Protein AF-A0AAW2YH59-F1 (afdb_monomer)

Organism: NCBI:txid1008807

Sequence (396 aa):
MSEHHEADGFGNLTTWQWVFYPTFTFCIVCFAGLMSGLTLGLLSIDKMSLKILQQAGTDKQKKYANRLVPILNRRHWLLVTLLLWNAAAMESLPLFLDKMVPEYLAIIISITLVLVFGEVLPQAAISRFGLAVGGNLFWFVWILIFISAPISWPLGKLLDLILGDSHGIVYKRQELKELMDFHAEESKEGGSLSADEVMVIKGALQLSEKTVENIMTPIDKVFMVNADDVLEYDIIKKIYDHGHSRIPVYQGTRTNIIGLLITKRLIFHLNYENTNTKVGQGPINEILKVDASVSVWNILNMFQTGKSHMAVINKEADGTHPGGAIGILTLEDVFEELIQEEITDETDLIMDVQKRLKVSGMFRKASFTELQRDRHQGRSNKNPSDHVTLKINDGL

Solvent-accessible surface area (backbone atoms only — not comparable to full-atom values): 22694 Å² total; per-residue (Å²): 133,88,87,78,82,80,75,74,79,81,76,82,63,52,78,66,48,67,52,46,50,58,53,51,48,53,51,36,34,52,48,15,8,49,28,38,7,49,44,49,10,50,69,68,56,50,68,55,62,40,53,47,28,51,74,73,40,55,76,68,47,22,54,22,30,64,63,41,47,74,52,60,73,42,46,53,34,48,50,41,30,34,50,51,55,22,49,53,29,60,64,45,43,37,68,54,34,42,77,77,39,61,62,75,56,13,48,55,51,35,54,53,46,39,48,48,52,15,32,53,51,28,28,64,60,33,39,80,39,13,64,62,54,45,40,70,42,44,70,57,54,51,50,49,42,63,74,40,34,89,60,20,46,63,53,15,53,50,48,41,70,75,72,46,81,85,70,64,86,74,76,49,75,67,55,51,51,52,54,47,56,52,40,45,73,63,44,84,77,79,87,50,57,51,68,68,56,51,40,30,52,52,20,54,69,41,30,70,73,38,34,38,62,78,66,37,49,48,48,90,78,54,76,68,48,53,27,81,42,53,75,40,72,70,53,51,49,52,51,58,76,64,64,57,62,67,34,46,27,18,53,97,48,85,37,41,65,78,22,28,36,44,52,79,63,45,71,80,67,69,50,88,89,59,86,76,49,31,47,62,76,45,82,63,37,85,56,45,77,40,41,27,80,43,32,40,48,58,53,51,55,55,36,70,71,67,80,41,61,46,34,39,26,14,76,44,63,59,92,85,49,91,45,50,42,55,19,35,42,45,55,64,57,54,46,23,51,30,54,70,46,86,80,83,56,97,80,57,79,85,74,77,79,77,84,79,69,96,77,78,99,72,91,78,74,62,72,68,54,53,66,53,51,59,67,61,63,76,74,76,84,78,82,98,80,79,90,76,84,81,80,82,82,84,80,135

Secondary structure (DSSP, 8-state):
---------TT---HHHHHHHHHHHHHHHHHHHHHHHHHHHHHTS-HHHHHHHHHHS-HHHHHHHHHHHHHHTTHHHHHHHHHHHHHHHHHHHHHHHTTTS-HHHHHHHHHHHIIIIIIIHHHHHHHTTHHHHHHHSHHHHHHHHHHHHHHHHHHHHHHHHHH---------HHHHHHHHHHHHHTTTSS-PPPHHHHHHHHHHHHTTT-BGGGTSEEGGG---EETTSB--HHHHHHHHHT--SEEEEESSSTT-EEEEEEHHHHHHH--TT-TT-BGGGS-EEP-EEEETTSBHHHHHHHHHTTS-SEEEEES--STTS-PPEEEEEEHHHHHHHHHTS----TTS-------S--S---SSSHHHHHHHHHHHHTTS---S------------

Radius of gyration: 38.96 Å; Cα contacts (8 Å, |Δi|>4): 467; chains: 1; bounding box: 78×69×138 Å

InterPro domains:
  IPR000644 CBS domain [PS51371] (216-277)
  IPR000644 CBS domain [PS51371] (283-346)
  IPR002550 CNNM, transmembrane domain [PF01595] (25-193)
  IPR002550 CNNM, transmembrane domain [PS51846] (14-193)
  IPR044751 Ion transporter-like, CBS domain [cd04590] (211-336)
  IPR045095 Ancient conserved domain protein family [PTHR12064] (14-370)
  IPR046342 CBS domain superfamily [G3DSA:3.10.580.10] (195-346)
  IPR046342 CBS domain superfamily [SSF54631] (203-340)

Structure (mmCIF, N/CA/C/O backbone):
data_AF-A0AAW2YH59-F1
#
_entry.id   AF-A0AAW2YH59-F1
#
loop_
_atom_site.group_PDB
_atom_site.id
_atom_site.type_symbol
_atom_site.label_atom_id
_atom_site.label_alt_id
_atom_site.label_comp_id
_atom_site.label_asym_id
_atom_site.label_entity_id
_atom_site.label_seq_id
_atom_site.pdbx_PDB_ins_code
_atom_site.Cartn_x
_atom_site.Cartn_y
_atom_site.Cartn_z
_atom_site.occupancy
_atom_site.B_iso_or_equiv
_atom_site.auth_seq_id
_atom_site.auth_comp_id
_atom_site.auth_asym_id
_atom_site.auth_atom_id
_atom_site.pdbx_PDB_model_num
ATOM 1 N N . MET A 1 1 ? 36.773 -11.552 -78.198 1.00 38.22 1 MET A N 1
ATOM 2 C CA . MET A 1 1 ? 36.225 -10.185 -78.275 1.00 38.22 1 MET A CA 1
ATOM 3 C C . MET A 1 1 ? 35.158 -10.094 -77.197 1.00 38.22 1 MET A C 1
ATOM 5 O O . MET A 1 1 ? 34.101 -10.667 -77.403 1.00 38.22 1 MET A O 1
ATOM 9 N N . SER A 1 2 ? 35.499 -9.794 -75.934 1.00 39.75 2 SER A N 1
ATOM 10 C CA . SER A 1 2 ? 35.857 -8.458 -75.390 1.00 39.75 2 SER A CA 1
ATOM 11 C C . SER A 1 2 ? 34.712 -7.482 -75.668 1.00 39.75 2 SER A C 1
ATOM 13 O O . SER A 1 2 ? 34.459 -7.189 -76.828 1.00 39.75 2 SER A O 1
ATOM 15 N N . GLU A 1 3 ? 33.827 -7.204 -74.711 1.00 39.41 3 GLU A N 1
ATOM 16 C CA . GLU A 1 3 ? 33.835 -6.082 -73.740 1.00 39.41 3 GLU A CA 1
ATOM 17 C C . GLU A 1 3 ? 32.326 -5.832 -73.461 1.00 39.41 3 GLU A C 1
ATOM 19 O O . GLU A 1 3 ? 31.529 -6.046 -74.368 1.00 39.41 3 GLU A O 1
ATOM 24 N N . HIS A 1 4 ? 31.757 -5.456 -72.318 1.00 35.53 4 HIS A N 1
ATOM 25 C CA . HIS A 1 4 ? 32.188 -4.935 -71.030 1.00 35.53 4 HIS A CA 1
ATOM 26 C C . HIS A 1 4 ? 31.207 -5.491 -69.978 1.00 35.53 4 HIS A C 1
ATOM 28 O O . HIS A 1 4 ? 30.007 -5.246 -70.075 1.00 35.53 4 HIS A O 1
ATOM 34 N N . HIS A 1 5 ? 31.696 -6.206 -68.964 1.00 38.50 5 HIS A N 1
ATOM 35 C CA . HIS A 1 5 ? 31.020 -6.189 -67.669 1.00 38.50 5 HIS A CA 1
ATOM 36 C C . HIS A 1 5 ? 31.452 -4.880 -67.013 1.00 38.50 5 HIS A C 1
ATOM 38 O O . HIS A 1 5 ? 32.630 -4.724 -66.685 1.00 38.50 5 HIS A O 1
ATOM 44 N N . GLU A 1 6 ? 30.532 -3.921 -66.910 1.00 37.16 6 GLU A N 1
ATOM 45 C CA . GLU A 1 6 ? 30.683 -2.810 -65.977 1.00 37.16 6 GLU A CA 1
ATOM 46 C C . GLU A 1 6 ? 30.974 -3.421 -64.609 1.00 37.16 6 GLU A C 1
ATOM 48 O O . GLU A 1 6 ? 30.190 -4.199 -64.068 1.00 37.16 6 GLU A O 1
ATOM 53 N N . ALA A 1 7 ? 32.177 -3.157 -64.110 1.00 39.91 7 ALA A N 1
ATOM 54 C CA . ALA A 1 7 ? 32.534 -3.464 -62.748 1.00 39.91 7 ALA A CA 1
ATOM 55 C C . ALA A 1 7 ? 31.644 -2.596 -61.858 1.00 39.91 7 ALA A C 1
ATOM 57 O O . ALA A 1 7 ? 31.903 -1.401 -61.699 1.00 39.91 7 ALA A O 1
ATOM 58 N N . ASP A 1 8 ? 30.588 -3.199 -61.313 1.00 44.44 8 ASP A N 1
ATOM 59 C CA . ASP A 1 8 ? 29.854 -2.645 -60.186 1.00 44.44 8 ASP A CA 1
ATOM 60 C C . ASP A 1 8 ? 30.883 -2.200 -59.146 1.00 44.44 8 ASP A C 1
ATOM 62 O O . ASP A 1 8 ? 31.750 -2.975 -58.734 1.00 44.44 8 ASP A O 1
ATOM 66 N N . GLY A 1 9 ? 30.843 -0.912 -58.802 1.00 46.81 9 GLY A N 1
ATOM 67 C CA . GLY A 1 9 ? 31.836 -0.195 -58.005 1.00 46.81 9 GLY A CA 1
ATOM 68 C C . GLY A 1 9 ? 31.903 -0.615 -56.535 1.00 46.81 9 GLY A C 1
ATOM 69 O O . GLY A 1 9 ? 31.948 0.240 -55.655 1.00 46.81 9 GLY A O 1
ATOM 70 N N . PHE A 1 10 ? 31.939 -1.913 -56.249 1.00 47.28 10 PHE A N 1
ATOM 71 C CA . PHE A 1 10 ? 32.301 -2.462 -54.954 1.00 47.28 10 PHE A CA 1
ATOM 72 C C . PHE A 1 10 ? 33.822 -2.384 -54.793 1.00 47.28 10 PHE A C 1
ATOM 74 O O . PHE A 1 10 ? 34.571 -3.167 -55.372 1.00 47.28 10 PHE A O 1
ATOM 81 N N . GLY A 1 11 ? 34.286 -1.411 -54.003 1.00 54.22 11 GLY A N 1
ATOM 82 C CA . GLY A 1 11 ? 35.684 -1.339 -53.561 1.00 54.22 11 GLY A CA 1
ATOM 83 C C . GLY A 1 11 ? 36.451 -0.058 -53.899 1.00 54.22 11 GLY A C 1
ATOM 84 O O . GLY A 1 11 ? 37.556 0.107 -53.392 1.00 54.22 11 GLY A O 1
ATOM 85 N N . ASN A 1 12 ? 35.880 0.897 -54.644 1.00 60.06 12 ASN A N 1
ATOM 86 C CA . ASN A 1 12 ? 36.505 2.214 -54.872 1.00 60.06 12 ASN A CA 1
ATOM 87 C C . ASN A 1 12 ? 36.232 3.205 -53.723 1.00 60.06 12 ASN A C 1
ATOM 89 O O . ASN A 1 12 ? 35.960 4.385 -53.940 1.00 60.06 12 ASN A O 1
ATOM 93 N N . LEU A 1 13 ? 36.287 2.727 -52.479 1.00 71.94 13 LEU A N 1
ATOM 94 C CA . LEU A 1 13 ? 36.262 3.600 -51.311 1.00 71.94 13 LEU A CA 1
ATOM 95 C C . LEU A 1 13 ? 37.661 4.191 -51.117 1.00 71.94 13 LEU A C 1
ATOM 97 O O . LEU A 1 13 ? 38.661 3.476 -51.052 1.00 71.94 13 LEU A O 1
ATOM 101 N N . THR A 1 14 ? 37.734 5.511 -50.995 1.00 78.88 14 THR A N 1
ATOM 102 C CA . THR A 1 14 ? 38.965 6.203 -50.592 1.00 78.88 14 THR A CA 1
ATOM 103 C C . THR A 1 14 ? 39.397 5.758 -49.188 1.00 78.88 14 THR A C 1
ATOM 105 O O . THR A 1 14 ? 38.572 5.343 -48.372 1.00 78.88 14 THR A O 1
ATOM 108 N N . THR A 1 15 ? 40.684 5.885 -48.851 1.00 79.06 15 THR A N 1
ATOM 109 C CA . THR A 1 15 ? 41.218 5.509 -47.524 1.00 79.06 15 THR A CA 1
ATOM 110 C C . THR A 1 15 ? 40.447 6.162 -46.369 1.00 79.06 15 THR A C 1
ATOM 112 O O . THR A 1 15 ? 40.242 5.545 -45.327 1.00 79.06 15 THR A O 1
ATOM 115 N N . TRP A 1 16 ? 39.952 7.388 -46.567 1.00 82.75 16 TRP A N 1
ATOM 116 C CA . TRP A 1 16 ? 39.117 8.098 -45.594 1.00 82.75 16 TRP A CA 1
ATOM 117 C C . TRP A 1 16 ? 37.735 7.469 -45.410 1.00 82.75 16 TRP A C 1
ATOM 119 O O . TRP A 1 16 ? 37.248 7.374 -44.285 1.00 82.75 16 TRP A O 1
ATOM 129 N N . GLN A 1 17 ? 37.112 7.003 -46.491 1.00 84.69 17 GLN A N 1
ATOM 130 C CA . GLN A 1 17 ? 35.806 6.347 -46.440 1.00 84.69 17 GLN A CA 1
ATOM 131 C C . GLN A 1 17 ? 35.875 5.003 -45.710 1.00 84.69 17 GLN A C 1
ATOM 133 O O . GLN A 1 17 ? 34.991 4.701 -44.910 1.00 84.69 17 GLN A O 1
ATOM 138 N N . TRP A 1 18 ? 36.962 4.249 -45.895 1.00 81.75 18 TRP A N 1
ATOM 139 C CA . TRP A 1 18 ? 37.209 3.003 -45.163 1.00 81.75 18 TRP A CA 1
ATOM 140 C C . TRP A 1 18 ? 37.309 3.181 -43.645 1.00 81.75 18 TRP A C 1
ATOM 142 O O . TRP A 1 18 ? 37.016 2.244 -42.911 1.00 81.75 18 TRP A O 1
ATOM 152 N N . VAL A 1 19 ? 37.682 4.368 -43.161 1.00 85.94 19 VAL A N 1
ATOM 153 C CA . VAL A 1 19 ? 37.677 4.688 -41.723 1.00 85.94 19 VAL A CA 1
ATOM 154 C C . VAL A 1 19 ? 36.325 5.257 -41.295 1.00 85.94 19 VAL A C 1
ATOM 156 O O . VAL A 1 19 ? 35.796 4.897 -40.241 1.00 85.94 19 VAL A O 1
ATOM 159 N N . PHE A 1 20 ? 35.743 6.132 -42.115 1.00 90.25 20 PHE A N 1
ATOM 160 C CA . PHE A 1 20 ? 34.509 6.842 -41.799 1.00 90.25 20 PHE A CA 1
ATOM 161 C C . PHE A 1 20 ? 33.303 5.907 -41.652 1.00 90.25 20 PHE A C 1
ATOM 163 O O . PHE A 1 20 ? 32.641 5.943 -40.617 1.00 90.25 20 PHE A O 1
ATOM 170 N N . TYR A 1 21 ? 33.030 5.052 -42.642 1.00 88.38 21 TYR A N 1
ATOM 171 C CA . TYR A 1 21 ? 31.838 4.196 -42.647 1.00 88.38 21 TYR A CA 1
ATOM 172 C C . TYR A 1 21 ? 31.759 3.225 -41.455 1.00 88.38 21 TYR A C 1
ATOM 174 O O . TYR A 1 21 ? 30.718 3.211 -40.791 1.00 88.38 21 TYR A O 1
ATOM 182 N N . PRO A 1 22 ? 32.815 2.466 -41.095 1.00 87.56 22 PRO A N 1
ATOM 183 C CA . PRO A 1 22 ? 32.749 1.590 -39.928 1.00 87.56 22 PRO A CA 1
ATOM 184 C C . PRO A 1 22 ? 32.700 2.366 -38.608 1.00 87.56 22 PRO A C 1
ATOM 186 O O . PRO A 1 22 ? 31.977 1.960 -37.700 1.00 87.56 22 PRO A O 1
ATOM 189 N N . THR A 1 23 ? 33.388 3.510 -38.501 1.00 89.94 23 THR A N 1
ATOM 190 C CA . THR A 1 23 ? 33.294 4.366 -37.304 1.00 89.94 23 THR A CA 1
ATOM 191 C C . THR A 1 23 ? 31.870 4.892 -37.123 1.00 89.94 23 THR A C 1
ATOM 193 O O . THR A 1 23 ? 31.316 4.839 -36.028 1.00 89.94 23 THR A O 1
ATOM 196 N N . PHE A 1 24 ? 31.242 5.356 -38.204 1.00 91.50 24 PHE A N 1
ATOM 197 C CA . PHE A 1 24 ? 29.871 5.852 -38.179 1.00 91.50 24 PHE A CA 1
ATOM 198 C C . PHE A 1 24 ? 28.863 4.736 -37.872 1.00 91.50 24 PHE A C 1
ATOM 200 O O . PHE A 1 24 ? 27.987 4.916 -37.032 1.00 91.50 24 PHE A O 1
ATOM 207 N N . THR A 1 25 ? 29.046 3.558 -38.473 1.00 90.44 25 THR A N 1
ATOM 208 C CA . THR A 1 25 ? 28.271 2.337 -38.190 1.00 90.44 25 THR A CA 1
ATOM 209 C C . THR A 1 25 ? 28.345 1.979 -36.704 1.00 90.44 25 THR A C 1
ATOM 211 O O . THR A 1 25 ? 27.317 1.768 -36.064 1.00 90.44 25 THR A O 1
ATOM 214 N N . PHE A 1 26 ? 29.542 1.990 -36.113 1.00 91.50 26 PHE A N 1
ATOM 215 C CA . PHE A 1 26 ? 29.727 1.742 -34.682 1.00 91.50 26 PHE A CA 1
ATOM 216 C C . PHE A 1 26 ? 29.014 2.787 -33.808 1.00 91.50 26 PHE A C 1
ATOM 218 O O . PHE A 1 26 ? 28.356 2.432 -32.826 1.00 91.50 26 PHE A O 1
ATOM 225 N N . CYS A 1 27 ? 29.086 4.068 -34.181 1.00 93.62 27 CYS A N 1
ATOM 226 C CA . CYS A 1 27 ? 28.360 5.139 -33.497 1.00 93.62 27 CYS A CA 1
ATOM 227 C C . CYS A 1 27 ? 26.837 4.957 -33.582 1.00 93.62 27 CYS A C 1
ATOM 229 O O . CYS A 1 27 ? 26.158 5.145 -32.572 1.00 93.62 27 CYS A O 1
ATOM 231 N N . ILE A 1 28 ? 26.304 4.557 -34.744 1.00 93.25 28 ILE A N 1
ATOM 232 C CA . ILE A 1 28 ? 24.874 4.262 -34.920 1.00 93.25 28 ILE A CA 1
ATOM 233 C C . ILE A 1 28 ? 24.452 3.117 -34.001 1.00 93.25 28 ILE A C 1
ATOM 235 O O . ILE A 1 28 ? 23.448 3.249 -33.308 1.00 93.25 28 ILE A O 1
ATOM 239 N N . VAL A 1 29 ? 25.217 2.021 -33.950 1.00 93.62 29 VAL A N 1
ATOM 240 C CA . VAL A 1 29 ? 24.901 0.872 -33.083 1.00 93.62 29 VAL A CA 1
ATOM 241 C C . VAL A 1 29 ? 24.891 1.286 -31.611 1.00 93.62 29 VAL A C 1
ATOM 243 O O . VAL A 1 29 ? 23.942 0.976 -30.894 1.00 93.62 29 VAL A O 1
ATOM 246 N N . CYS A 1 30 ? 25.898 2.044 -31.164 1.00 93.81 30 CYS A N 1
ATOM 247 C CA . CYS A 1 30 ? 25.943 2.565 -29.797 1.00 93.81 30 CYS A CA 1
ATOM 248 C C . CYS A 1 30 ? 24.751 3.484 -29.488 1.00 93.81 30 CYS A C 1
ATOM 250 O O . CYS A 1 30 ? 24.173 3.411 -28.402 1.00 93.81 30 CYS A O 1
ATOM 252 N N . PHE A 1 31 ? 24.375 4.349 -30.433 1.00 94.81 31 PHE A N 1
ATOM 253 C CA . PHE A 1 31 ? 23.240 5.254 -30.279 1.00 94.81 31 PHE A CA 1
ATOM 254 C C . PHE A 1 31 ? 21.906 4.495 -30.246 1.00 94.81 31 PHE A C 1
ATOM 256 O O . PHE A 1 31 ? 21.100 4.753 -29.354 1.00 94.81 31 PHE A O 1
ATOM 263 N N . ALA A 1 32 ? 21.698 3.524 -31.141 1.00 94.38 32 ALA A N 1
ATOM 264 C CA . ALA A 1 32 ? 20.533 2.636 -31.137 1.00 94.38 32 ALA A CA 1
ATOM 265 C C . ALA A 1 32 ? 20.420 1.902 -29.795 1.00 94.38 32 ALA A C 1
ATOM 267 O O . ALA A 1 32 ? 19.383 1.961 -29.137 1.00 94.38 32 ALA A O 1
ATOM 268 N N . GLY A 1 33 ? 21.532 1.335 -29.316 1.00 94.56 33 GLY A N 1
ATOM 269 C CA . GLY A 1 33 ? 21.589 0.679 -28.016 1.00 94.56 33 GLY A CA 1
ATOM 270 C C . GLY A 1 33 ? 21.213 1.598 -26.861 1.00 94.56 33 GLY A C 1
ATOM 271 O O . GLY A 1 33 ? 20.416 1.230 -25.996 1.00 94.56 33 GLY A O 1
ATOM 272 N N . LEU A 1 34 ? 21.720 2.830 -26.868 1.00 94.81 34 LEU A N 1
ATOM 273 C CA . LEU A 1 34 ? 21.357 3.822 -25.865 1.00 94.81 34 LEU A CA 1
ATOM 274 C C . LEU A 1 34 ? 19.865 4.176 -25.918 1.00 94.81 34 LEU A C 1
ATOM 276 O O . LEU A 1 34 ? 19.232 4.254 -24.866 1.00 94.81 34 LEU A O 1
ATOM 280 N N . MET A 1 35 ? 19.295 4.375 -27.111 1.00 94.75 35 MET A N 1
ATOM 281 C CA . MET A 1 35 ? 17.870 4.688 -27.285 1.00 94.75 35 MET A CA 1
ATOM 282 C C . MET A 1 35 ? 16.987 3.541 -26.806 1.00 94.75 35 MET A C 1
ATOM 284 O O . MET A 1 35 ? 16.057 3.751 -26.025 1.00 94.75 35 MET A O 1
ATOM 288 N N . SER A 1 36 ? 17.312 2.323 -27.222 1.00 94.31 36 SER A N 1
ATOM 289 C CA . SER A 1 36 ? 16.592 1.112 -26.852 1.00 94.31 36 SER A CA 1
ATOM 290 C C . SER A 1 36 ? 16.647 0.860 -25.339 1.00 94.31 36 SER A C 1
ATOM 292 O O . SER A 1 36 ? 15.618 0.675 -24.683 1.00 94.31 36 SER A O 1
ATOM 294 N N . GLY A 1 37 ? 17.834 0.980 -24.738 1.00 94.19 37 GLY A N 1
ATOM 295 C CA . GLY A 1 37 ? 18.009 0.841 -23.295 1.00 94.19 37 GLY A CA 1
ATOM 296 C C . GLY A 1 37 ? 17.337 1.947 -22.481 1.00 94.19 37 GLY A C 1
ATOM 297 O O . GLY A 1 37 ? 16.717 1.651 -21.462 1.00 94.19 37 GLY A O 1
ATOM 298 N N . LEU A 1 38 ? 17.389 3.210 -22.925 1.00 94.50 38 LEU A N 1
ATOM 299 C CA . LEU A 1 38 ? 16.647 4.309 -22.293 1.00 94.50 38 LEU A CA 1
ATOM 300 C C . LEU A 1 38 ? 15.135 4.112 -22.401 1.00 94.50 38 LEU A C 1
ATOM 302 O O . LEU A 1 38 ? 14.427 4.447 -21.455 1.00 94.50 38 LEU A O 1
ATOM 306 N N . THR A 1 39 ? 14.645 3.553 -23.512 1.00 93.69 39 THR A N 1
ATOM 307 C CA . THR A 1 39 ? 13.220 3.255 -23.707 1.00 93.69 39 THR A CA 1
ATOM 308 C C . THR A 1 39 ? 12.742 2.307 -22.618 1.00 93.69 39 THR A C 1
ATOM 310 O O . THR A 1 39 ? 11.866 2.668 -21.833 1.00 93.69 39 THR A O 1
ATOM 313 N N . LEU A 1 40 ? 13.371 1.137 -22.487 1.00 93.00 40 LEU A N 1
ATOM 314 C CA . LEU A 1 40 ? 12.982 0.171 -21.461 1.00 93.00 40 LEU A CA 1
ATOM 315 C C . LEU A 1 40 ? 13.304 0.674 -20.043 1.00 93.00 40 LEU A C 1
ATOM 317 O O . LEU A 1 40 ? 12.497 0.521 -19.130 1.00 93.00 40 LEU A O 1
ATOM 321 N N . GLY A 1 41 ? 14.457 1.313 -19.844 1.00 92.12 41 GLY A N 1
ATOM 322 C CA . GLY A 1 41 ? 14.915 1.778 -18.535 1.00 92.12 41 GLY A CA 1
ATOM 323 C C . GLY A 1 41 ? 14.094 2.927 -17.952 1.00 92.12 41 GLY A C 1
ATOM 324 O O . GLY A 1 41 ? 13.844 2.934 -16.754 1.00 92.12 41 GLY A O 1
ATOM 325 N N . LEU A 1 42 ? 13.645 3.889 -18.763 1.00 92.44 42 LEU A N 1
ATOM 326 C CA . LEU A 1 42 ? 12.798 4.989 -18.289 1.00 92.44 42 LEU A CA 1
ATOM 327 C C . LEU A 1 42 ? 11.331 4.575 -18.191 1.00 92.44 42 LEU A C 1
ATOM 329 O O . LEU A 1 42 ? 10.654 4.942 -17.232 1.00 92.44 42 LEU A O 1
ATOM 333 N N . LEU A 1 43 ? 10.830 3.812 -19.165 1.00 89.56 43 LEU A N 1
ATOM 334 C CA . LEU A 1 43 ? 9.424 3.412 -19.187 1.00 89.56 43 LEU A CA 1
ATOM 335 C C . LEU A 1 43 ? 9.119 2.271 -18.207 1.00 89.56 43 LEU A C 1
ATOM 337 O O . LEU A 1 43 ? 7.974 2.134 -17.796 1.00 89.56 43 LEU A O 1
ATOM 341 N N . SER A 1 44 ? 10.095 1.491 -17.750 1.00 89.25 44 SER A N 1
ATOM 342 C CA . SER A 1 44 ? 9.862 0.520 -16.666 1.00 89.25 44 SER A CA 1
ATOM 343 C C . SER A 1 44 ? 9.673 1.171 -15.289 1.00 89.25 44 SER A C 1
ATOM 345 O O . SER A 1 44 ? 9.131 0.539 -14.387 1.00 89.25 44 SER A O 1
ATOM 347 N N . ILE A 1 45 ? 10.071 2.437 -15.110 1.00 88.62 45 ILE A N 1
ATOM 348 C CA . ILE A 1 45 ? 9.946 3.131 -13.822 1.00 88.62 45 ILE A CA 1
ATOM 349 C C . ILE A 1 45 ? 8.485 3.499 -13.576 1.00 88.62 45 ILE A C 1
ATOM 351 O O . ILE A 1 45 ? 7.917 4.312 -14.307 1.00 88.62 45 ILE A O 1
ATOM 355 N N . ASP A 1 46 ? 7.884 2.960 -12.520 1.00 84.38 46 ASP A N 1
ATOM 356 C CA . ASP A 1 46 ? 6.526 3.324 -12.123 1.00 84.38 46 ASP A CA 1
ATOM 357 C C . ASP A 1 46 ? 6.440 4.750 -11.529 1.00 84.38 46 ASP A C 1
ATOM 359 O O . ASP A 1 46 ? 7.350 5.227 -10.843 1.00 84.38 46 ASP A O 1
ATOM 363 N N . LYS A 1 47 ? 5.320 5.444 -11.785 1.00 82.88 47 LYS A N 1
ATOM 364 C CA . LYS A 1 47 ? 5.083 6.818 -11.306 1.00 82.88 47 LYS A CA 1
ATOM 365 C C . LYS A 1 47 ? 5.013 6.883 -9.777 1.00 82.88 47 LYS A C 1
ATOM 367 O O . LYS A 1 47 ? 5.486 7.867 -9.206 1.00 82.88 47 LYS A O 1
ATOM 372 N N . MET A 1 48 ? 4.424 5.885 -9.114 1.00 80.00 48 MET A N 1
ATOM 373 C CA . MET A 1 48 ? 4.336 5.848 -7.651 1.00 80.00 48 MET A CA 1
ATOM 374 C C . MET A 1 48 ? 5.694 5.530 -7.044 1.00 80.00 48 MET A C 1
ATOM 376 O O . MET A 1 48 ? 6.133 6.270 -6.167 1.00 80.00 48 MET A O 1
ATOM 380 N N . SER A 1 49 ? 6.413 4.538 -7.574 1.00 83.62 49 SER A N 1
ATOM 381 C CA . SER A 1 49 ? 7.790 4.245 -7.147 1.00 83.62 49 SER A CA 1
ATOM 382 C C . SER A 1 49 ? 8.701 5.468 -7.275 1.00 83.62 49 SER A C 1
ATOM 384 O O . SER A 1 49 ? 9.465 5.780 -6.363 1.00 83.62 49 SER A O 1
ATOM 386 N N . LEU A 1 50 ? 8.572 6.236 -8.362 1.00 87.06 50 LEU A N 1
ATOM 387 C CA . LEU A 1 50 ? 9.315 7.482 -8.542 1.00 87.06 50 LEU A CA 1
ATOM 388 C C . LEU A 1 50 ? 8.956 8.542 -7.489 1.00 87.06 50 LEU A C 1
ATOM 390 O O . LEU A 1 50 ? 9.856 9.183 -6.950 1.00 87.06 50 LEU A O 1
ATOM 394 N N . LYS A 1 51 ? 7.667 8.712 -7.162 1.00 86.75 51 LYS A N 1
ATOM 395 C CA . LYS A 1 51 ? 7.211 9.632 -6.102 1.00 86.75 51 LYS A CA 1
ATOM 396 C C . LYS A 1 51 ? 7.696 9.207 -4.716 1.00 86.75 51 LYS A C 1
ATOM 398 O O . LYS A 1 51 ? 8.132 10.060 -3.945 1.00 86.75 51 LYS A O 1
ATOM 403 N N . ILE A 1 52 ? 7.674 7.909 -4.416 1.00 85.62 52 ILE A N 1
ATOM 404 C CA . ILE A 1 52 ? 8.229 7.354 -3.175 1.00 85.62 52 ILE A CA 1
ATOM 405 C C . ILE A 1 52 ? 9.718 7.703 -3.091 1.00 85.62 52 ILE A C 1
ATOM 407 O O . ILE A 1 52 ? 10.168 8.240 -2.082 1.00 85.62 52 ILE A O 1
ATOM 411 N N . LEU A 1 53 ? 10.475 7.518 -4.177 1.00 87.44 53 LEU A N 1
ATOM 412 C CA . LEU A 1 53 ? 11.897 7.870 -4.232 1.00 87.44 53 LEU A CA 1
ATOM 413 C C . LEU A 1 53 ? 12.168 9.376 -4.065 1.00 87.44 53 LEU A C 1
ATOM 415 O O . LEU A 1 53 ? 13.210 9.736 -3.519 1.00 87.44 53 LEU A O 1
ATOM 419 N N . GLN A 1 54 ? 11.254 10.266 -4.474 1.00 88.81 54 GLN A N 1
ATOM 420 C CA . GLN A 1 54 ? 11.382 11.710 -4.209 1.00 88.81 54 GLN A CA 1
ATOM 421 C C . GLN A 1 54 ? 11.286 12.049 -2.715 1.00 88.81 54 GLN A C 1
ATOM 423 O O . GLN A 1 54 ? 11.914 13.009 -2.268 1.00 88.81 54 GLN A O 1
ATOM 428 N N . GLN A 1 55 ? 10.513 11.281 -1.944 1.00 88.06 55 GLN A N 1
ATOM 429 C CA . GLN A 1 55 ? 10.266 11.552 -0.525 1.00 88.06 55 GLN A CA 1
ATOM 430 C C . GLN A 1 55 ? 11.213 10.759 0.385 1.00 88.06 55 GLN A C 1
ATOM 432 O O . GLN A 1 55 ? 11.877 11.336 1.249 1.00 88.06 55 GLN A O 1
ATOM 437 N N . ALA A 1 56 ? 11.336 9.457 0.140 1.00 86.12 56 ALA A N 1
ATOM 438 C CA . ALA A 1 56 ? 12.026 8.497 0.998 1.00 86.12 56 ALA A CA 1
ATOM 439 C C . ALA A 1 56 ? 13.371 7.994 0.437 1.00 86.12 56 ALA A C 1
ATOM 441 O O . ALA A 1 56 ? 14.080 7.266 1.122 1.00 86.12 56 ALA A O 1
ATOM 442 N N . GLY A 1 57 ? 13.756 8.374 -0.788 1.00 86.06 57 GLY A N 1
ATOM 443 C CA . GLY A 1 57 ? 15.027 7.945 -1.383 1.00 86.06 57 GLY A CA 1
ATOM 444 C C . GLY A 1 57 ? 16.268 8.620 -0.779 1.00 86.06 57 GLY A C 1
ATOM 445 O O . GLY A 1 57 ? 16.186 9.632 -0.079 1.00 86.06 57 GLY A O 1
ATOM 446 N N . THR A 1 58 ? 17.447 8.096 -1.121 1.00 90.12 58 THR A N 1
ATOM 447 C CA . THR A 1 58 ? 18.744 8.751 -0.846 1.00 90.12 58 THR A CA 1
ATOM 448 C C . THR A 1 58 ? 18.862 10.094 -1.578 1.00 90.12 58 THR A C 1
ATOM 450 O O . THR A 1 58 ? 18.203 10.307 -2.596 1.00 90.12 58 THR A O 1
ATOM 453 N N . ASP A 1 59 ? 19.750 10.996 -1.143 1.00 90.19 59 ASP A N 1
ATOM 454 C CA . ASP A 1 59 ? 19.911 12.326 -1.767 1.00 90.19 59 ASP A CA 1
ATOM 455 C C . ASP A 1 59 ? 20.162 12.268 -3.285 1.00 90.19 59 ASP A C 1
ATOM 457 O O . ASP A 1 59 ? 19.623 13.066 -4.060 1.00 90.19 59 ASP A O 1
ATOM 461 N N . LYS A 1 60 ? 20.944 11.277 -3.741 1.00 89.06 60 LYS A N 1
ATOM 462 C CA . LYS A 1 60 ? 21.180 11.033 -5.173 1.00 89.06 60 LYS A CA 1
ATOM 463 C C . LYS A 1 60 ? 19.907 10.574 -5.887 1.00 89.06 60 LYS A C 1
ATOM 465 O O . LYS A 1 60 ? 19.579 11.115 -6.943 1.00 89.06 60 LYS A O 1
ATOM 470 N N . GLN A 1 61 ? 19.177 9.615 -5.314 1.00 90.19 61 GLN A N 1
ATOM 471 C CA . GLN A 1 61 ? 17.919 9.117 -5.881 1.00 90.19 61 GLN A CA 1
ATOM 472 C C . GLN A 1 61 ? 16.856 10.215 -5.937 1.00 90.19 61 GLN A C 1
ATOM 474 O O . GLN A 1 61 ? 16.221 10.372 -6.975 1.00 90.19 61 GLN A O 1
ATOM 479 N N . LYS A 1 62 ? 16.733 11.039 -4.890 1.00 91.31 62 LYS A N 1
ATOM 480 C CA . LYS A 1 62 ? 15.842 12.207 -4.854 1.00 91.31 62 LYS A CA 1
ATOM 481 C C . LYS A 1 62 ? 16.142 13.176 -5.992 1.00 91.31 62 LYS A C 1
ATOM 483 O O . LYS A 1 62 ? 15.235 13.598 -6.708 1.00 91.31 62 LYS A O 1
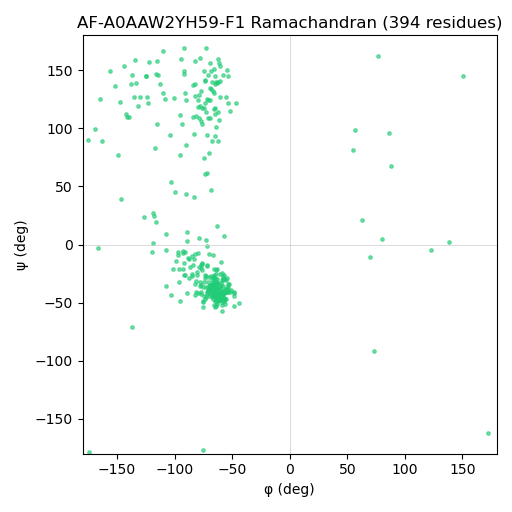ATOM 488 N N . LYS A 1 63 ? 17.423 13.489 -6.219 1.00 91.69 63 LYS A N 1
ATOM 489 C CA . LYS A 1 63 ? 17.856 14.358 -7.324 1.00 91.69 63 LYS A CA 1
ATOM 490 C C . LYS A 1 63 ? 17.497 13.777 -8.695 1.00 91.69 63 LYS A C 1
ATOM 492 O O . LYS A 1 63 ? 17.012 14.519 -9.550 1.00 91.69 63 LYS A O 1
ATOM 497 N N . TYR A 1 64 ? 17.724 12.482 -8.916 1.00 92.31 64 TYR A N 1
ATOM 498 C CA . TYR A 1 64 ? 17.355 11.821 -10.173 1.00 92.31 64 TYR A CA 1
ATOM 499 C C . TYR A 1 64 ? 15.842 11.751 -10.368 1.00 92.31 64 TYR A C 1
ATOM 501 O O . TYR A 1 64 ? 15.357 12.092 -11.445 1.00 92.31 64 TYR A O 1
ATOM 509 N N . ALA A 1 65 ? 15.096 11.408 -9.321 1.00 91.81 65 ALA A N 1
ATOM 510 C CA . ALA A 1 65 ? 13.646 11.341 -9.362 1.00 91.81 65 ALA A CA 1
ATOM 511 C C . ALA A 1 65 ? 13.032 12.708 -9.699 1.00 91.81 65 ALA A C 1
ATOM 513 O O . ALA A 1 65 ? 12.258 12.814 -10.647 1.00 91.81 65 ALA A O 1
ATOM 514 N N . ASN A 1 66 ? 13.475 13.779 -9.029 1.00 91.50 66 ASN A N 1
ATOM 515 C CA . ASN A 1 66 ? 13.028 15.149 -9.306 1.00 91.50 66 ASN A CA 1
ATOM 516 C C . ASN A 1 66 ? 13.292 15.589 -10.752 1.00 91.50 66 ASN A C 1
ATOM 518 O O . ASN A 1 66 ? 12.482 16.307 -11.333 1.00 91.50 66 ASN A O 1
ATOM 522 N N . ARG A 1 67 ? 14.408 15.152 -11.347 1.00 90.50 67 ARG A N 1
ATOM 523 C CA . ARG A 1 67 ? 14.711 15.430 -12.757 1.00 90.50 67 ARG A CA 1
ATOM 524 C C . ARG A 1 67 ? 13.816 14.636 -13.702 1.00 90.50 67 ARG A C 1
ATOM 526 O O . ARG A 1 67 ? 13.362 15.181 -14.697 1.00 90.50 67 ARG A O 1
ATOM 533 N N . LEU A 1 68 ? 13.545 13.367 -13.414 1.00 92.12 68 LEU A N 1
ATOM 534 C CA . LEU A 1 68 ? 12.819 12.486 -14.332 1.00 92.12 68 LEU A CA 1
ATOM 535 C C . LEU A 1 68 ? 11.297 12.664 -14.310 1.00 92.12 68 LEU A C 1
ATOM 537 O O . LEU A 1 68 ? 10.658 12.427 -15.334 1.00 92.12 68 LEU A O 1
ATOM 541 N N . VAL A 1 69 ? 10.713 13.124 -13.199 1.00 91.06 69 VAL A N 1
ATOM 542 C CA . VAL A 1 69 ? 9.263 13.372 -13.074 1.00 91.06 69 VAL A CA 1
ATOM 543 C C . VAL A 1 69 ? 8.654 14.179 -14.230 1.00 91.06 69 VAL A C 1
ATOM 545 O O . VAL A 1 69 ? 7.682 13.695 -14.810 1.00 91.06 69 VAL A O 1
ATOM 548 N N . PRO A 1 70 ? 9.167 15.365 -14.624 1.00 89.56 70 PRO A N 1
ATOM 549 C CA . PRO A 1 70 ? 8.556 16.139 -15.708 1.00 89.56 70 PRO A CA 1
ATOM 550 C C . PRO A 1 70 ? 8.522 15.382 -17.041 1.00 89.56 70 PRO A C 1
ATOM 552 O O . PRO A 1 70 ? 7.568 15.540 -17.800 1.00 89.56 70 PRO A O 1
ATOM 555 N N . ILE A 1 71 ? 9.521 14.534 -17.303 1.00 89.12 71 ILE A N 1
ATOM 556 C CA . ILE A 1 71 ? 9.584 13.723 -18.522 1.00 89.12 71 ILE A CA 1
ATOM 557 C C . ILE A 1 71 ? 8.595 12.553 -18.432 1.00 89.12 71 ILE A C 1
ATOM 559 O O . ILE A 1 71 ? 7.786 12.347 -19.333 1.00 89.12 71 ILE A O 1
ATOM 563 N N . LEU A 1 72 ? 8.614 11.808 -17.324 1.00 88.25 72 LEU A N 1
ATOM 564 C CA . LEU A 1 72 ? 7.786 10.611 -17.135 1.00 88.25 72 LEU A CA 1
ATOM 565 C C . LEU A 1 72 ? 6.296 10.923 -16.926 1.00 88.25 72 LEU A C 1
ATOM 567 O O . LEU A 1 72 ? 5.448 10.057 -17.154 1.00 88.25 72 LEU A O 1
ATOM 571 N N . ASN A 1 73 ? 5.956 12.161 -16.560 1.00 86.19 73 ASN A N 1
ATOM 572 C CA . ASN A 1 73 ? 4.577 12.648 -16.574 1.00 86.19 73 ASN A CA 1
ATOM 573 C C . ASN A 1 73 ? 3.996 12.690 -17.996 1.00 86.19 73 ASN A C 1
ATOM 575 O O . ASN A 1 73 ? 2.799 12.479 -18.162 1.00 86.19 73 ASN A O 1
ATOM 579 N N . ARG A 1 74 ? 4.833 12.897 -19.022 1.00 87.25 74 ARG A N 1
ATOM 580 C CA . ARG A 1 74 ? 4.469 12.870 -20.448 1.00 87.25 74 ARG A CA 1
ATOM 581 C C . ARG A 1 74 ? 4.927 11.555 -21.092 1.00 87.25 74 ARG A C 1
ATOM 583 O O . ARG A 1 74 ? 5.647 11.548 -22.088 1.00 87.25 74 ARG A O 1
ATOM 590 N N . ARG A 1 75 ? 4.529 10.427 -20.495 1.00 88.50 75 ARG A N 1
ATOM 591 C CA . ARG A 1 75 ? 5.031 9.084 -20.835 1.00 88.50 75 ARG A CA 1
ATOM 592 C C . ARG A 1 75 ? 4.877 8.720 -22.311 1.00 88.50 75 ARG A C 1
ATOM 594 O O . ARG A 1 75 ? 5.839 8.242 -22.900 1.00 88.50 75 ARG A O 1
ATOM 601 N N . HIS A 1 76 ? 3.709 8.954 -22.906 1.00 91.00 76 HIS A N 1
ATOM 602 C CA . HIS A 1 76 ? 3.482 8.651 -24.320 1.00 91.00 76 HIS A CA 1
ATOM 603 C C . HIS A 1 76 ? 4.359 9.508 -25.239 1.00 91.00 76 HIS A C 1
ATOM 605 O O . HIS A 1 76 ? 4.939 8.993 -26.189 1.00 91.00 76 HIS A O 1
ATOM 611 N N . TRP A 1 77 ? 4.555 10.788 -24.913 1.00 92.38 77 TRP A N 1
ATOM 612 C CA . TRP A 1 77 ? 5.458 11.658 -25.670 1.00 92.38 77 TRP A CA 1
ATOM 613 C C . TRP A 1 77 ? 6.926 11.206 -25.575 1.00 92.38 77 TRP A C 1
ATOM 615 O O . TRP A 1 77 ? 7.632 11.170 -26.587 1.00 92.38 77 TRP A O 1
ATOM 625 N N . LEU A 1 78 ? 7.378 10.798 -24.382 1.00 92.81 78 LEU A N 1
ATOM 626 C CA . LEU A 1 78 ? 8.704 10.205 -24.194 1.00 92.81 78 LEU A CA 1
ATOM 627 C C . LEU A 1 78 ? 8.854 8.901 -24.991 1.00 92.81 78 LEU A C 1
ATOM 629 O O . LEU A 1 78 ? 9.856 8.730 -25.682 1.00 92.81 78 LEU A O 1
ATOM 633 N N . LEU A 1 79 ? 7.863 8.007 -24.909 1.00 92.81 79 LEU A N 1
ATOM 634 C CA . LEU A 1 79 ? 7.844 6.732 -25.628 1.00 92.81 79 LEU A CA 1
ATOM 635 C C . LEU A 1 79 ? 7.997 6.961 -27.132 1.00 92.81 79 LEU A C 1
ATOM 637 O O . LEU A 1 79 ? 8.900 6.396 -27.741 1.00 92.81 79 LEU A O 1
ATOM 641 N N . VAL A 1 80 ? 7.190 7.850 -27.716 1.00 94.31 80 VAL A N 1
ATOM 642 C CA . VAL A 1 80 ? 7.275 8.160 -29.149 1.00 94.31 80 VAL A CA 1
ATOM 643 C C . VAL A 1 80 ? 8.637 8.754 -29.505 1.00 94.31 80 VAL A C 1
ATOM 645 O O . VAL A 1 80 ? 9.220 8.376 -30.516 1.00 94.31 80 VAL A O 1
ATOM 648 N N . THR A 1 81 ? 9.164 9.661 -28.680 1.00 95.25 81 THR A N 1
ATOM 649 C CA . THR A 1 81 ? 10.473 10.283 -28.917 1.00 95.25 81 THR A CA 1
ATOM 650 C C . THR A 1 81 ? 11.586 9.241 -28.994 1.00 95.25 81 THR A C 1
ATOM 652 O O . THR A 1 81 ? 12.354 9.232 -29.955 1.00 95.25 81 THR A O 1
ATOM 655 N N . LEU A 1 82 ? 11.688 8.367 -27.989 1.00 94.88 82 LEU A N 1
ATOM 656 C CA . LEU A 1 82 ? 12.767 7.383 -27.927 1.00 94.88 82 LEU A CA 1
ATOM 657 C C . LEU A 1 82 ? 12.617 6.311 -29.011 1.00 94.88 82 LEU A C 1
ATOM 659 O O . LEU A 1 82 ? 13.617 5.936 -29.619 1.00 94.88 82 LEU A O 1
ATOM 663 N N . LEU A 1 83 ? 11.386 5.885 -29.318 1.00 94.38 83 LEU A N 1
ATOM 664 C CA . LEU A 1 83 ? 11.124 4.951 -30.415 1.00 94.38 83 LEU A CA 1
ATOM 665 C C . LEU A 1 83 ? 11.473 5.547 -31.781 1.00 94.38 83 LEU A C 1
ATOM 667 O O . LEU A 1 83 ? 12.051 4.847 -32.605 1.00 94.38 83 LEU A O 1
ATOM 671 N N . LEU A 1 84 ? 11.181 6.830 -32.015 1.00 95.62 84 LEU A N 1
ATOM 672 C CA . LEU A 1 84 ? 11.521 7.509 -33.267 1.00 95.62 84 LEU A CA 1
ATOM 673 C C . LEU A 1 84 ? 13.037 7.542 -33.484 1.00 95.62 84 LEU A C 1
ATOM 675 O O . LEU A 1 84 ? 13.510 7.191 -34.562 1.00 95.62 84 LEU A O 1
ATOM 679 N N . TRP A 1 85 ? 13.806 7.922 -32.461 1.00 95.69 85 TRP A N 1
ATOM 680 C CA . TRP A 1 85 ? 15.268 7.939 -32.547 1.00 95.69 85 TRP A CA 1
ATOM 681 C C . TRP A 1 85 ? 15.873 6.539 -32.641 1.00 95.69 85 TRP A C 1
ATOM 683 O O . TRP A 1 85 ? 16.857 6.353 -33.357 1.00 95.69 85 TRP A O 1
ATOM 693 N N . ASN A 1 86 ? 15.277 5.555 -31.965 1.00 94.69 86 ASN A N 1
ATOM 694 C CA . ASN A 1 86 ? 15.683 4.161 -32.089 1.00 94.69 86 ASN A CA 1
ATOM 695 C C . ASN A 1 86 ? 15.472 3.649 -33.523 1.00 94.69 86 ASN A C 1
ATOM 697 O O . ASN A 1 86 ? 16.412 3.161 -34.143 1.00 94.69 86 ASN A O 1
ATOM 701 N N . ALA A 1 87 ? 14.274 3.846 -34.082 1.00 94.00 87 ALA A N 1
ATOM 702 C CA . ALA A 1 87 ? 13.944 3.451 -35.449 1.00 94.00 87 ALA A CA 1
ATOM 703 C C . ALA A 1 87 ? 14.844 4.153 -36.476 1.00 94.00 87 ALA A C 1
ATOM 705 O O . ALA A 1 87 ? 15.396 3.501 -37.355 1.00 94.00 87 ALA A O 1
ATOM 706 N N . ALA A 1 88 ? 15.075 5.462 -36.324 1.00 94.50 88 ALA A N 1
ATOM 707 C CA . ALA A 1 88 ? 15.973 6.208 -37.204 1.00 94.50 88 ALA A CA 1
ATOM 708 C C . ALA A 1 88 ? 17.399 5.631 -37.208 1.00 94.50 88 ALA A C 1
ATOM 710 O O . ALA A 1 88 ? 18.025 5.539 -38.263 1.00 94.50 88 ALA A O 1
ATOM 711 N N . ALA A 1 89 ? 17.912 5.217 -36.047 1.00 94.06 89 ALA A N 1
ATOM 712 C CA . ALA A 1 89 ? 19.232 4.606 -35.937 1.00 94.06 89 ALA A CA 1
ATOM 713 C C . ALA A 1 89 ? 19.272 3.202 -36.561 1.00 94.06 89 ALA A C 1
ATOM 715 O O . ALA A 1 89 ? 20.191 2.892 -37.319 1.00 94.06 89 ALA A O 1
ATOM 716 N N . MET A 1 90 ? 18.258 2.378 -36.289 1.00 91.44 90 MET A N 1
ATOM 717 C CA . MET A 1 90 ? 18.155 1.014 -36.815 1.00 91.44 90 MET A CA 1
ATOM 718 C C . MET A 1 90 ? 18.024 0.989 -38.343 1.00 91.44 90 MET A C 1
ATOM 720 O O . MET A 1 90 ? 18.725 0.214 -38.984 1.00 91.44 90 MET A O 1
ATOM 724 N N . GLU A 1 91 ? 17.216 1.877 -38.927 1.00 92.75 91 GLU A N 1
ATOM 725 C CA . GLU A 1 91 ? 17.042 1.992 -40.385 1.00 92.75 91 GLU A CA 1
ATOM 726 C C . GLU A 1 91 ? 18.250 2.636 -41.081 1.00 92.75 91 GLU A C 1
ATOM 728 O O . GLU A 1 91 ? 18.533 2.360 -42.246 1.00 92.75 91 GLU A O 1
ATOM 733 N N . SER A 1 92 ? 19.013 3.475 -40.373 1.00 92.44 92 SER A N 1
ATOM 734 C CA . SER A 1 92 ? 20.240 4.054 -40.930 1.00 92.44 92 SER A CA 1
ATOM 735 C C . SER A 1 92 ? 21.335 2.999 -41.108 1.00 92.44 92 SER A C 1
ATOM 737 O O . SER A 1 92 ? 22.096 3.066 -42.069 1.00 92.44 92 SER A O 1
ATOM 739 N N . LEU A 1 93 ? 21.438 2.014 -40.210 1.00 90.75 93 LEU A N 1
ATOM 740 C CA . LEU A 1 93 ? 22.575 1.090 -40.180 1.00 90.75 93 LEU A CA 1
ATOM 741 C C . LEU A 1 93 ? 22.778 0.279 -41.483 1.00 90.75 93 LEU A C 1
ATOM 743 O O . LEU A 1 93 ? 23.903 0.287 -41.992 1.00 90.75 93 LEU A O 1
ATOM 747 N N . PRO A 1 94 ? 21.753 -0.383 -42.065 1.00 90.88 94 PRO A N 1
ATOM 748 C CA . PRO A 1 94 ? 21.909 -1.117 -43.322 1.00 90.88 94 PRO A CA 1
ATOM 749 C C . PRO A 1 94 ? 22.342 -0.211 -44.481 1.00 90.88 94 PRO A C 1
ATOM 751 O O . PRO A 1 94 ? 23.176 -0.618 -45.284 1.00 90.88 94 PRO A O 1
ATOM 754 N N . LEU A 1 95 ? 21.848 1.035 -44.533 1.00 90.12 95 LEU A N 1
ATOM 755 C CA . LEU A 1 95 ? 22.163 1.997 -45.600 1.00 90.12 95 LEU A CA 1
ATOM 756 C C . LEU A 1 95 ? 23.649 2.384 -45.633 1.00 90.12 95 LEU A C 1
ATOM 758 O O . LEU A 1 95 ? 24.200 2.640 -46.703 1.00 90.12 95 LEU A O 1
ATOM 762 N N . PHE A 1 96 ? 24.306 2.436 -44.470 1.00 88.81 96 PHE A N 1
ATOM 763 C CA . PHE A 1 96 ? 25.747 2.692 -44.388 1.00 88.81 96 PHE A CA 1
ATOM 764 C C . PHE A 1 96 ? 26.577 1.426 -44.632 1.00 88.81 96 PHE A C 1
ATOM 766 O O . PHE A 1 96 ? 27.645 1.517 -45.239 1.00 88.81 96 PHE A O 1
ATOM 773 N N . LEU A 1 97 ? 26.088 0.255 -44.210 1.00 87.88 97 LEU A N 1
ATOM 774 C CA . LEU A 1 97 ? 26.760 -1.026 -44.445 1.00 87.88 97 LEU A CA 1
AT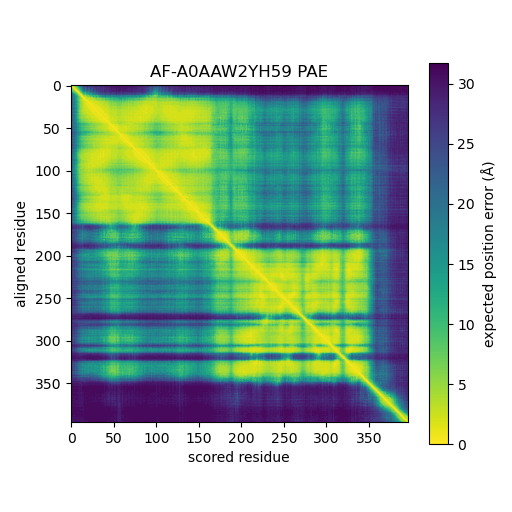OM 775 C C . LEU A 1 97 ? 26.746 -1.440 -45.920 1.00 87.88 97 LEU A C 1
ATOM 777 O O . LEU A 1 97 ? 27.747 -1.964 -46.399 1.00 87.88 97 LEU A O 1
ATOM 781 N N . ASP A 1 98 ? 25.676 -1.131 -46.652 1.00 88.38 98 ASP A N 1
ATOM 782 C CA . ASP A 1 98 ? 25.564 -1.356 -48.100 1.00 88.38 98 ASP A CA 1
ATOM 783 C C . ASP A 1 98 ? 26.684 -0.662 -48.905 1.00 88.38 98 ASP A C 1
ATOM 785 O O . ASP A 1 98 ? 27.116 -1.124 -49.956 1.00 88.38 98 ASP A O 1
ATOM 789 N N . LYS A 1 99 ? 27.257 0.429 -48.376 1.00 87.25 99 LYS A N 1
ATOM 790 C CA . LYS A 1 99 ? 28.415 1.096 -49.000 1.00 87.25 99 LYS A CA 1
ATOM 791 C C . LYS A 1 99 ? 29.737 0.361 -48.798 1.00 87.25 99 LYS A C 1
ATOM 793 O O . LYS A 1 99 ? 30.703 0.679 -49.486 1.00 87.25 99 LYS A O 1
ATOM 798 N N . MET A 1 100 ? 29.801 -0.575 -47.853 1.00 85.56 100 MET A N 1
ATOM 799 C CA . MET A 1 100 ? 31.020 -1.295 -47.478 1.00 85.56 100 MET A CA 1
ATOM 800 C C . MET A 1 100 ? 31.032 -2.747 -47.950 1.00 85.56 100 MET A C 1
ATOM 802 O O . MET A 1 100 ? 32.097 -3.279 -48.264 1.00 85.56 100 MET A O 1
ATOM 806 N N . VAL A 1 101 ? 29.874 -3.403 -47.942 1.00 87.69 101 VAL A N 1
ATOM 807 C CA . VAL A 1 101 ? 29.719 -4.830 -48.234 1.00 87.69 101 VAL A CA 1
ATOM 808 C C . VAL A 1 101 ? 28.543 -5.048 -49.187 1.00 87.69 101 VAL A C 1
ATOM 810 O O . VAL A 1 101 ? 27.662 -4.195 -49.242 1.00 87.69 101 VAL A O 1
ATOM 813 N N . PRO A 1 102 ? 28.488 -6.181 -49.911 1.00 89.38 102 PRO A N 1
ATOM 814 C CA . PRO A 1 102 ? 27.350 -6.499 -50.772 1.00 89.38 102 PRO A CA 1
ATOM 815 C C . PRO A 1 102 ? 26.012 -6.436 -50.024 1.00 89.38 102 PRO A C 1
ATOM 817 O O . PRO A 1 102 ? 25.947 -6.857 -48.868 1.00 89.38 102 PRO A O 1
ATOM 820 N N . GLU A 1 103 ? 24.948 -5.998 -50.703 1.00 88.44 103 GLU A N 1
ATOM 821 C CA . GLU A 1 103 ? 23.602 -5.768 -50.144 1.00 88.44 103 GLU A CA 1
ATOM 822 C C . GLU A 1 103 ? 23.118 -6.899 -49.218 1.00 88.44 103 GLU A C 1
ATOM 824 O O . GLU A 1 103 ? 22.719 -6.670 -48.074 1.00 88.44 103 GLU A O 1
ATOM 829 N N . TYR A 1 104 ? 23.211 -8.152 -49.675 1.00 90.38 104 TYR A N 1
ATOM 830 C CA . TYR A 1 104 ? 22.774 -9.314 -48.893 1.00 90.38 104 TYR A CA 1
ATOM 831 C C . TYR A 1 104 ? 23.574 -9.478 -47.592 1.00 90.38 104 TYR A C 1
ATOM 833 O O . TYR A 1 104 ? 23.025 -9.869 -46.561 1.00 90.38 104 TYR A O 1
ATOM 841 N N . LEU A 1 105 ? 24.873 -9.169 -47.621 1.00 90.19 105 LEU A N 1
ATOM 842 C CA . LEU A 1 105 ? 25.752 -9.263 -46.463 1.00 90.19 105 LEU A CA 1
ATOM 843 C C . LEU A 1 105 ? 25.542 -8.071 -45.522 1.00 90.19 105 LEU A C 1
ATOM 845 O O . LEU A 1 105 ? 25.566 -8.262 -44.307 1.00 90.19 105 LEU A O 1
ATOM 849 N N . ALA A 1 106 ? 25.273 -6.877 -46.062 1.00 90.38 106 ALA A N 1
ATOM 850 C CA . ALA A 1 106 ? 24.926 -5.688 -45.285 1.00 90.38 106 ALA A CA 1
ATOM 851 C C . ALA A 1 106 ? 23.698 -5.948 -44.410 1.00 90.38 106 ALA A C 1
ATOM 853 O O . ALA A 1 106 ? 23.748 -5.683 -43.212 1.00 90.38 106 ALA A O 1
ATOM 854 N N . ILE A 1 107 ? 22.649 -6.545 -44.985 1.00 91.06 107 ILE A N 1
ATOM 855 C CA . ILE A 1 107 ? 21.409 -6.890 -44.277 1.00 91.06 107 ILE A CA 1
ATOM 856 C C . ILE A 1 107 ? 21.668 -7.920 -43.165 1.00 91.06 107 ILE A C 1
ATOM 858 O O . ILE A 1 107 ? 21.212 -7.754 -42.034 1.00 91.06 107 ILE A O 1
ATOM 862 N N . ILE A 1 108 ? 22.424 -8.987 -43.445 1.00 93.50 108 ILE A N 1
ATOM 863 C CA . ILE A 1 108 ? 22.710 -10.031 -42.442 1.00 93.50 108 ILE A CA 1
ATOM 864 C C . ILE A 1 108 ? 23.535 -9.460 -41.278 1.00 93.50 108 ILE A C 1
ATOM 866 O O . ILE A 1 108 ? 23.232 -9.713 -40.105 1.00 93.50 108 ILE A O 1
ATOM 870 N N . ILE A 1 109 ? 24.566 -8.667 -41.589 1.00 92.38 109 ILE A N 1
ATOM 871 C CA . ILE A 1 109 ? 25.416 -8.023 -40.583 1.00 92.38 109 ILE A CA 1
ATOM 872 C C . ILE A 1 109 ? 24.609 -6.996 -39.783 1.00 92.38 109 ILE A C 1
ATOM 874 O O . ILE A 1 109 ? 24.713 -6.975 -38.556 1.00 92.38 109 ILE A O 1
ATOM 878 N N . SER A 1 110 ? 23.780 -6.178 -40.441 1.00 93.12 110 SER A N 1
ATOM 879 C CA . SER A 1 110 ? 22.990 -5.141 -39.777 1.00 93.12 110 SER A CA 1
ATOM 880 C C . SER A 1 110 ? 21.991 -5.740 -38.796 1.00 93.12 110 SER A C 1
ATOM 882 O O . SER A 1 110 ? 21.953 -5.305 -37.649 1.00 93.12 110 SER A O 1
ATOM 884 N N . ILE A 1 111 ? 21.238 -6.772 -39.195 1.00 93.12 111 ILE A N 1
ATOM 885 C CA . ILE A 1 111 ? 20.268 -7.445 -38.317 1.00 93.12 111 ILE A CA 1
ATOM 886 C C . ILE A 1 111 ? 20.978 -8.007 -37.083 1.00 93.12 111 ILE A C 1
ATOM 888 O O . ILE A 1 111 ? 20.528 -7.797 -35.957 1.00 93.12 111 ILE A O 1
ATOM 892 N N . THR A 1 112 ? 22.119 -8.672 -37.280 1.00 93.19 112 THR A N 1
ATOM 893 C CA . THR A 1 112 ? 22.889 -9.266 -36.178 1.00 93.19 112 THR A CA 1
ATOM 894 C C . THR A 1 112 ? 23.406 -8.195 -35.212 1.00 93.19 112 THR A C 1
ATOM 896 O O . THR A 1 112 ? 23.261 -8.334 -33.996 1.00 93.19 112 THR A O 1
ATOM 899 N N . LEU A 1 113 ? 23.982 -7.106 -35.734 1.00 90.88 113 LEU A N 1
ATOM 900 C CA . LEU A 1 113 ? 24.517 -6.016 -34.917 1.00 90.88 113 LEU A CA 1
ATOM 901 C C . LEU A 1 113 ? 23.420 -5.255 -34.170 1.00 90.88 113 LEU A C 1
ATOM 903 O O . LEU A 1 113 ? 23.579 -4.988 -32.980 1.00 90.88 113 LEU A O 1
ATOM 907 N N . VAL A 1 114 ? 22.309 -4.930 -34.836 1.00 91.56 114 VAL A N 1
ATOM 908 C CA . VAL A 1 114 ? 21.177 -4.231 -34.214 1.00 91.56 114 VAL A CA 1
ATOM 909 C C . VAL A 1 114 ? 20.566 -5.083 -33.113 1.00 91.56 114 VAL A C 1
ATOM 911 O O . VAL A 1 114 ? 20.398 -4.591 -32.003 1.00 91.56 114 VAL A O 1
ATOM 914 N N . LEU A 1 115 ? 20.295 -6.362 -33.372 1.00 93.12 115 LEU A N 1
ATOM 915 C CA . LEU A 1 115 ? 19.638 -7.215 -32.387 1.00 93.12 115 LEU A CA 1
ATOM 916 C C . LEU A 1 115 ? 20.513 -7.396 -31.144 1.00 93.12 115 LEU A C 1
ATOM 918 O O . LEU A 1 115 ? 20.047 -7.210 -30.022 1.00 93.12 115 LEU A O 1
ATOM 922 N N . VAL A 1 116 ? 21.796 -7.717 -31.322 1.00 93.12 116 VAL A N 1
ATOM 923 C CA . VAL A 1 116 ? 22.690 -7.998 -30.192 1.00 93.12 116 VAL A CA 1
ATOM 924 C C . VAL A 1 116 ? 23.106 -6.712 -29.478 1.00 93.12 116 VAL A C 1
ATOM 926 O O . VAL A 1 116 ? 22.926 -6.596 -28.266 1.00 93.12 116 VAL A O 1
ATOM 929 N N . PHE A 1 117 ? 23.648 -5.739 -30.214 1.00 91.75 117 PHE A N 1
ATOM 930 C CA . PHE A 1 117 ? 24.290 -4.550 -29.644 1.00 91.75 117 PHE A CA 1
ATOM 931 C C . PHE A 1 117 ? 23.423 -3.291 -29.676 1.00 91.75 117 PHE A C 1
ATOM 933 O O . PHE A 1 117 ? 23.687 -2.374 -28.905 1.00 91.75 117 PHE A O 1
ATOM 940 N N . GLY A 1 118 ? 22.415 -3.227 -30.545 1.00 89.12 118 GLY A N 1
ATOM 941 C CA . GLY A 1 118 ? 21.465 -2.114 -30.627 1.00 89.12 118 GLY A CA 1
ATOM 942 C C . GLY A 1 118 ? 20.204 -2.308 -29.779 1.00 89.12 118 GLY A C 1
ATOM 943 O O . GLY A 1 118 ? 19.504 -1.337 -29.509 1.00 89.12 118 GLY A O 1
ATOM 944 N N . GLU A 1 119 ? 19.913 -3.532 -29.328 1.00 91.44 119 GLU A N 1
ATOM 945 C CA . GLU A 1 119 ? 18.652 -3.826 -28.645 1.00 91.44 119 GLU A CA 1
ATOM 946 C C . GLU A 1 119 ? 18.811 -4.716 -27.411 1.00 91.44 119 GLU A C 1
ATOM 948 O O . GLU A 1 119 ? 18.700 -4.212 -26.293 1.00 91.44 119 GLU A O 1
ATOM 953 N N . VAL A 1 120 ? 19.125 -6.004 -27.573 1.00 92.56 120 VAL A N 1
ATOM 954 C CA . VAL A 1 120 ? 19.049 -6.991 -26.481 1.00 92.56 120 VAL A CA 1
ATOM 955 C C . VAL A 1 120 ? 20.040 -6.695 -25.354 1.00 92.56 120 VAL A C 1
ATOM 957 O O . VAL A 1 120 ? 19.636 -6.592 -24.192 1.00 92.56 120 VAL A O 1
ATOM 960 N N . LEU A 1 121 ? 21.335 -6.537 -25.662 1.00 92.06 121 LEU A N 1
ATOM 961 C CA . LEU A 1 121 ? 22.341 -6.266 -24.626 1.00 92.06 121 LEU A CA 1
ATOM 962 C C . LEU A 1 121 ? 22.108 -4.911 -23.933 1.00 92.06 121 LEU A C 1
ATOM 964 O O . LEU A 1 121 ? 22.098 -4.879 -22.697 1.00 92.06 121 LEU A O 1
ATOM 968 N N . PRO A 1 122 ? 21.879 -3.798 -24.660 1.00 91.56 122 PRO A N 1
ATOM 969 C CA . PRO A 1 122 ? 21.623 -2.508 -24.027 1.00 91.56 122 PRO A CA 1
ATOM 970 C C . PRO A 1 122 ? 20.350 -2.477 -23.184 1.00 91.56 122 PRO A C 1
ATOM 972 O O . PRO A 1 122 ? 20.376 -1.922 -22.084 1.00 91.56 122 PRO A O 1
ATOM 975 N N . GLN A 1 123 ? 19.251 -3.086 -23.646 1.00 93.88 123 GLN A N 1
ATOM 976 C CA . GLN A 1 123 ? 18.012 -3.172 -22.869 1.00 93.88 123 GLN A CA 1
ATOM 977 C C . GLN A 1 123 ? 18.225 -3.944 -21.569 1.00 93.88 123 GLN A C 1
ATOM 979 O O . GLN A 1 123 ? 17.817 -3.474 -20.505 1.00 93.88 123 GLN A O 1
ATOM 984 N N . ALA A 1 124 ? 18.917 -5.084 -21.615 1.00 91.06 124 ALA A N 1
ATOM 985 C CA . ALA A 1 124 ? 19.206 -5.877 -20.423 1.00 91.06 124 ALA A CA 1
ATOM 986 C C . ALA A 1 124 ? 20.113 -5.134 -19.423 1.00 91.06 124 ALA A C 1
ATOM 988 O O . ALA A 1 124 ? 19.899 -5.214 -18.212 1.00 91.06 124 ALA A O 1
ATOM 989 N N . ALA A 1 125 ? 21.104 -4.387 -19.916 1.00 91.38 125 ALA A N 1
ATOM 990 C CA . ALA A 1 125 ? 22.039 -3.648 -19.072 1.00 91.38 125 ALA A CA 1
ATOM 991 C C . ALA A 1 125 ? 21.420 -2.376 -18.468 1.00 91.38 125 ALA A C 1
ATOM 993 O O . ALA A 1 125 ? 21.533 -2.143 -17.264 1.00 91.38 125 ALA A O 1
ATOM 994 N N . ILE A 1 126 ? 20.755 -1.549 -19.284 1.00 90.94 126 ILE A N 1
ATOM 995 C CA . ILE A 1 126 ? 20.238 -0.239 -18.862 1.00 90.94 126 ILE A CA 1
ATOM 996 C C . ILE A 1 126 ? 18.945 -0.375 -18.052 1.00 90.94 126 ILE A C 1
ATOM 998 O O . ILE A 1 126 ? 18.744 0.412 -17.127 1.00 90.94 126 ILE A O 1
ATOM 1002 N N . SER A 1 127 ? 18.099 -1.378 -18.322 1.00 87.31 127 SER A N 1
ATOM 1003 C CA . SER A 1 127 ? 16.839 -1.571 -17.580 1.00 87.31 127 SER A CA 1
ATOM 1004 C C . SER A 1 127 ? 17.048 -1.708 -16.070 1.00 87.31 127 SER A C 1
ATOM 1006 O O . SER A 1 127 ? 16.310 -1.104 -15.297 1.00 87.31 127 SER A O 1
ATOM 1008 N N . ARG A 1 128 ? 18.113 -2.397 -15.636 1.00 86.38 128 ARG A N 1
ATOM 1009 C CA . ARG A 1 128 ? 18.468 -2.550 -14.212 1.00 86.38 128 ARG A CA 1
ATOM 1010 C C . ARG A 1 128 ? 18.874 -1.240 -13.534 1.00 86.38 128 ARG A C 1
ATOM 1012 O O . ARG A 1 128 ? 18.718 -1.098 -12.326 1.00 86.38 128 ARG A O 1
ATOM 1019 N N . PHE A 1 129 ? 19.388 -0.279 -14.299 1.00 89.00 129 PHE A N 1
ATOM 1020 C CA . PHE A 1 129 ? 19.899 0.999 -13.796 1.00 89.00 129 PHE A CA 1
ATOM 1021 C C . PHE A 1 129 ? 19.125 2.202 -14.350 1.00 89.00 129 PHE A C 1
ATOM 1023 O O . PHE A 1 129 ? 19.659 3.314 -14.386 1.00 89.00 129 PHE A O 1
ATOM 1030 N N . GLY A 1 130 ? 17.864 2.004 -14.752 1.00 88.50 130 GLY A N 1
ATOM 1031 C CA . GLY A 1 130 ? 17.054 3.006 -15.452 1.00 88.50 130 GLY A CA 1
ATOM 1032 C C . GLY A 1 130 ? 16.995 4.362 -14.743 1.00 88.50 130 GLY A C 1
ATOM 1033 O O . GLY A 1 130 ? 17.166 5.401 -15.380 1.00 88.50 130 GLY A O 1
ATOM 1034 N N . LEU A 1 131 ? 16.868 4.366 -13.409 1.00 91.25 131 LEU A N 1
ATOM 1035 C CA . LEU A 1 131 ? 16.854 5.595 -12.606 1.00 91.25 131 LEU A CA 1
ATOM 1036 C C . LEU A 1 131 ? 18.182 6.368 -12.684 1.00 91.25 131 LEU A C 1
ATOM 1038 O O . LEU A 1 131 ? 18.180 7.590 -12.835 1.00 91.25 131 LEU A O 1
ATOM 1042 N N . ALA A 1 132 ? 19.316 5.671 -12.581 1.00 91.06 132 ALA A N 1
ATOM 1043 C CA . ALA A 1 132 ? 20.639 6.290 -12.588 1.00 91.06 132 ALA A CA 1
ATOM 1044 C C . ALA A 1 132 ? 21.031 6.761 -13.996 1.00 91.06 132 ALA A C 1
ATOM 1046 O O . ALA A 1 132 ? 21.469 7.900 -14.171 1.00 91.06 132 ALA A O 1
ATOM 1047 N N . VAL A 1 133 ? 20.833 5.907 -15.005 1.00 92.00 133 VAL A N 1
ATOM 1048 C CA . VAL A 1 133 ? 21.136 6.216 -16.409 1.00 92.00 133 VAL A CA 1
ATOM 1049 C C . VAL A 1 133 ? 20.233 7.342 -16.904 1.00 92.00 133 VAL A C 1
ATOM 1051 O O . VAL A 1 133 ? 20.727 8.345 -17.416 1.00 92.00 133 VAL A O 1
ATOM 1054 N N . GLY A 1 134 ? 18.927 7.240 -16.657 1.00 90.44 134 GLY A N 1
ATOM 1055 C CA . GLY A 1 134 ? 17.959 8.280 -16.980 1.00 90.44 134 GLY A CA 1
ATOM 1056 C C . GLY A 1 134 ? 18.247 9.602 -16.273 1.00 90.44 134 GLY A C 1
ATOM 1057 O O . GLY A 1 134 ? 18.233 10.661 -16.896 1.00 90.44 134 GLY A O 1
ATOM 1058 N N . GLY A 1 135 ? 18.552 9.559 -14.974 1.00 91.06 135 GLY A N 1
ATOM 1059 C CA . GLY A 1 135 ? 18.824 10.756 -14.180 1.00 91.06 135 GLY A CA 1
ATOM 1060 C C . GLY A 1 135 ? 20.110 11.488 -14.582 1.00 91.06 135 GLY A C 1
ATOM 1061 O O . GLY A 1 135 ? 20.164 12.722 -14.512 1.00 91.06 135 GLY A O 1
ATOM 1062 N N . ASN A 1 136 ? 21.129 10.747 -15.030 1.00 93.50 136 ASN A N 1
ATOM 1063 C CA . ASN A 1 136 ? 22.375 11.306 -15.561 1.00 93.50 136 ASN A CA 1
ATOM 1064 C C . ASN A 1 136 ? 22.209 11.829 -16.994 1.00 93.50 136 ASN A C 1
ATOM 1066 O O . ASN A 1 136 ? 22.702 12.910 -17.309 1.00 93.50 136 ASN A O 1
ATOM 1070 N N . LEU A 1 137 ? 21.477 11.106 -17.844 1.00 93.31 137 LEU A N 1
ATOM 1071 C CA . LEU A 1 137 ? 21.239 11.467 -19.245 1.00 93.31 137 LEU A CA 1
ATOM 1072 C C . LEU A 1 137 ? 19.998 12.343 -19.453 1.00 93.31 137 LEU A C 1
ATOM 1074 O O . LEU A 1 137 ? 19.612 12.602 -20.589 1.00 93.31 137 LEU A O 1
ATOM 1078 N N . PHE A 1 138 ? 19.405 12.862 -18.378 1.00 91.50 138 PHE A N 1
ATOM 1079 C CA . PHE A 1 138 ? 18.211 13.707 -18.421 1.00 91.50 138 PHE A CA 1
ATOM 1080 C C . PHE A 1 138 ? 18.315 14.847 -19.448 1.00 91.50 138 PHE A C 1
ATOM 1082 O O . PHE A 1 138 ? 17.383 15.081 -20.214 1.00 91.50 138 PHE A O 1
ATOM 1089 N N . TRP A 1 139 ? 19.461 15.537 -19.496 1.00 93.38 139 TRP A N 1
ATOM 1090 C CA . TRP A 1 139 ? 19.675 16.655 -20.421 1.00 93.38 139 TRP A CA 1
ATOM 1091 C C . TRP A 1 139 ? 19.625 16.225 -21.896 1.00 93.38 139 TRP A C 1
ATOM 1093 O O . TRP A 1 139 ? 19.135 16.955 -22.749 1.00 93.38 139 TRP A O 1
ATOM 1103 N N . PHE A 1 140 ? 20.079 15.006 -22.181 1.00 94.38 140 PHE A N 1
ATOM 1104 C CA . PHE A 1 140 ? 20.211 14.446 -23.514 1.00 94.38 140 PHE A CA 1
ATOM 1105 C C . PHE A 1 140 ? 18.849 13.969 -24.000 1.00 94.38 140 PHE A C 1
ATOM 1107 O O . PHE A 1 140 ? 18.451 14.288 -25.114 1.00 94.38 140 PHE A O 1
ATOM 1114 N N . VAL A 1 141 ? 18.076 13.326 -23.120 1.00 93.62 141 VAL A N 1
ATOM 1115 C CA . VAL A 1 141 ? 16.672 12.994 -23.387 1.00 93.62 141 VAL A CA 1
ATOM 1116 C C . VAL A 1 141 ? 15.868 14.256 -23.716 1.00 93.62 141 VAL A C 1
ATOM 1118 O O . VAL A 1 141 ? 15.101 14.254 -24.672 1.00 93.62 141 VAL A O 1
ATOM 1121 N N . TRP A 1 142 ? 16.085 15.363 -22.999 1.00 93.44 142 TRP A N 1
ATOM 1122 C CA . TRP A 1 142 ? 15.433 16.640 -23.316 1.00 93.44 142 TRP A CA 1
ATOM 1123 C C . TRP A 1 142 ? 15.797 17.195 -24.691 1.00 93.44 142 TRP A C 1
ATOM 1125 O O . TRP A 1 142 ? 14.916 17.693 -25.390 1.00 93.44 142 TRP A O 1
ATOM 1135 N N . ILE A 1 143 ? 17.063 17.089 -25.097 1.00 95.50 143 ILE A N 1
ATOM 1136 C CA . ILE A 1 143 ? 17.498 17.485 -26.442 1.00 95.50 143 ILE A CA 1
ATOM 1137 C C . ILE A 1 143 ? 16.765 16.649 -27.501 1.00 95.50 143 ILE A C 1
ATOM 1139 O O . ILE A 1 143 ? 16.229 17.207 -28.457 1.00 95.50 143 ILE A O 1
ATOM 1143 N N . LEU A 1 144 ? 16.666 15.331 -27.309 1.00 94.88 144 LEU A N 1
ATOM 1144 C CA . LEU A 1 144 ? 15.954 14.437 -28.231 1.00 94.88 144 LEU A CA 1
ATOM 1145 C C . LEU A 1 144 ? 14.459 14.756 -28.319 1.00 94.88 144 LEU A C 1
ATOM 1147 O O . LEU A 1 144 ? 13.892 14.745 -29.416 1.00 94.88 144 LEU A O 1
ATOM 1151 N N . ILE A 1 145 ? 13.830 15.064 -27.181 1.00 94.12 145 ILE A N 1
ATOM 1152 C CA . ILE A 1 145 ? 12.431 15.505 -27.114 1.00 94.12 145 ILE A CA 1
ATOM 1153 C C . ILE A 1 145 ? 12.262 16.810 -27.882 1.00 94.12 145 ILE A C 1
ATOM 1155 O O . ILE A 1 145 ? 11.358 16.910 -28.701 1.00 94.12 145 ILE A O 1
ATOM 1159 N N . PHE A 1 146 ? 13.140 17.790 -27.664 1.00 95.12 146 PHE A N 1
ATOM 1160 C CA . PHE A 1 146 ? 13.062 19.086 -28.331 1.00 95.12 146 PHE A CA 1
ATOM 1161 C C . PHE A 1 146 ? 13.198 18.963 -29.855 1.00 95.12 146 PHE A C 1
ATOM 1163 O O . PHE A 1 146 ? 12.380 19.515 -30.584 1.00 95.12 146 PHE A O 1
ATOM 1170 N N . ILE A 1 147 ? 14.182 18.196 -30.337 1.00 96.00 147 ILE A N 1
ATOM 1171 C CA . ILE A 1 147 ? 14.417 18.007 -31.778 1.00 96.00 147 ILE A CA 1
ATOM 1172 C C . ILE A 1 147 ? 13.262 17.238 -32.432 1.00 96.00 147 ILE A C 1
ATOM 1174 O O . ILE A 1 147 ? 12.814 17.596 -33.518 1.00 96.00 147 ILE A O 1
ATOM 1178 N N . SER A 1 148 ? 12.761 16.188 -31.776 1.00 94.00 148 SER A N 1
ATOM 1179 C CA . SER A 1 148 ? 11.677 15.362 -32.323 1.00 94.00 148 SER A CA 1
ATOM 1180 C C . SER A 1 148 ? 10.280 15.941 -32.092 1.00 94.00 148 SER A C 1
ATOM 1182 O O . SER A 1 148 ? 9.326 15.420 -32.667 1.00 94.00 148 SER A O 1
ATOM 1184 N N . ALA A 1 149 ? 10.140 17.014 -31.302 1.00 94.00 149 ALA A N 1
ATOM 1185 C CA . ALA A 1 149 ? 8.858 17.580 -30.878 1.00 94.00 149 ALA A CA 1
ATOM 1186 C C . ALA A 1 149 ? 7.836 17.797 -32.011 1.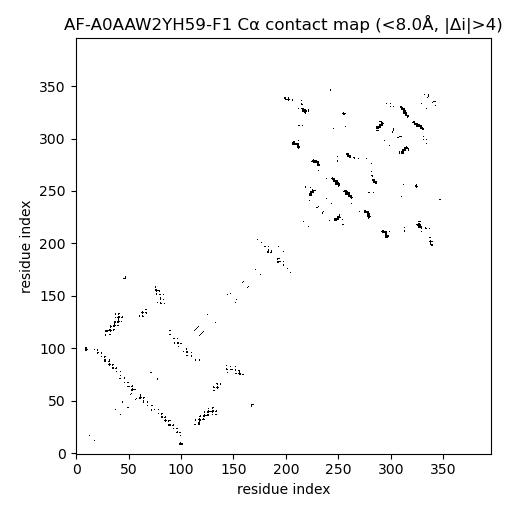00 94.00 149 ALA A C 1
ATOM 1188 O O . ALA A 1 149 ? 6.670 17.468 -31.782 1.00 94.00 149 ALA A O 1
ATOM 1189 N N . PRO A 1 150 ? 8.209 18.273 -33.222 1.00 95.31 150 PRO A N 1
ATOM 1190 C CA . PRO A 1 150 ? 7.248 18.463 -34.312 1.00 95.31 150 PRO A CA 1
ATOM 1191 C C . PRO A 1 150 ? 6.497 17.184 -34.704 1.00 95.31 150 PRO A C 1
ATOM 1193 O O . PRO A 1 150 ? 5.345 17.256 -35.124 1.00 95.31 150 PRO A O 1
ATOM 1196 N N . ILE A 1 151 ? 7.135 16.020 -34.544 1.00 94.00 151 ILE A N 1
ATOM 1197 C CA . ILE A 1 151 ? 6.581 14.705 -34.894 1.00 94.00 151 ILE A CA 1
ATOM 1198 C C . ILE A 1 151 ? 6.119 13.962 -33.635 1.00 94.00 151 ILE A C 1
ATOM 1200 O O . ILE A 1 151 ? 5.033 13.385 -33.612 1.00 94.00 151 ILE A O 1
ATOM 1204 N N . SER A 1 152 ? 6.915 13.986 -32.563 1.00 93.06 152 SER A N 1
ATOM 1205 C CA . SER A 1 152 ? 6.664 13.186 -31.364 1.00 93.06 152 SER A CA 1
ATOM 1206 C C . SER A 1 152 ? 5.517 13.722 -30.507 1.00 93.06 152 SER A C 1
ATOM 1208 O O . SER A 1 152 ? 4.790 12.931 -29.905 1.00 93.06 152 SER A O 1
ATOM 1210 N N . TRP A 1 153 ? 5.300 15.042 -30.478 1.00 93.81 153 TRP A N 1
ATOM 1211 C CA . TRP A 1 153 ? 4.201 15.656 -29.728 1.00 93.81 153 TRP A CA 1
ATOM 1212 C C . TRP A 1 153 ? 2.804 15.296 -30.267 1.00 93.81 153 TRP A C 1
ATOM 1214 O O . TRP A 1 153 ? 1.981 14.837 -29.469 1.00 93.81 153 TRP A O 1
ATOM 1224 N N . PRO A 1 154 ? 2.493 15.449 -31.576 1.00 93.81 154 PRO A N 1
ATOM 1225 C CA . PRO A 1 154 ? 1.164 15.103 -32.084 1.00 93.81 154 PRO A CA 1
ATOM 1226 C C . PRO A 1 154 ? 0.870 13.604 -31.961 1.00 93.81 154 PRO A C 1
ATOM 1228 O O . PRO A 1 154 ? -0.245 13.237 -31.594 1.00 93.81 154 PRO A O 1
ATOM 1231 N N . LEU A 1 155 ? 1.866 12.742 -32.194 1.00 91.12 155 LEU A N 1
ATOM 1232 C CA . LEU A 1 155 ? 1.704 11.295 -32.047 1.00 91.12 155 LEU A CA 1
ATOM 1233 C C . LEU A 1 155 ? 1.502 10.890 -30.578 1.00 91.12 155 LEU A C 1
ATOM 1235 O O . LEU A 1 155 ? 0.649 10.058 -30.284 1.00 91.12 155 LEU A O 1
ATOM 1239 N N . GLY A 1 156 ? 2.237 11.513 -29.649 1.00 89.06 156 GLY A N 1
ATOM 1240 C CA . GLY A 1 156 ? 2.052 11.301 -28.213 1.00 89.06 156 GLY A CA 1
ATOM 1241 C C . GLY A 1 156 ? 0.647 11.698 -27.754 1.00 89.06 156 GLY A C 1
ATOM 1242 O O . GLY A 1 156 ? -0.009 10.930 -27.060 1.00 89.06 156 GLY A O 1
ATOM 1243 N N . LYS A 1 157 ? 0.143 12.845 -28.225 1.00 89.12 157 LYS A N 1
ATOM 1244 C CA . LYS A 1 157 ? -1.216 13.316 -27.921 1.00 89.12 157 LYS A CA 1
ATOM 1245 C C . LYS A 1 157 ? -2.304 12.422 -28.526 1.00 89.12 157 LYS A C 1
ATOM 1247 O O . LYS A 1 157 ? -3.356 12.243 -27.918 1.00 89.12 157 LYS A O 1
ATOM 1252 N N . LEU A 1 158 ? -2.068 11.865 -29.713 1.00 90.38 158 LEU A N 1
ATOM 1253 C CA . LEU A 1 158 ? -2.959 10.870 -30.312 1.00 90.38 158 LEU A CA 1
ATOM 1254 C C . LEU A 1 158 ? -3.019 9.602 -29.451 1.00 90.38 158 LEU A C 1
ATOM 1256 O O . LEU A 1 158 ? -4.101 9.064 -29.229 1.00 90.38 158 LEU A O 1
ATOM 1260 N N . LEU A 1 159 ? -1.874 9.158 -28.928 1.00 87.06 159 LEU A N 1
ATOM 1261 C CA . LEU A 1 159 ? -1.797 8.001 -28.042 1.00 87.06 159 LEU A CA 1
ATOM 1262 C C . LEU A 1 159 ? -2.518 8.259 -26.708 1.00 87.06 159 LEU A C 1
ATOM 1264 O O . LEU A 1 159 ? -3.274 7.402 -26.257 1.00 87.06 159 LEU A O 1
ATOM 1268 N N . ASP A 1 160 ? -2.366 9.462 -26.138 1.00 87.44 160 ASP A N 1
ATOM 1269 C CA . ASP A 1 160 ? -3.122 9.909 -24.957 1.00 87.44 160 ASP A CA 1
ATOM 1270 C C . ASP A 1 160 ? -4.644 9.876 -25.208 1.00 87.44 160 ASP A C 1
ATOM 1272 O O . ASP A 1 160 ? -5.405 9.462 -24.337 1.00 87.44 160 ASP A O 1
ATOM 1276 N N . LEU A 1 161 ? -5.101 10.266 -26.406 1.00 86.88 161 LEU A N 1
ATOM 1277 C CA . LEU A 1 161 ? -6.523 10.263 -26.770 1.00 86.88 161 LEU A CA 1
ATOM 1278 C C . LEU A 1 161 ? -7.097 8.844 -26.922 1.00 86.88 161 LEU A C 1
ATOM 1280 O O . LEU A 1 161 ? -8.253 8.617 -26.576 1.00 86.88 161 LEU A O 1
ATOM 1284 N N . ILE A 1 162 ? -6.310 7.909 -27.462 1.00 87.62 162 ILE A N 1
ATOM 1285 C CA . ILE A 1 162 ? -6.756 6.537 -27.751 1.00 87.62 162 ILE A CA 1
ATOM 1286 C C . ILE A 1 162 ? -6.700 5.651 -26.500 1.00 87.62 162 ILE A C 1
ATOM 1288 O O . ILE A 1 162 ? -7.621 4.869 -26.274 1.00 87.62 162 ILE A O 1
ATOM 1292 N N . LEU A 1 163 ? -5.628 5.744 -25.703 1.00 79.94 163 LEU A N 1
ATOM 1293 C CA . LEU A 1 163 ? -5.410 4.867 -24.545 1.00 79.94 163 LEU A CA 1
ATOM 1294 C C . LEU A 1 163 ? -5.805 5.498 -23.202 1.00 79.94 163 LEU A C 1
ATOM 1296 O O . LEU A 1 163 ? -5.936 4.777 -22.214 1.00 79.94 163 LEU A O 1
ATOM 1300 N N . GLY A 1 164 ? -6.021 6.815 -23.157 1.00 69.31 164 GLY A N 1
ATOM 1301 C CA . GLY A 1 164 ? -6.303 7.550 -21.927 1.00 69.31 164 GLY A CA 1
ATOM 1302 C C . GLY A 1 164 ? -5.058 7.792 -21.064 1.00 69.31 164 GLY A C 1
ATOM 1303 O O . GLY A 1 164 ? -4.015 7.149 -21.207 1.00 69.31 164 GLY A O 1
ATOM 1304 N N . ASP A 1 165 ? -5.163 8.746 -20.137 1.00 59.88 165 ASP A N 1
ATOM 1305 C CA . ASP A 1 165 ? -4.088 9.057 -19.195 1.00 59.88 165 ASP A CA 1
ATOM 1306 C C . ASP A 1 165 ? -3.857 7.878 -18.243 1.00 59.88 165 ASP A C 1
ATOM 1308 O O . ASP A 1 165 ? -4.719 7.560 -17.420 1.00 59.88 165 ASP A O 1
ATOM 1312 N N . SER A 1 166 ? -2.668 7.264 -18.277 1.00 55.22 166 SER A N 1
ATOM 1313 C CA . SER A 1 166 ? -2.284 6.240 -17.297 1.0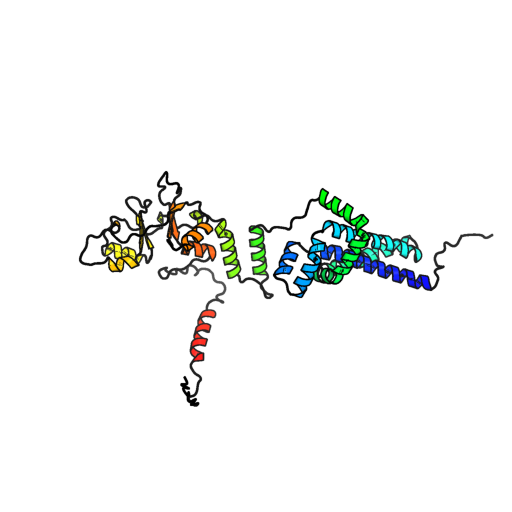0 55.22 166 SER A CA 1
ATOM 1314 C C . SER A 1 166 ? -2.185 6.873 -15.904 1.00 55.22 166 SER A C 1
ATOM 1316 O O . SER A 1 166 ? -1.154 7.454 -15.525 1.00 55.22 166 SER A O 1
ATOM 1318 N N . HIS A 1 167 ? -3.282 6.810 -15.154 1.00 49.88 167 HIS A N 1
ATOM 1319 C CA . HIS A 1 167 ? -3.323 7.132 -13.736 1.00 49.88 167 HIS A CA 1
ATOM 1320 C C . HIS A 1 167 ? -2.465 6.082 -13.021 1.00 49.88 167 HIS A C 1
ATOM 1322 O O . HIS A 1 167 ? -2.550 4.897 -13.332 1.00 49.88 167 HIS A O 1
ATOM 1328 N N . GLY A 1 168 ? -1.550 6.529 -12.154 1.00 53.09 168 GLY A N 1
ATOM 1329 C CA . GLY A 1 168 ? -0.646 5.626 -11.435 1.00 53.09 168 GLY A CA 1
ATOM 1330 C C . GLY A 1 168 ? -1.427 4.554 -10.677 1.00 53.09 168 GLY A C 1
ATOM 1331 O O . GLY A 1 168 ? -2.561 4.798 -10.266 1.00 53.09 168 GLY A O 1
ATOM 1332 N N . ILE A 1 169 ? -0.824 3.378 -10.508 1.00 55.22 169 ILE A N 1
ATOM 1333 C CA . ILE A 1 169 ? -1.440 2.259 -9.792 1.00 55.22 169 ILE A CA 1
ATOM 1334 C C . ILE A 1 169 ? -1.679 2.714 -8.348 1.00 55.22 169 ILE A C 1
ATOM 1336 O O . ILE A 1 169 ? -0.740 2.916 -7.579 1.00 55.22 169 ILE A O 1
ATOM 1340 N N . VAL A 1 170 ? -2.939 2.957 -7.992 1.00 56.19 170 VAL A N 1
ATOM 1341 C CA . VAL A 1 170 ? -3.330 3.166 -6.598 1.00 56.19 170 VAL A CA 1
ATOM 1342 C C . VAL A 1 170 ? -3.464 1.781 -5.995 1.00 56.19 170 VAL A C 1
ATOM 1344 O O . VAL A 1 170 ? -4.378 1.046 -6.369 1.00 56.19 170 VAL A O 1
ATOM 1347 N N . TYR A 1 171 ? -2.550 1.432 -5.091 1.00 61.69 171 TYR A N 1
ATOM 1348 C CA . TYR A 1 171 ? -2.584 0.131 -4.441 1.00 61.69 171 TYR A CA 1
ATOM 1349 C C . TYR A 1 171 ? -3.884 -0.042 -3.661 1.00 61.69 171 TYR A C 1
ATOM 1351 O O . TYR A 1 171 ? -4.252 0.794 -2.826 1.00 61.69 171 TYR A O 1
ATOM 1359 N N . LYS A 1 172 ? -4.585 -1.142 -3.921 1.00 73.56 172 LYS A N 1
ATOM 1360 C CA . LYS A 1 172 ? -5.719 -1.553 -3.090 1.00 73.56 172 LYS A CA 1
ATOM 1361 C C . LYS A 1 172 ? -5.204 -2.003 -1.723 1.00 73.56 172 LYS A C 1
ATOM 1363 O O . LYS A 1 172 ? -4.075 -2.459 -1.587 1.00 73.56 172 LYS A O 1
ATOM 1368 N N . ARG A 1 173 ? -6.057 -1.947 -0.696 1.00 71.25 173 ARG A N 1
ATOM 1369 C CA . ARG A 1 173 ? -5.711 -2.409 0.665 1.00 71.25 173 ARG A CA 1
ATOM 1370 C C . ARG A 1 173 ? -5.187 -3.849 0.690 1.00 71.25 173 ARG A C 1
ATOM 1372 O O . ARG A 1 173 ? -4.283 -4.142 1.460 1.00 71.25 173 ARG A O 1
ATOM 1379 N N . GLN A 1 174 ? -5.728 -4.717 -0.163 1.00 74.50 174 GLN A N 1
ATOM 1380 C CA . GLN A 1 174 ? -5.261 -6.096 -0.314 1.00 74.50 174 GLN A CA 1
ATOM 1381 C C . GLN A 1 174 ? -3.836 -6.167 -0.885 1.00 74.50 174 GLN A C 1
ATOM 1383 O O . GLN A 1 174 ? -3.001 -6.872 -0.337 1.00 74.50 174 GLN A O 1
ATOM 1388 N N . GLU A 1 175 ? -3.534 -5.370 -1.911 1.00 76.50 175 GLU A N 1
ATOM 1389 C CA . GLU A 1 175 ? -2.191 -5.285 -2.503 1.00 76.50 175 GLU A CA 1
ATOM 1390 C C . GLU A 1 175 ? -1.179 -4.699 -1.505 1.00 76.50 175 GLU A C 1
ATOM 1392 O O . GLU A 1 175 ? -0.033 -5.128 -1.471 1.00 76.50 175 GLU A O 1
ATOM 1397 N N . LEU A 1 176 ? -1.602 -3.759 -0.646 1.00 79.88 176 LEU A N 1
ATOM 1398 C CA . LEU A 1 176 ? -0.768 -3.253 0.451 1.00 79.88 176 LEU A CA 1
ATOM 1399 C C . LEU A 1 176 ? -0.464 -4.341 1.489 1.00 79.88 176 LEU A C 1
ATOM 1401 O O . LEU A 1 176 ? 0.680 -4.443 1.920 1.00 79.88 176 LEU A O 1
ATOM 1405 N N . LYS A 1 177 ? -1.457 -5.162 1.867 1.00 78.50 177 LYS A N 1
ATOM 1406 C CA . LYS A 1 177 ? -1.252 -6.309 2.772 1.00 78.50 177 LYS A CA 1
ATOM 1407 C C . LYS A 1 177 ? -0.250 -7.305 2.169 1.00 78.50 177 LYS A C 1
ATOM 1409 O O . LYS A 1 177 ? 0.694 -7.692 2.843 1.00 78.50 177 LYS A O 1
ATOM 1414 N N . GLU A 1 178 ? -0.407 -7.650 0.892 1.00 81.19 178 GLU A N 1
ATOM 1415 C CA . GLU A 1 178 ? 0.486 -8.585 0.190 1.00 81.19 178 GLU A CA 1
ATOM 1416 C C . GLU A 1 178 ? 1.908 -8.031 0.012 1.00 81.19 178 GLU A C 1
ATOM 1418 O O . GLU A 1 178 ? 2.884 -8.745 0.231 1.00 81.19 178 GLU A O 1
ATOM 1423 N N . LEU A 1 179 ? 2.047 -6.742 -0.319 1.00 79.94 179 LEU A N 1
ATOM 1424 C CA . LEU A 1 179 ? 3.349 -6.075 -0.406 1.00 79.94 179 LEU A CA 1
ATOM 1425 C C . LEU A 1 179 ? 4.087 -6.096 0.940 1.00 79.94 179 LEU A C 1
ATOM 1427 O O . LEU A 1 179 ? 5.307 -6.244 0.986 1.00 79.94 179 LEU A O 1
ATOM 1431 N N . MET A 1 180 ? 3.350 -5.940 2.038 1.00 78.94 180 MET A N 1
ATOM 1432 C CA . MET A 1 180 ? 3.908 -6.019 3.382 1.00 78.94 180 MET A CA 1
ATOM 1433 C C . MET A 1 180 ? 4.349 -7.430 3.757 1.00 78.94 180 MET A C 1
ATOM 1435 O O . MET A 1 180 ? 5.441 -7.577 4.302 1.00 78.94 180 MET A O 1
ATOM 1439 N N . ASP A 1 181 ? 3.547 -8.446 3.431 1.00 76.62 181 ASP A N 1
ATOM 1440 C CA . ASP A 1 181 ? 3.909 -9.850 3.648 1.00 76.62 181 ASP A CA 1
ATOM 1441 C C . ASP A 1 181 ? 5.200 -10.192 2.865 1.00 76.62 181 ASP A C 1
ATOM 1443 O O . ASP A 1 181 ? 6.125 -10.785 3.420 1.00 76.62 181 ASP A O 1
ATOM 1447 N N . PHE A 1 182 ? 5.343 -9.702 1.626 1.00 75.19 182 PHE A N 1
ATOM 1448 C CA . PHE A 1 182 ? 6.565 -9.880 0.827 1.00 75.19 182 PHE A CA 1
ATOM 1449 C C . PHE A 1 182 ? 7.802 -9.222 1.467 1.00 75.19 182 PHE A C 1
ATOM 1451 O O . PHE A 1 182 ? 8.866 -9.837 1.568 1.00 75.19 182 PHE A O 1
ATOM 1458 N N . HIS A 1 183 ? 7.674 -7.985 1.957 1.00 73.00 183 HIS A N 1
ATOM 1459 C CA . HIS A 1 183 ? 8.775 -7.306 2.649 1.00 73.00 183 HIS A CA 1
ATOM 1460 C C . HIS A 1 183 ? 9.143 -7.956 3.990 1.00 73.00 183 HIS A C 1
ATOM 1462 O O . HIS A 1 183 ? 10.302 -7.868 4.395 1.00 73.00 183 HIS A O 1
ATOM 1468 N N . ALA A 1 184 ? 8.194 -8.608 4.670 1.00 72.31 184 ALA A N 1
ATOM 1469 C CA . ALA A 1 184 ? 8.467 -9.385 5.877 1.00 72.31 184 ALA A CA 1
ATOM 1470 C C . ALA A 1 184 ? 9.363 -10.598 5.569 1.00 72.31 184 ALA A C 1
ATOM 1472 O O . ALA A 1 184 ? 10.270 -10.916 6.341 1.00 72.31 184 ALA A O 1
ATOM 1473 N N . GLU A 1 185 ? 9.154 -11.250 4.422 1.00 68.62 185 GLU A N 1
ATOM 1474 C CA . GLU A 1 185 ? 9.918 -12.427 3.992 1.00 68.62 185 GLU A CA 1
ATOM 1475 C C . GLU A 1 185 ? 11.333 -12.082 3.487 1.00 68.62 185 GLU A C 1
ATOM 1477 O O . GLU A 1 185 ? 12.288 -12.808 3.783 1.00 68.62 185 GLU A O 1
ATOM 1482 N N . GLU A 1 186 ? 11.508 -10.949 2.793 1.00 64.81 186 GLU A N 1
ATOM 1483 C CA . GLU A 1 186 ? 12.806 -10.499 2.250 1.00 64.81 186 GLU A CA 1
ATOM 1484 C C . GLU A 1 186 ? 13.749 -9.849 3.287 1.00 64.81 186 GLU A C 1
ATOM 1486 O O . GLU A 1 186 ? 14.850 -9.403 2.960 1.00 64.81 186 GLU A O 1
ATOM 1491 N N . SER A 1 187 ? 13.369 -9.857 4.567 1.00 55.31 187 SER A N 1
ATOM 1492 C CA . SER A 1 187 ? 13.990 -9.155 5.704 1.00 55.31 187 SER A CA 1
ATOM 1493 C C . SER A 1 187 ? 15.466 -9.414 6.036 1.00 55.31 187 SER A C 1
ATOM 1495 O O . SER A 1 187 ? 15.968 -8.958 7.065 1.00 55.31 187 SER A O 1
ATOM 1497 N N . LYS A 1 188 ? 16.206 -10.153 5.214 1.00 52.28 188 LYS A N 1
ATOM 1498 C CA . LYS A 1 188 ? 17.588 -10.543 5.523 1.00 52.28 188 LYS A CA 1
ATOM 1499 C C . LYS A 1 188 ? 18.638 -9.482 5.181 1.00 52.28 188 LYS A C 1
ATOM 1501 O O . LYS A 1 188 ? 19.761 -9.615 5.657 1.00 52.28 188 LYS A O 1
ATOM 1506 N N . GLU A 1 189 ? 18.305 -8.434 4.422 1.00 48.66 189 GLU A N 1
ATOM 1507 C CA . GLU A 1 189 ? 19.308 -7.489 3.884 1.00 48.66 189 GLU A CA 1
ATOM 1508 C C . GLU A 1 189 ? 19.220 -6.034 4.387 1.00 48.66 189 GLU A C 1
ATOM 1510 O O . GLU A 1 189 ? 19.856 -5.142 3.832 1.00 48.66 189 GLU A O 1
ATOM 1515 N N . GLY A 1 190 ? 18.551 -5.796 5.520 1.00 46.59 190 GLY A N 1
ATOM 1516 C CA . GLY A 1 190 ? 18.689 -4.544 6.273 1.00 46.59 190 GLY A CA 1
ATOM 1517 C C . GLY A 1 190 ? 17.765 -3.427 5.787 1.00 46.59 190 GLY A C 1
ATOM 1518 O O . GLY A 1 190 ? 18.087 -2.666 4.879 1.00 46.59 190 GLY A O 1
ATOM 1519 N N . GLY A 1 191 ? 16.621 -3.302 6.459 1.00 56.22 191 GLY A N 1
ATOM 1520 C CA . GLY A 1 191 ? 15.646 -2.231 6.232 1.00 56.22 191 GLY A CA 1
ATOM 1521 C C . GLY A 1 191 ? 14.187 -2.683 6.242 1.00 56.22 191 GLY A C 1
ATOM 1522 O O . GLY A 1 191 ? 13.307 -1.862 5.998 1.00 56.22 191 GLY A O 1
ATOM 1523 N N . SER A 1 192 ? 13.919 -3.963 6.492 1.00 67.00 192 SER A N 1
ATOM 1524 C CA . SER A 1 192 ? 12.565 -4.501 6.535 1.00 67.00 192 SER A CA 1
ATOM 1525 C C . SER A 1 192 ? 11.881 -4.274 7.883 1.00 67.00 192 SER A C 1
ATOM 1527 O O . SER A 1 192 ? 12.528 -4.073 8.912 1.00 67.00 192 SER A O 1
ATOM 1529 N N . LEU A 1 193 ? 10.552 -4.316 7.843 1.00 69.88 193 LEU A N 1
ATOM 1530 C CA . LEU A 1 193 ? 9.699 -4.334 9.024 1.00 69.88 193 LEU A CA 1
ATOM 1531 C C . LEU A 1 193 ? 9.891 -5.659 9.779 1.00 69.88 193 LEU A C 1
ATOM 1533 O O . LEU A 1 193 ? 9.979 -6.721 9.157 1.00 69.88 193 LEU A O 1
ATOM 1537 N N . SER A 1 194 ? 9.922 -5.608 11.110 1.00 80.56 194 SER A N 1
ATOM 1538 C CA . SER A 1 194 ? 9.835 -6.805 11.955 1.00 80.56 194 SER A CA 1
ATOM 1539 C C . SER A 1 194 ? 8.506 -7.531 11.715 1.00 80.56 194 SER A C 1
ATOM 1541 O O . SER A 1 194 ? 7.504 -6.902 11.371 1.00 80.56 194 SER A O 1
ATOM 1543 N N . ALA A 1 195 ? 8.465 -8.844 11.956 1.00 79.12 195 ALA A N 1
ATOM 1544 C CA . ALA A 1 195 ? 7.228 -9.625 11.873 1.00 79.12 195 ALA A CA 1
ATOM 1545 C C . ALA A 1 195 ? 6.107 -9.014 12.739 1.00 79.12 195 ALA A C 1
ATOM 1547 O O . ALA A 1 195 ? 4.975 -8.884 12.276 1.00 79.12 195 ALA A O 1
ATOM 1548 N N . ASP A 1 196 ? 6.453 -8.546 13.940 1.00 81.94 196 ASP A N 1
ATOM 1549 C CA . ASP A 1 196 ? 5.517 -7.898 14.866 1.00 81.94 196 ASP A CA 1
ATOM 1550 C C . ASP A 1 196 ? 4.996 -6.560 14.304 1.00 81.94 196 ASP A C 1
ATOM 1552 O O . ASP A 1 196 ? 3.813 -6.241 14.408 1.00 81.94 196 ASP A O 1
ATOM 1556 N N . GLU A 1 197 ? 5.855 -5.777 13.640 1.00 84.00 197 GLU A N 1
ATOM 1557 C CA . GLU A 1 197 ? 5.456 -4.507 13.015 1.00 84.00 197 GLU A CA 1
ATOM 1558 C C . GLU A 1 197 ? 4.496 -4.746 11.844 1.00 84.00 197 GLU A C 1
ATOM 1560 O O . GLU A 1 197 ? 3.497 -4.039 11.697 1.00 84.00 197 GLU A O 1
ATOM 1565 N N . VAL A 1 198 ? 4.765 -5.771 11.030 1.00 85.94 198 VAL A N 1
ATOM 1566 C CA . VAL A 1 198 ? 3.887 -6.171 9.922 1.00 85.94 198 VAL A CA 1
ATOM 1567 C C . VAL A 1 198 ? 2.523 -6.612 10.446 1.00 85.94 198 VAL A C 1
ATOM 1569 O O . VAL A 1 198 ? 1.496 -6.209 9.896 1.00 85.94 198 VAL A O 1
ATOM 1572 N N . MET A 1 199 ? 2.502 -7.378 11.537 1.00 85.06 199 MET A N 1
ATOM 1573 C CA . MET A 1 199 ? 1.285 -7.859 12.188 1.00 85.06 199 MET A CA 1
ATOM 1574 C C . MET A 1 199 ? 0.414 -6.708 12.710 1.00 85.06 199 MET A C 1
ATOM 1576 O O . MET A 1 199 ? -0.771 -6.647 12.377 1.00 85.06 199 MET A O 1
ATOM 1580 N N . VAL A 1 200 ? 1.009 -5.734 13.408 1.00 89.69 200 VAL A N 1
ATOM 1581 C CA . VAL A 1 200 ? 0.293 -4.544 13.905 1.00 89.69 200 VAL A CA 1
ATOM 1582 C C . VAL A 1 200 ? -0.267 -3.700 12.758 1.00 89.69 200 VAL A C 1
ATOM 1584 O O . VAL A 1 200 ? -1.417 -3.260 12.797 1.00 89.69 200 VAL A O 1
ATOM 1587 N N . ILE A 1 201 ? 0.515 -3.469 11.698 1.00 88.81 201 ILE A N 1
ATOM 1588 C CA . ILE A 1 201 ? 0.041 -2.682 10.551 1.00 88.81 201 ILE A CA 1
ATOM 1589 C C . ILE A 1 201 ? -1.095 -3.421 9.824 1.00 88.81 201 ILE A C 1
ATOM 1591 O O . ILE A 1 201 ? -2.067 -2.795 9.391 1.00 88.81 201 ILE A O 1
ATOM 1595 N N . LYS A 1 202 ? -1.024 -4.752 9.723 1.00 86.94 202 LYS A N 1
ATOM 1596 C CA . LYS A 1 202 ? -2.095 -5.579 9.155 1.00 86.94 202 LYS A CA 1
ATOM 1597 C C . LYS A 1 202 ? -3.377 -5.487 9.979 1.00 86.94 202 LYS A C 1
ATOM 1599 O O . LYS A 1 202 ? -4.437 -5.275 9.383 1.00 86.94 202 LYS A O 1
ATOM 1604 N N . GLY A 1 203 ? -3.273 -5.568 11.307 1.00 89.88 203 GLY A N 1
ATOM 1605 C CA . GLY A 1 203 ? -4.391 -5.335 12.223 1.00 89.88 203 GLY A CA 1
ATOM 1606 C C . GLY A 1 203 ? -4.997 -3.947 12.012 1.00 89.88 203 GLY A C 1
ATOM 1607 O O . GLY A 1 203 ? -6.192 -3.819 11.744 1.00 89.88 203 GLY A O 1
ATOM 1608 N N . ALA A 1 204 ? -4.166 -2.902 11.959 1.00 90.12 204 ALA A N 1
ATOM 1609 C CA . ALA A 1 204 ? -4.614 -1.529 11.713 1.00 90.12 204 ALA A CA 1
ATOM 1610 C C . ALA A 1 204 ? -5.385 -1.370 10.388 1.00 90.12 204 ALA A C 1
ATOM 1612 O O . ALA A 1 204 ? -6.418 -0.697 10.341 1.00 90.12 204 ALA A O 1
ATOM 1613 N N . LEU A 1 205 ? -4.926 -2.015 9.308 1.00 88.81 205 LEU A N 1
ATOM 1614 C CA . LEU A 1 205 ? -5.617 -2.008 8.013 1.00 88.81 205 LEU A CA 1
ATOM 1615 C C . LEU A 1 205 ? -6.981 -2.723 8.061 1.00 88.81 205 LEU A C 1
ATOM 1617 O O . LEU A 1 205 ? -7.862 -2.380 7.267 1.00 88.81 205 LEU A O 1
ATOM 1621 N N . GLN A 1 206 ? -7.155 -3.700 8.958 1.00 88.31 206 GLN A N 1
ATOM 1622 C CA . GLN A 1 206 ? -8.386 -4.479 9.137 1.00 88.31 206 GLN A CA 1
ATOM 1623 C C . GLN A 1 206 ? -9.414 -3.803 10.058 1.00 88.31 206 GLN A C 1
ATOM 1625 O O . GLN A 1 206 ? -10.613 -4.003 9.856 1.00 88.31 206 GLN A O 1
ATOM 1630 N N . LEU A 1 207 ? -8.993 -2.953 11.003 1.00 90.12 207 LEU A N 1
ATOM 1631 C CA . LEU A 1 207 ? -9.898 -2.282 11.956 1.00 90.12 207 LEU A CA 1
ATOM 1632 C C . LEU A 1 207 ? -11.016 -1.465 11.292 1.00 90.12 207 LEU A C 1
ATOM 1634 O O . LEU A 1 207 ? -12.095 -1.302 11.859 1.00 90.12 207 LEU A O 1
ATOM 1638 N N . SER A 1 208 ? -10.774 -0.925 10.096 1.00 85.06 208 SER A N 1
ATOM 1639 C CA . SER A 1 208 ? -11.800 -0.181 9.356 1.00 85.06 208 SER A CA 1
ATOM 1640 C C . SER A 1 208 ? -12.819 -1.073 8.638 1.00 85.06 208 SER A C 1
ATOM 1642 O O . SER A 1 208 ? -13.873 -0.582 8.253 1.00 85.06 208 SER A O 1
ATOM 1644 N N . GLU A 1 209 ? -12.488 -2.346 8.399 1.00 87.31 209 GLU A N 1
ATOM 1645 C CA . GLU A 1 209 ? -13.348 -3.317 7.700 1.00 87.31 209 GLU A CA 1
ATOM 1646 C C . GLU A 1 209 ? -14.147 -4.175 8.689 1.00 87.31 209 GLU A C 1
ATOM 1648 O O . GLU A 1 209 ? -15.276 -4.564 8.395 1.00 87.31 209 GLU A O 1
ATOM 1653 N N . LYS A 1 210 ? -13.577 -4.463 9.866 1.00 92.19 210 LYS A N 1
ATOM 1654 C CA . LYS A 1 210 ? -14.262 -5.208 10.924 1.00 92.19 210 LYS A CA 1
ATOM 1655 C C . LYS A 1 210 ? -15.319 -4.345 11.610 1.00 92.19 210 LYS A C 1
ATOM 1657 O O . LYS A 1 210 ? -15.114 -3.158 11.876 1.00 92.19 210 LYS A O 1
ATOM 1662 N N . THR A 1 211 ? -16.442 -4.973 11.927 1.00 94.56 211 THR A N 1
ATOM 1663 C CA . THR A 1 211 ? -17.503 -4.414 12.765 1.00 94.56 211 THR A CA 1
ATOM 1664 C C . THR A 1 211 ? -17.316 -4.846 14.212 1.00 94.56 211 THR A C 1
ATOM 1666 O O . THR A 1 211 ? -16.649 -5.841 14.499 1.00 94.56 211 THR A O 1
ATOM 1669 N N . VAL A 1 212 ? -17.924 -4.103 15.129 1.00 93.81 212 VAL A N 1
ATOM 1670 C CA . VAL A 1 212 ? -17.902 -4.415 16.558 1.00 93.81 212 VAL A CA 1
ATOM 1671 C C . VAL A 1 212 ? -18.579 -5.756 16.857 1.00 93.81 212 VAL A C 1
ATOM 1673 O O . VAL A 1 212 ? -18.109 -6.489 17.721 1.00 93.81 212 VAL A O 1
ATOM 1676 N N . GLU A 1 213 ? -19.614 -6.133 16.100 1.00 93.56 213 GL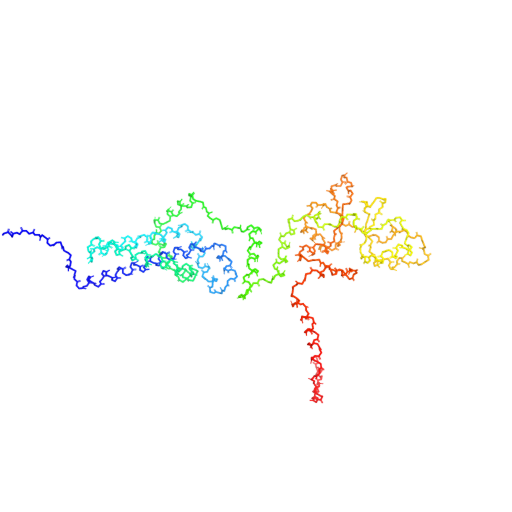U A N 1
ATOM 1677 C CA . GLU A 1 213 ? -20.247 -7.457 16.200 1.00 93.56 213 GLU A CA 1
ATOM 1678 C C . GLU A 1 213 ? -19.252 -8.621 16.060 1.00 93.56 213 GLU A C 1
ATOM 1680 O O . GLU A 1 213 ? -19.405 -9.646 16.719 1.00 93.56 213 GLU A O 1
ATOM 1685 N N . ASN A 1 214 ? -18.211 -8.460 15.236 1.00 92.31 214 ASN A N 1
ATOM 1686 C CA . ASN A 1 214 ? -17.259 -9.532 14.951 1.00 92.31 214 ASN A CA 1
ATOM 1687 C C . ASN A 1 214 ? -16.264 -9.783 16.091 1.00 92.31 214 ASN A C 1
ATOM 1689 O O . ASN A 1 214 ? -15.666 -10.856 16.126 1.00 92.31 214 ASN A O 1
ATOM 1693 N N . ILE A 1 215 ? -16.055 -8.798 16.969 1.00 93.75 215 ILE A N 1
ATOM 1694 C CA . ILE A 1 215 ? -15.035 -8.844 18.028 1.00 93.75 215 ILE A CA 1
ATOM 1695 C C . ILE A 1 215 ? -15.619 -8.733 19.443 1.00 93.75 215 ILE A C 1
ATOM 1697 O O . ILE A 1 215 ? -14.892 -8.862 20.418 1.00 93.75 215 ILE A O 1
ATOM 1701 N N . MET A 1 216 ? -16.925 -8.484 19.580 1.00 94.50 216 MET A N 1
ATOM 1702 C CA . MET A 1 216 ? -17.568 -8.371 20.889 1.00 94.50 216 MET A CA 1
ATOM 1703 C C . MET A 1 216 ? -17.563 -9.699 21.652 1.00 94.50 216 MET A C 1
ATOM 1705 O O . MET A 1 216 ? -17.698 -10.780 21.073 1.00 94.50 216 MET A O 1
ATOM 1709 N N . THR A 1 217 ? -17.557 -9.610 22.979 1.00 94.56 217 THR A N 1
ATOM 1710 C CA . THR A 1 217 ? -17.864 -10.751 23.842 1.00 94.56 217 THR A CA 1
ATOM 1711 C C . THR A 1 217 ? -19.385 -10.960 23.883 1.00 94.56 217 THR A C 1
ATOM 1713 O O . THR A 1 217 ? -20.108 -10.066 24.342 1.00 94.56 217 THR A O 1
ATOM 1716 N N . PRO A 1 218 ? -19.911 -12.123 23.442 1.00 94.56 218 PRO A N 1
ATOM 1717 C CA . PRO A 1 218 ? -21.348 -12.398 23.450 1.00 94.56 218 PRO A CA 1
ATOM 1718 C C . PRO A 1 218 ? -21.935 -12.348 24.861 1.00 94.56 218 PRO A C 1
ATOM 1720 O O . PRO A 1 218 ? -21.333 -12.882 25.793 1.00 94.56 218 PRO A O 1
ATOM 1723 N N . ILE A 1 219 ? -23.140 -11.790 25.012 1.00 93.69 219 ILE A N 1
ATOM 1724 C CA . ILE A 1 219 ? -23.779 -11.520 26.316 1.00 93.69 219 ILE A CA 1
ATOM 1725 C C . ILE A 1 219 ? -23.896 -12.752 27.236 1.00 93.69 219 ILE A C 1
ATOM 1727 O O . ILE A 1 219 ? -23.848 -12.636 28.465 1.00 93.69 219 ILE A O 1
ATOM 1731 N N . ASP A 1 220 ? -24.002 -13.945 26.649 1.00 92.19 220 ASP A N 1
ATOM 1732 C CA . ASP A 1 220 ? -24.098 -15.220 27.367 1.00 92.19 220 ASP A CA 1
ATOM 1733 C C . ASP A 1 220 ? -22.804 -15.591 28.103 1.00 92.19 220 ASP A C 1
ATOM 1735 O O . ASP A 1 220 ? -22.848 -16.284 29.118 1.00 92.19 220 ASP A O 1
ATOM 1739 N N . LYS A 1 221 ? -21.654 -15.106 27.619 1.00 92.06 221 LYS A N 1
ATOM 1740 C CA . LYS A 1 221 ? -20.333 -15.341 28.217 1.00 92.06 221 LYS A CA 1
ATOM 1741 C C . LYS A 1 221 ? -19.919 -14.253 29.209 1.00 92.06 221 LYS A C 1
ATOM 1743 O O . LYS A 1 221 ? -18.906 -14.401 29.883 1.00 92.06 221 LYS A O 1
ATOM 1748 N N . VAL A 1 222 ? -20.685 -13.168 29.312 1.00 93.50 222 VAL A N 1
ATOM 1749 C CA . VAL A 1 222 ? -20.327 -12.011 30.138 1.00 93.50 222 VAL A CA 1
ATOM 1750 C C . VAL A 1 222 ? -20.705 -12.250 31.596 1.00 93.50 222 VAL A C 1
ATOM 1752 O O . VAL A 1 222 ? -21.863 -12.530 31.920 1.00 93.50 222 VAL A O 1
ATOM 1755 N N . PHE A 1 223 ? -19.758 -12.071 32.513 1.00 93.56 223 PHE A N 1
ATOM 1756 C CA . PHE A 1 223 ? -20.078 -11.995 33.934 1.00 93.56 223 PHE A CA 1
ATOM 1757 C C . PHE A 1 223 ? -20.790 -10.671 34.252 1.00 93.56 223 PHE A C 1
ATOM 1759 O O . PHE A 1 223 ? -20.295 -9.592 33.936 1.00 93.56 223 PHE A O 1
ATOM 1766 N N . MET A 1 224 ? -21.970 -10.749 34.871 1.00 93.69 224 MET A N 1
ATOM 1767 C CA . MET A 1 224 ? -22.815 -9.591 35.180 1.00 93.69 224 MET A CA 1
ATOM 1768 C C . MET A 1 224 ? -23.519 -9.780 36.521 1.00 93.69 224 MET A C 1
ATOM 1770 O O . MET A 1 224 ? -23.813 -10.914 36.909 1.00 93.69 224 MET A O 1
ATOM 1774 N N . VAL A 1 225 ? -23.861 -8.674 37.181 1.00 92.88 225 VAL A N 1
ATOM 1775 C CA . VAL A 1 225 ? -24.579 -8.662 38.469 1.00 92.88 225 VAL A CA 1
ATOM 1776 C C . VAL A 1 225 ? -25.970 -8.047 38.322 1.00 92.88 225 VAL A C 1
ATOM 1778 O O . VAL A 1 225 ? -26.171 -7.146 37.504 1.00 92.88 225 VAL A O 1
ATOM 1781 N N . ASN A 1 226 ? -26.946 -8.543 39.087 1.00 93.38 226 ASN A N 1
ATOM 1782 C CA . ASN A 1 226 ? -28.301 -8.002 39.050 1.00 93.38 226 ASN A CA 1
ATOM 1783 C C . ASN A 1 226 ? -28.381 -6.750 39.935 1.00 93.38 226 ASN A C 1
ATOM 1785 O O . ASN A 1 226 ? -27.849 -6.722 41.042 1.00 93.38 226 ASN A O 1
ATOM 1789 N N . ALA A 1 227 ? -29.068 -5.713 39.464 1.00 91.69 227 ALA A N 1
ATOM 1790 C CA . ALA A 1 227 ? -29.312 -4.486 40.216 1.00 91.69 227 ALA A CA 1
ATOM 1791 C C . ALA A 1 227 ? -30.043 -4.726 41.551 1.00 91.69 227 ALA A C 1
ATOM 1793 O O . ALA A 1 227 ? -29.869 -3.951 42.492 1.00 91.69 227 ALA A O 1
ATOM 1794 N N . ASP A 1 228 ? -30.859 -5.778 41.631 1.00 90.62 228 ASP A N 1
ATOM 1795 C CA . ASP A 1 228 ? -31.618 -6.139 42.827 1.00 90.62 228 ASP A CA 1
ATOM 1796 C C . ASP A 1 228 ? -30.836 -6.995 43.831 1.00 90.62 228 ASP A C 1
ATOM 1798 O O . ASP A 1 228 ? -31.308 -7.155 44.960 1.00 90.62 228 ASP A O 1
ATOM 1802 N N . ASP A 1 229 ? -29.652 -7.494 43.456 1.00 89.12 229 ASP A N 1
ATOM 1803 C CA . ASP A 1 229 ? -28.785 -8.236 44.368 1.00 89.12 229 ASP A CA 1
ATOM 1804 C C . ASP A 1 229 ? -28.320 -7.315 45.505 1.00 89.12 229 ASP A C 1
ATOM 1806 O O . ASP A 1 229 ? -27.998 -6.138 45.301 1.00 89.12 229 ASP A O 1
ATOM 1810 N N . VAL A 1 230 ? -28.277 -7.850 46.724 1.00 86.75 230 VAL A N 1
ATOM 1811 C CA . VAL A 1 230 ? -27.742 -7.140 47.890 1.00 86.75 230 VAL A CA 1
ATOM 1812 C C . VAL A 1 230 ? -26.226 -7.322 47.911 1.00 86.75 230 VAL A C 1
ATOM 1814 O O . VAL A 1 230 ? -25.722 -8.415 47.648 1.00 86.75 230 VAL A O 1
ATOM 1817 N N . LEU A 1 231 ? -25.490 -6.249 48.210 1.00 83.31 231 LEU A N 1
ATOM 1818 C CA . LEU A 1 231 ? -24.028 -6.250 48.336 1.00 83.31 231 LEU A CA 1
ATOM 1819 C C . LEU A 1 231 ? -23.572 -6.969 49.621 1.00 83.31 231 LEU A C 1
ATOM 1821 O O . LEU A 1 231 ? -22.947 -6.381 50.500 1.00 83.31 231 LEU A O 1
ATOM 1825 N N . GLU A 1 232 ? -23.900 -8.253 49.728 1.00 83.62 232 GLU A N 1
ATOM 1826 C CA . GLU A 1 232 ? -23.475 -9.151 50.798 1.00 83.62 232 GLU A CA 1
ATOM 1827 C C . GLU A 1 232 ? -22.177 -9.883 50.438 1.00 83.62 232 GLU A C 1
ATOM 1829 O O . GLU A 1 232 ? -21.719 -9.873 49.288 1.00 83.62 232 GLU A O 1
ATOM 1834 N N . TYR A 1 233 ? -21.594 -10.555 51.436 1.00 83.44 233 TYR A N 1
ATOM 1835 C CA . TYR A 1 233 ? -20.340 -11.297 51.307 1.00 83.44 233 TYR A CA 1
ATOM 1836 C C . TYR A 1 233 ? -20.319 -12.222 50.083 1.00 83.44 233 TYR A C 1
ATOM 1838 O O . TYR A 1 233 ? -19.326 -12.236 49.364 1.00 83.44 233 TYR A O 1
ATOM 1846 N N . ASP A 1 234 ? -21.412 -12.929 49.790 1.00 86.50 234 ASP A N 1
ATOM 1847 C CA . ASP A 1 234 ? -21.469 -13.882 48.677 1.00 86.50 234 ASP A CA 1
ATOM 1848 C C . ASP A 1 234 ? -21.354 -13.214 47.299 1.00 86.50 234 ASP A C 1
ATOM 1850 O O . ASP A 1 234 ? -20.656 -13.723 46.420 1.00 86.50 234 ASP A O 1
ATOM 1854 N N . ILE A 1 235 ? -22.006 -12.064 47.093 1.00 86.56 235 ILE A N 1
ATOM 1855 C CA . ILE A 1 235 ? -21.920 -11.312 45.831 1.00 86.56 235 ILE A CA 1
ATOM 1856 C C . ILE A 1 235 ? -20.544 -10.663 45.700 1.00 86.56 235 ILE A C 1
ATOM 1858 O O . ILE A 1 235 ? -19.928 -10.740 44.640 1.00 86.56 235 ILE A O 1
ATOM 1862 N N . ILE A 1 236 ? -20.023 -10.084 46.783 1.00 86.00 236 ILE A N 1
ATOM 1863 C CA . ILE A 1 236 ? -18.682 -9.486 46.801 1.00 86.00 236 ILE A CA 1
ATOM 1864 C C . ILE A 1 236 ? -17.622 -10.550 46.524 1.00 86.00 236 ILE A C 1
ATOM 1866 O O . ILE A 1 236 ? -16.711 -10.320 45.732 1.00 86.00 236 ILE A O 1
ATOM 1870 N N . LYS A 1 237 ? -17.761 -11.732 47.129 1.00 87.44 237 LYS A N 1
ATOM 1871 C CA . LYS A 1 237 ? -16.879 -12.870 46.892 1.00 87.44 237 LYS A CA 1
ATOM 1872 C C . LYS A 1 237 ? -16.960 -13.330 45.439 1.00 87.44 237 LYS A C 1
ATOM 1874 O O . LYS A 1 237 ? -15.919 -13.536 44.833 1.00 87.44 237 LYS A O 1
ATOM 1879 N N . LYS A 1 238 ? -18.156 -13.410 44.840 1.00 89.06 238 LYS A N 1
ATOM 1880 C CA . LYS A 1 238 ? -18.295 -13.701 43.400 1.00 89.06 238 LYS A CA 1
ATOM 1881 C C . LYS A 1 238 ? -17.588 -12.661 42.533 1.00 89.06 238 LYS A C 1
ATOM 1883 O O . LYS A 1 238 ? -16.903 -13.045 41.594 1.00 89.06 238 LYS A O 1
ATOM 1888 N N . ILE A 1 239 ? -17.747 -11.373 42.839 1.00 88.69 239 ILE A N 1
ATOM 1889 C CA . ILE A 1 239 ? -17.081 -10.274 42.124 1.00 88.69 239 ILE A CA 1
ATOM 1890 C C . ILE A 1 239 ? -15.556 -10.400 42.241 1.00 88.69 239 ILE A C 1
ATOM 1892 O O . ILE A 1 239 ? -14.854 -10.259 41.245 1.00 88.69 239 ILE A O 1
ATOM 1896 N N . TYR A 1 240 ? -15.056 -10.698 43.440 1.00 87.25 240 TYR A N 1
ATOM 1897 C CA . TYR A 1 240 ? -13.634 -10.901 43.702 1.00 87.25 240 TYR A CA 1
ATOM 1898 C C . TYR A 1 240 ? -13.073 -12.110 42.942 1.00 87.25 240 TYR A C 1
ATOM 1900 O O . TYR A 1 240 ? -12.054 -11.982 42.272 1.00 87.25 240 TYR A O 1
ATOM 1908 N N . ASP A 1 241 ? -13.767 -13.250 42.995 1.00 87.88 241 ASP A N 1
ATOM 1909 C CA . ASP A 1 241 ? -13.343 -14.502 42.360 1.00 87.88 241 ASP A CA 1
ATOM 1910 C C . ASP A 1 241 ? -13.275 -14.388 40.819 1.00 87.88 241 ASP A C 1
ATOM 1912 O O . ASP A 1 241 ? -12.512 -15.120 40.197 1.00 87.88 241 ASP A O 1
ATOM 1916 N N . HIS A 1 242 ? -14.040 -13.474 40.201 1.00 87.56 242 HIS A N 1
ATOM 1917 C CA . HIS A 1 242 ? -13.996 -13.221 38.750 1.00 87.56 242 HIS A CA 1
ATOM 1918 C C . HIS A 1 242 ? -12.949 -12.177 38.327 1.00 87.56 242 HIS A C 1
ATOM 1920 O O . HIS A 1 242 ? -12.720 -12.017 37.136 1.00 87.56 242 HIS A O 1
ATOM 1926 N N . GLY A 1 243 ? -12.352 -11.420 39.252 1.00 86.00 243 GLY A N 1
ATOM 1927 C CA . GLY A 1 243 ? -11.232 -10.512 38.953 1.00 86.00 243 GLY A CA 1
ATOM 1928 C C . GLY A 1 243 ? -11.544 -9.258 38.116 1.00 86.00 243 GLY A C 1
ATOM 1929 O O . GLY A 1 243 ? -10.723 -8.347 38.063 1.00 86.00 243 GLY A O 1
ATOM 1930 N N . HIS A 1 244 ? -12.728 -9.137 37.509 1.00 88.56 244 HIS A N 1
ATOM 1931 C CA . HIS A 1 244 ? -13.019 -8.031 36.595 1.00 88.56 244 HIS A CA 1
ATOM 1932 C C . HIS A 1 244 ? -13.101 -6.654 37.280 1.00 88.56 244 HIS A C 1
ATOM 1934 O O . HIS A 1 244 ? -13.814 -6.432 38.266 1.00 88.56 244 HIS A O 1
ATOM 1940 N N . SER A 1 245 ? -12.440 -5.666 36.672 1.00 88.50 245 SER A N 1
ATOM 1941 C CA . SER A 1 245 ? -12.465 -4.266 37.127 1.00 88.50 245 SER A CA 1
ATOM 1942 C C . SER A 1 245 ? -13.784 -3.538 36.831 1.00 88.50 245 SER A C 1
ATOM 1944 O O . SER A 1 245 ? -14.150 -2.593 37.541 1.00 88.50 245 SER A O 1
ATOM 1946 N N . ARG A 1 246 ? -14.477 -3.942 35.759 1.00 90.62 246 ARG A N 1
ATOM 1947 C CA . ARG A 1 246 ? -15.707 -3.330 35.240 1.00 90.62 246 ARG A CA 1
ATOM 1948 C C . ARG A 1 246 ? -16.728 -4.429 34.995 1.00 90.62 246 ARG A C 1
ATOM 1950 O O . ARG A 1 246 ? -16.475 -5.318 34.193 1.00 90.62 246 ARG A O 1
ATOM 1957 N N . ILE A 1 247 ? -17.865 -4.362 35.679 1.00 92.62 247 ILE A N 1
ATOM 1958 C CA . ILE A 1 247 ? -18.895 -5.402 35.623 1.00 92.62 247 ILE A CA 1
ATOM 1959 C C . ILE A 1 247 ? -20.222 -4.773 35.185 1.00 92.62 247 ILE A C 1
ATOM 1961 O O . ILE A 1 247 ? -20.704 -3.859 35.860 1.00 92.62 247 ILE A O 1
ATOM 1965 N N . PRO A 1 248 ? -20.836 -5.223 34.079 1.00 94.06 248 PRO A N 1
ATOM 1966 C CA . PRO A 1 248 ? -22.154 -4.742 33.685 1.00 94.06 248 PRO A CA 1
ATOM 1967 C C . PRO A 1 248 ? -23.223 -5.090 34.730 1.00 94.06 248 PRO A C 1
ATOM 1969 O O . PRO A 1 248 ? -23.254 -6.198 35.276 1.00 94.06 248 PRO A O 1
ATOM 1972 N N . VAL A 1 249 ? -24.119 -4.137 34.985 1.00 93.12 249 VAL A N 1
ATOM 1973 C CA . VAL A 1 249 ? -25.270 -4.299 35.881 1.00 93.12 249 VAL A CA 1
ATOM 1974 C C . VAL A 1 249 ? -26.538 -4.356 35.044 1.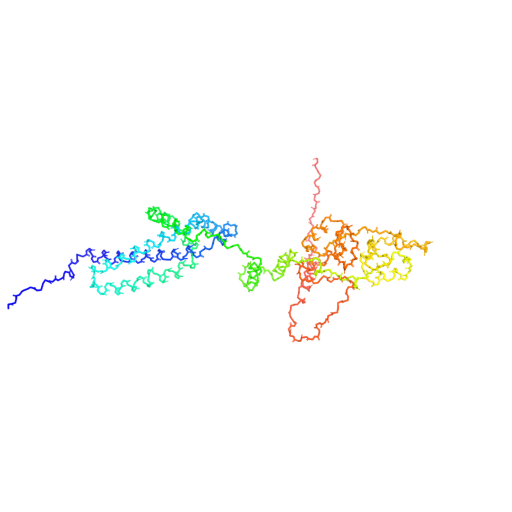00 93.12 249 VAL A C 1
ATOM 1976 O O . VAL A 1 249 ? -26.807 -3.441 34.260 1.00 93.12 249 VAL A O 1
ATOM 1979 N N . TYR A 1 250 ? -27.333 -5.408 35.222 1.00 93.62 250 TYR A N 1
ATOM 1980 C CA . TYR A 1 250 ? -28.604 -5.586 34.519 1.00 93.62 250 TYR A CA 1
ATOM 1981 C C . TYR A 1 250 ? -29.789 -5.561 35.483 1.00 93.62 250 TYR A C 1
ATOM 1983 O O . TYR A 1 250 ? -29.639 -5.827 36.675 1.00 93.62 250 TYR A O 1
ATOM 1991 N N . GLN A 1 251 ? -30.980 -5.260 34.966 1.00 91.69 251 GLN A N 1
ATOM 1992 C CA . GLN A 1 251 ? -32.219 -5.304 35.740 1.00 91.69 251 GLN A CA 1
ATOM 1993 C C . GLN A 1 251 ? -33.294 -6.100 35.001 1.00 91.69 251 GLN A C 1
ATOM 1995 O O . GLN A 1 251 ? -33.614 -5.817 33.845 1.00 91.69 251 GLN A O 1
ATOM 2000 N N . GLY A 1 252 ? -33.882 -7.087 35.678 1.00 89.19 252 GLY A N 1
ATOM 2001 C CA . GLY A 1 252 ? -34.848 -8.001 35.072 1.00 89.19 252 GLY A CA 1
ATOM 2002 C C . GLY A 1 252 ? -34.163 -8.994 34.133 1.00 89.19 252 GLY A C 1
ATOM 2003 O O . GLY A 1 252 ? -33.731 -10.058 34.571 1.00 89.19 252 GLY A O 1
ATOM 2004 N N . THR A 1 253 ? -34.050 -8.661 32.844 1.00 90.06 253 THR A N 1
ATOM 2005 C CA . THR A 1 253 ? -33.381 -9.511 31.846 1.00 90.06 253 THR A CA 1
ATOM 2006 C C . THR A 1 253 ? -31.904 -9.152 31.701 1.00 90.06 253 THR A C 1
ATOM 2008 O O . THR A 1 253 ? -31.525 -7.986 31.767 1.00 90.06 253 THR A O 1
ATOM 2011 N N . ARG A 1 254 ? -31.052 -10.150 31.428 1.00 90.25 254 ARG A N 1
ATOM 2012 C CA . ARG A 1 254 ? -29.604 -9.957 31.188 1.00 90.25 254 ARG A CA 1
ATOM 2013 C C . ARG A 1 254 ? -29.293 -9.026 30.011 1.00 90.25 254 ARG A C 1
ATOM 2015 O O . ARG A 1 254 ? -28.240 -8.406 29.980 1.00 90.25 254 ARG A O 1
ATOM 2022 N N . THR A 1 255 ? -30.223 -8.906 29.068 1.00 90.00 255 THR A N 1
ATOM 2023 C CA . THR A 1 255 ? -30.134 -7.997 27.919 1.00 90.00 255 THR A CA 1
ATOM 2024 C C . THR A 1 255 ? -30.409 -6.534 28.279 1.00 90.00 255 THR A C 1
ATOM 2026 O O . THR A 1 255 ? -30.080 -5.643 27.499 1.00 90.00 255 THR A O 1
ATOM 2029 N N . ASN A 1 256 ? -31.010 -6.268 29.444 1.00 90.62 256 ASN A N 1
ATOM 2030 C CA . ASN A 1 256 ? -31.333 -4.928 29.919 1.00 90.62 256 ASN A CA 1
ATOM 2031 C C . ASN A 1 256 ? -30.233 -4.405 30.855 1.00 90.62 256 ASN A C 1
ATOM 2033 O O . ASN A 1 256 ? -30.376 -4.410 32.081 1.00 90.62 256 ASN A O 1
ATOM 2037 N N . ILE A 1 257 ? -29.120 -3.970 30.262 1.00 91.25 257 ILE A N 1
ATOM 2038 C CA . ILE A 1 257 ? -27.990 -3.383 30.990 1.00 91.25 257 ILE A CA 1
ATOM 2039 C C . ILE A 1 257 ? -28.305 -1.920 31.325 1.00 91.25 257 ILE A C 1
ATOM 2041 O O . ILE A 1 257 ? -28.482 -1.079 30.436 1.00 91.25 257 ILE A O 1
ATOM 2045 N N . ILE A 1 258 ? -28.349 -1.622 32.624 1.00 89.50 258 ILE A N 1
ATOM 2046 C CA . ILE A 1 258 ? -28.660 -0.291 33.160 1.00 89.50 258 ILE A CA 1
ATOM 2047 C C . ILE A 1 258 ? -27.404 0.548 33.417 1.00 89.50 258 ILE A C 1
ATOM 2049 O O . ILE A 1 258 ? -27.485 1.773 33.450 1.00 89.50 258 ILE A O 1
ATOM 2053 N N . GLY A 1 259 ? -26.240 -0.088 33.563 1.00 90.00 259 GLY A N 1
ATOM 2054 C CA . GLY A 1 259 ? -24.977 0.619 33.736 1.00 90.00 259 GLY A CA 1
ATOM 2055 C C . GLY A 1 259 ? -23.805 -0.295 34.065 1.00 90.00 259 GLY A C 1
ATOM 2056 O O . GLY A 1 259 ? -23.851 -1.505 33.842 1.00 90.00 259 GLY A O 1
ATOM 2057 N N . LEU A 1 260 ? -22.742 0.312 34.583 1.00 91.19 260 LEU A N 1
ATOM 2058 C CA . LEU A 1 260 ? -21.458 -0.323 34.840 1.00 91.19 260 LEU A CA 1
ATOM 2059 C C . LEU A 1 260 ? -21.052 -0.171 36.307 1.00 91.19 260 LEU A C 1
ATOM 2061 O O . LEU A 1 260 ? -20.960 0.943 36.825 1.00 91.19 260 LEU A O 1
ATOM 2065 N N . LEU A 1 261 ? -20.740 -1.285 36.961 1.00 90.50 261 LEU A N 1
ATOM 2066 C CA . LEU A 1 261 ? -20.159 -1.309 38.294 1.00 90.50 261 LEU A CA 1
ATOM 2067 C C . LEU A 1 261 ? -18.632 -1.292 38.197 1.00 90.50 261 LEU A C 1
ATOM 2069 O O . LEU A 1 261 ? -18.026 -2.154 37.563 1.00 90.50 261 LEU A O 1
ATOM 2073 N N . ILE A 1 262 ? -18.004 -0.318 38.854 1.00 89.06 262 ILE A N 1
ATOM 2074 C CA . ILE A 1 262 ? -16.546 -0.261 38.998 1.00 89.06 262 ILE A CA 1
ATOM 2075 C C . ILE A 1 262 ? -16.171 -0.891 40.338 1.00 89.06 262 ILE A C 1
ATOM 2077 O O . ILE A 1 262 ? -16.426 -0.299 41.390 1.00 89.06 262 ILE A O 1
ATOM 2081 N N . THR A 1 263 ? -15.508 -2.048 40.305 1.00 87.94 263 THR A N 1
ATOM 2082 C CA . THR A 1 263 ? -15.185 -2.857 41.495 1.00 87.94 263 THR A CA 1
ATOM 2083 C C . THR A 1 263 ? -14.413 -2.057 42.549 1.00 87.94 263 THR A C 1
ATOM 2085 O O . THR A 1 263 ? -14.726 -2.107 43.735 1.00 87.94 263 THR A O 1
ATOM 2088 N N . LYS A 1 264 ? -13.483 -1.187 42.129 1.00 86.19 264 LYS A N 1
ATOM 2089 C CA . LYS A 1 264 ? -12.730 -0.294 43.032 1.00 86.19 264 LYS A CA 1
ATOM 2090 C C . LYS A 1 264 ? -13.621 0.646 43.861 1.00 86.19 264 LYS A C 1
ATOM 2092 O O . LYS A 1 264 ? -13.247 1.015 44.972 1.00 86.19 264 LYS A O 1
ATOM 2097 N N . ARG A 1 265 ? -14.794 1.054 43.353 1.00 83.06 265 ARG A N 1
ATOM 2098 C CA . ARG A 1 265 ? -15.721 1.944 44.083 1.00 83.06 265 ARG A CA 1
ATOM 2099 C C . ARG A 1 265 ? -16.506 1.209 45.169 1.00 83.06 265 ARG A C 1
ATOM 2101 O O . ARG A 1 265 ? -17.012 1.872 46.077 1.00 83.06 265 ARG A O 1
ATOM 2108 N N . LEU A 1 266 ? -16.562 -0.125 45.115 1.00 80.94 266 LEU A N 1
ATOM 2109 C CA . LEU A 1 266 ? -17.185 -0.938 46.159 1.00 80.94 266 LEU A CA 1
ATOM 2110 C C . LEU A 1 266 ? -16.454 -0.783 47.493 1.00 80.94 266 LEU A C 1
ATOM 2112 O O . LEU A 1 266 ? -17.118 -0.730 48.515 1.00 80.94 266 LEU A O 1
ATOM 2116 N N . ILE A 1 267 ? -15.130 -0.583 47.495 1.00 80.19 267 ILE A N 1
ATOM 2117 C CA . ILE A 1 267 ? -14.306 -0.465 48.715 1.00 80.19 267 ILE A CA 1
ATOM 2118 C C . ILE A 1 267 ? -14.875 0.562 49.713 1.00 80.19 267 ILE A C 1
ATOM 2120 O O . ILE A 1 267 ? -14.880 0.311 50.912 1.00 80.19 267 ILE A O 1
ATOM 2124 N N . PHE A 1 268 ? -15.394 1.694 49.227 1.00 73.19 268 PHE A N 1
ATOM 2125 C CA . PHE A 1 268 ? -15.979 2.741 50.079 1.00 73.19 268 PHE A CA 1
ATOM 2126 C C . PHE A 1 268 ? -17.446 2.497 50.462 1.00 73.19 268 PHE A C 1
ATOM 2128 O O . PHE A 1 268 ? -17.941 3.124 51.393 1.00 73.19 268 PHE A O 1
ATOM 2135 N N . HIS A 1 269 ? -18.147 1.624 49.736 1.00 67.62 269 HIS A N 1
ATOM 2136 C CA . HIS A 1 269 ? -19.565 1.315 49.951 1.00 67.62 269 HIS A CA 1
ATOM 2137 C C . HIS A 1 269 ? -19.776 0.053 50.792 1.00 67.62 269 HIS A C 1
ATOM 2139 O O . HIS A 1 269 ? -20.890 -0.196 51.245 1.00 67.62 269 HIS A O 1
ATOM 2145 N N . LEU A 1 270 ? -18.708 -0.701 51.062 1.00 66.25 270 LEU A N 1
ATOM 2146 C CA . LEU A 1 270 ? -18.673 -1.769 52.057 1.00 66.25 270 LEU A CA 1
ATOM 2147 C C . LEU A 1 270 ? -18.658 -1.176 53.473 1.00 66.25 270 LEU A C 1
ATOM 2149 O O . LEU A 1 270 ? -17.707 -1.357 54.229 1.00 66.25 270 LEU A O 1
ATOM 2153 N N . ASN A 1 271 ? -19.698 -0.425 53.835 1.00 60.06 271 ASN A N 1
ATOM 2154 C CA . ASN A 1 271 ? -19.908 -0.056 55.225 1.00 60.06 271 ASN A CA 1
ATOM 2155 C C . ASN A 1 271 ? -20.656 -1.206 55.910 1.00 60.06 271 ASN A C 1
ATOM 2157 O O . ASN A 1 271 ? -21.824 -1.456 55.615 1.00 60.06 271 ASN A O 1
ATOM 2161 N N . TYR A 1 272 ? -19.961 -1.915 56.800 1.00 54.09 272 TYR A N 1
ATOM 2162 C CA . TYR A 1 272 ? -20.417 -3.157 57.441 1.00 54.09 272 TYR A CA 1
ATOM 2163 C C . TYR A 1 272 ? -21.722 -2.993 58.248 1.00 54.09 272 TYR A C 1
ATOM 2165 O O . TYR A 1 272 ? -22.372 -3.979 58.583 1.00 54.09 272 TYR A O 1
ATOM 2173 N N . GLU A 1 273 ? -22.123 -1.754 58.551 1.00 54.91 273 GLU A N 1
ATOM 2174 C CA . GLU A 1 273 ? -23.314 -1.448 59.349 1.00 54.91 273 GLU A CA 1
ATOM 2175 C C . GLU A 1 273 ? -24.622 -1.347 58.542 1.00 54.91 273 GLU A C 1
ATOM 2177 O O . GLU A 1 273 ? -25.696 -1.360 59.137 1.00 54.91 273 GLU A O 1
ATOM 2182 N N . ASN A 1 274 ? -24.570 -1.290 57.202 1.00 56.66 274 ASN A N 1
ATOM 2183 C CA . ASN A 1 274 ? -25.761 -1.206 56.343 1.00 56.66 274 ASN A CA 1
ATOM 2184 C C . ASN A 1 274 ? -25.873 -2.439 55.432 1.00 56.66 274 ASN A C 1
ATOM 2186 O O . ASN A 1 274 ? -25.492 -2.427 54.262 1.00 56.66 274 ASN A O 1
ATOM 2190 N N . THR A 1 275 ? -26.436 -3.515 55.981 1.00 59.66 275 THR A N 1
ATOM 2191 C CA . THR A 1 275 ? -26.516 -4.854 55.369 1.00 59.66 275 THR A CA 1
ATOM 2192 C C . THR A 1 275 ? -27.512 -4.996 54.214 1.00 59.66 275 THR A C 1
ATOM 2194 O O . THR A 1 275 ? -27.672 -6.094 53.704 1.00 59.66 275 THR A O 1
ATOM 2197 N N . ASN A 1 276 ? -28.179 -3.924 53.771 1.00 71.44 276 ASN A N 1
ATOM 2198 C CA . ASN A 1 276 ? -29.266 -4.024 52.785 1.00 71.44 276 ASN A CA 1
ATOM 2199 C C . ASN A 1 276 ? -29.098 -3.111 51.556 1.00 71.44 276 ASN A C 1
ATOM 2201 O O . ASN A 1 276 ? -30.078 -2.737 50.909 1.00 71.44 276 ASN A O 1
ATOM 2205 N N . THR A 1 277 ? -27.863 -2.712 51.241 1.00 78.69 277 THR A N 1
ATOM 2206 C CA . THR A 1 277 ? -27.588 -1.883 50.058 1.00 78.69 277 THR A CA 1
ATOM 2207 C C . THR A 1 277 ? -27.650 -2.744 48.798 1.00 78.69 277 THR A C 1
ATOM 2209 O O . THR A 1 277 ? -26.852 -3.668 48.628 1.00 78.69 277 THR A O 1
ATOM 2212 N N . LYS A 1 278 ? -28.583 -2.430 47.897 1.00 85.00 278 LYS A N 1
ATOM 2213 C CA . LYS A 1 278 ? -28.678 -3.088 46.586 1.00 85.00 278 LYS A CA 1
ATOM 2214 C C . LYS A 1 278 ? -27.583 -2.604 45.637 1.00 85.00 278 LYS A C 1
ATOM 2216 O O . LYS A 1 278 ? -27.219 -1.428 45.669 1.00 85.00 278 LYS A O 1
ATOM 2221 N N . VAL A 1 279 ? -27.135 -3.460 44.717 1.00 83.38 279 VAL A N 1
ATOM 2222 C CA . VAL A 1 279 ? -26.173 -3.101 43.654 1.00 83.38 279 VAL A CA 1
ATOM 2223 C C . VAL A 1 279 ? -26.666 -1.895 42.844 1.00 83.38 279 VAL A C 1
ATOM 2225 O O . VAL A 1 279 ? -25.894 -0.977 42.575 1.00 83.38 279 VAL A O 1
ATOM 2228 N N . GLY A 1 280 ? -27.967 -1.856 42.531 1.00 78.56 280 GLY A N 1
ATOM 2229 C CA . GLY A 1 280 ? -28.656 -0.767 41.829 1.00 78.56 280 GLY A CA 1
ATOM 2230 C C . GLY A 1 280 ? -28.556 0.605 42.506 1.00 78.56 280 GLY A C 1
ATOM 2231 O O . GLY A 1 280 ? -28.624 1.631 41.839 1.00 78.56 280 GLY A O 1
ATOM 2232 N N . GLN A 1 281 ? -28.396 0.622 43.831 1.00 76.75 281 GLN A N 1
ATOM 2233 C CA . GLN A 1 281 ? -28.246 1.834 44.645 1.00 76.75 281 GLN A CA 1
ATOM 2234 C C . GLN A 1 281 ? -26.773 2.213 44.854 1.00 76.75 281 GLN A C 1
ATOM 2236 O O . GLN A 1 281 ? -26.474 3.249 45.447 1.00 76.75 281 GLN A O 1
ATOM 2241 N N . GLY A 1 282 ? -25.855 1.362 44.390 1.00 72.25 282 GLY A N 1
ATOM 2242 C CA . GLY A 1 282 ? -24.423 1.594 44.430 1.00 72.25 282 GLY A CA 1
ATOM 2243 C C . GLY A 1 282 ? -23.947 2.599 43.373 1.00 72.25 282 GLY A C 1
ATOM 2244 O O . GLY A 1 282 ? -24.736 3.168 42.616 1.00 72.25 282 GLY A O 1
ATOM 2245 N N . PRO A 1 283 ? -22.627 2.828 43.294 1.00 73.19 283 PRO A N 1
ATOM 2246 C CA . PRO A 1 283 ? -22.024 3.759 42.348 1.00 73.19 283 PRO A CA 1
ATOM 2247 C C . PRO A 1 283 ? -22.010 3.180 40.922 1.00 73.19 283 PRO A C 1
ATOM 2249 O O . PRO A 1 283 ? -20.960 2.768 40.425 1.00 73.19 283 PRO A O 1
ATOM 2252 N N . ILE A 1 284 ? -23.175 3.150 40.275 1.00 82.56 284 ILE A N 1
ATOM 2253 C CA . ILE A 1 284 ? -23.331 2.733 38.880 1.00 82.56 284 ILE A CA 1
ATOM 2254 C C . ILE A 1 284 ? -22.921 3.884 37.964 1.00 82.56 284 ILE A C 1
ATOM 2256 O O . ILE A 1 284 ? -23.428 5.002 38.059 1.00 82.56 284 ILE A O 1
ATOM 2260 N N . ASN A 1 285 ? -21.982 3.600 37.071 1.00 87.00 285 ASN A N 1
ATOM 2261 C CA . ASN A 1 285 ? -21.539 4.513 36.034 1.00 87.00 285 ASN A CA 1
ATOM 2262 C C . ASN A 1 285 ? -22.359 4.295 34.753 1.00 87.00 285 ASN A C 1
ATOM 2264 O O . ASN A 1 285 ? -22.787 3.178 34.456 1.00 87.00 285 ASN A O 1
ATOM 2268 N N . GLU A 1 286 ? -22.549 5.362 33.977 1.00 86.44 286 GLU A N 1
ATOM 2269 C CA . GLU A 1 286 ? -23.129 5.259 32.639 1.00 86.44 286 GLU A CA 1
ATOM 2270 C C . GLU A 1 286 ? -22.223 4.407 31.739 1.00 86.44 286 GLU A C 1
ATOM 2272 O O . GLU A 1 286 ? -20.994 4.504 31.804 1.00 86.44 286 GLU A O 1
ATOM 2277 N N . ILE A 1 287 ? -22.837 3.561 30.911 1.00 87.50 287 ILE A N 1
ATOM 2278 C CA . ILE A 1 287 ? -22.137 2.716 29.948 1.00 87.50 287 ILE A CA 1
ATOM 2279 C C . ILE A 1 287 ? -22.463 3.169 28.530 1.00 87.50 287 ILE A C 1
ATOM 2281 O O . ILE A 1 287 ? -23.611 3.478 28.206 1.00 87.50 287 ILE A O 1
ATOM 2285 N N . LEU A 1 288 ? -21.440 3.206 27.679 1.00 89.38 288 LEU A N 1
ATOM 2286 C CA . LEU A 1 288 ? -21.603 3.563 26.278 1.00 89.38 288 LEU A CA 1
ATOM 2287 C C . LEU A 1 288 ? -22.436 2.485 25.571 1.00 89.38 288 LEU A C 1
ATOM 2289 O O . LEU A 1 288 ? -22.146 1.301 25.718 1.00 89.38 288 LEU A O 1
ATOM 2293 N N . LYS A 1 289 ? -23.446 2.884 24.798 1.00 89.75 289 LYS A N 1
ATOM 2294 C CA . LYS A 1 289 ? -24.258 1.977 23.974 1.00 89.75 289 LYS A CA 1
ATOM 2295 C C . LYS A 1 289 ? -23.945 2.217 22.506 1.00 89.75 289 LYS A C 1
ATOM 2297 O O . LYS A 1 289 ? -23.927 3.367 22.071 1.00 89.75 289 LYS A O 1
ATOM 2302 N N . VAL A 1 290 ? -23.669 1.147 21.770 1.00 90.25 290 VAL A N 1
ATOM 2303 C CA . VAL A 1 290 ? -23.172 1.212 20.392 1.00 90.25 290 VAL A CA 1
ATOM 2304 C C . VAL A 1 290 ? -23.893 0.180 19.538 1.00 90.25 290 VAL A C 1
ATOM 2306 O O . VAL A 1 290 ? -24.258 -0.891 20.018 1.00 90.25 290 VAL A O 1
ATOM 2309 N N . ASP A 1 291 ? -24.120 0.525 18.276 1.00 92.00 291 ASP A N 1
ATOM 2310 C CA . ASP A 1 291 ? -24.698 -0.389 17.299 1.00 92.00 291 ASP A CA 1
ATOM 2311 C C . ASP A 1 291 ? -23.678 -1.454 16.858 1.00 92.00 291 ASP A C 1
ATOM 2313 O O . ASP A 1 291 ? -22.491 -1.164 16.682 1.00 92.00 291 ASP A O 1
ATOM 2317 N N . ALA A 1 292 ? -24.148 -2.684 16.661 1.00 92.06 292 ALA A N 1
ATOM 2318 C CA . ALA A 1 292 ? -23.363 -3.820 16.192 1.00 92.06 292 ALA A CA 1
ATOM 2319 C C . ALA A 1 292 ? -22.640 -3.550 14.857 1.00 92.06 292 ALA A C 1
ATOM 2321 O O . ALA A 1 292 ? -21.534 -4.056 14.637 1.00 92.06 292 ALA A O 1
ATOM 2322 N N . SER A 1 293 ? -23.218 -2.706 13.994 1.00 91.19 293 SER A N 1
ATOM 2323 C CA . SER A 1 293 ? -22.680 -2.376 12.674 1.00 91.19 293 SER A CA 1
ATOM 2324 C C . SER A 1 293 ? -21.548 -1.343 12.699 1.00 91.19 293 SER A C 1
ATOM 2326 O O . SER A 1 293 ? -20.966 -1.047 11.652 1.00 91.19 293 SER A O 1
ATOM 2328 N N . VAL A 1 294 ? -21.247 -0.731 13.850 1.00 92.38 294 VAL A N 1
ATOM 2329 C CA . VAL A 1 294 ? -20.169 0.261 13.957 1.00 92.38 294 VAL A CA 1
ATOM 2330 C C . VAL A 1 294 ? -18.827 -0.418 13.678 1.00 92.38 294 VAL A C 1
ATOM 2332 O O . VAL A 1 294 ? -18.572 -1.529 14.131 1.00 92.38 294 VAL A O 1
ATOM 2335 N N . SER A 1 295 ? -17.948 0.240 12.919 1.00 94.19 295 SER A N 1
ATOM 2336 C CA . SER A 1 295 ? -16.598 -0.277 12.651 1.00 94.19 295 SER A CA 1
ATOM 2337 C C . SER A 1 295 ? -15.730 -0.267 13.910 1.00 94.19 295 SER A C 1
ATOM 2339 O O . SER A 1 295 ? -15.828 0.678 14.704 1.00 94.19 295 SER A O 1
ATOM 2341 N N . VAL A 1 296 ? -14.788 -1.204 14.018 1.00 94.81 296 VAL A N 1
ATOM 2342 C CA . VAL A 1 296 ? -13.841 -1.257 15.143 1.00 94.81 296 VAL A CA 1
ATOM 2343 C C . VAL A 1 296 ? -12.997 0.030 15.245 1.00 94.81 296 VAL A C 1
ATOM 2345 O O . VAL A 1 296 ? -12.736 0.548 16.329 1.00 94.81 296 VAL A O 1
ATOM 2348 N N . TRP A 1 297 ? -12.648 0.643 14.113 1.00 92.88 297 TRP A N 1
ATOM 2349 C CA . TRP A 1 297 ? -11.970 1.945 14.099 1.00 92.88 297 TRP A CA 1
ATOM 2350 C C . TRP A 1 297 ? -12.763 3.063 14.801 1.00 92.88 297 TRP A C 1
ATOM 2352 O O . TRP A 1 297 ? -12.212 3.880 15.541 1.00 92.88 297 TRP A O 1
ATOM 2362 N N . ASN A 1 298 ? -14.077 3.111 14.586 1.00 92.00 298 ASN A N 1
ATOM 2363 C CA . ASN A 1 298 ? -14.926 4.144 15.177 1.00 92.00 298 ASN A CA 1
ATOM 2364 C C . ASN A 1 298 ? -15.092 3.943 16.684 1.00 92.00 298 ASN A C 1
ATOM 2366 O O . ASN A 1 298 ? -15.025 4.926 17.421 1.00 92.00 298 ASN A O 1
ATOM 2370 N N . ILE A 1 299 ? -15.246 2.700 17.158 1.00 92.56 299 ILE A N 1
ATOM 2371 C CA . ILE A 1 299 ? -15.321 2.443 18.602 1.00 92.56 299 ILE A CA 1
ATOM 2372 C C . ILE A 1 299 ? -13.998 2.774 19.306 1.00 92.56 299 ILE A C 1
ATOM 2374 O O . ILE A 1 299 ? -14.029 3.351 20.391 1.00 92.56 299 ILE A O 1
ATOM 2378 N N . LEU A 1 300 ? -12.846 2.531 18.661 1.00 92.81 300 LEU A N 1
ATOM 2379 C CA . LEU A 1 300 ? -11.538 2.948 19.178 1.00 92.81 300 LEU A CA 1
ATOM 2380 C C . LEU A 1 300 ? -11.498 4.462 19.421 1.00 92.81 300 LEU A C 1
ATOM 2382 O O . LEU A 1 300 ? -11.128 4.906 20.507 1.00 92.81 300 LEU A O 1
ATOM 2386 N N . ASN A 1 301 ? -11.952 5.258 18.447 1.00 89.62 301 ASN A N 1
ATOM 2387 C CA . ASN A 1 301 ? -12.032 6.715 18.593 1.00 89.62 301 ASN A CA 1
ATOM 2388 C C . ASN A 1 301 ? -12.981 7.125 19.727 1.00 89.62 301 ASN A C 1
ATOM 2390 O O . ASN A 1 301 ? -12.679 8.050 20.478 1.00 89.62 301 ASN A O 1
ATOM 2394 N N . MET A 1 302 ? -14.114 6.431 19.885 1.00 90.31 302 MET A N 1
ATOM 2395 C CA . MET A 1 302 ? -15.050 6.692 20.983 1.00 90.31 302 MET A CA 1
ATOM 2396 C C . MET A 1 302 ? -14.406 6.413 22.346 1.00 90.31 302 MET A C 1
ATOM 2398 O O . MET A 1 302 ? -14.526 7.248 23.243 1.00 90.31 302 MET A O 1
ATOM 2402 N N . PHE A 1 303 ? -13.676 5.306 22.500 1.00 91.44 303 PHE A N 1
ATOM 2403 C CA . PHE A 1 303 ? -12.943 4.994 23.731 1.00 91.44 303 PHE A CA 1
ATOM 2404 C C . PHE A 1 303 ? -11.818 6.000 24.016 1.00 91.44 303 PHE A C 1
ATOM 2406 O O . PHE A 1 303 ? -11.655 6.419 25.162 1.00 91.44 303 PHE A O 1
ATOM 2413 N N . GLN A 1 304 ? -11.112 6.485 22.987 1.00 87.44 304 GLN A N 1
ATOM 2414 C CA . GLN A 1 304 ? -10.079 7.523 23.126 1.00 87.44 304 GLN A CA 1
ATOM 2415 C C . GLN A 1 304 ? -10.615 8.869 23.640 1.00 87.44 304 GLN A C 1
ATOM 2417 O O . GLN A 1 304 ? -9.856 9.640 24.226 1.00 87.44 304 GLN A O 1
ATOM 2422 N N . THR A 1 305 ? -11.918 9.153 23.507 1.00 83.88 305 THR A N 1
ATOM 2423 C CA . THR A 1 305 ? -12.522 10.346 24.134 1.00 83.88 305 THR A CA 1
ATOM 2424 C C . THR A 1 305 ? -12.542 10.290 25.669 1.00 83.88 305 THR A C 1
ATOM 2426 O O . THR A 1 305 ? -12.862 11.289 26.314 1.00 83.88 305 THR A O 1
ATOM 2429 N N . GLY A 1 306 ? -12.205 9.138 26.265 1.00 70.94 306 GLY A N 1
ATOM 2430 C CA . GLY A 1 306 ? -11.989 8.963 27.703 1.00 70.94 306 GLY A CA 1
ATOM 2431 C C . GLY A 1 306 ? -13.258 8.804 28.543 1.00 70.94 306 GLY A C 1
ATOM 2432 O O . GLY A 1 306 ? -13.174 8.743 29.767 1.00 70.94 306 GLY A O 1
ATOM 2433 N N . LYS A 1 307 ? -14.443 8.737 27.923 1.00 73.00 307 LYS A N 1
ATOM 2434 C CA . LYS A 1 307 ? -15.720 8.635 28.656 1.00 73.00 307 LYS A CA 1
ATOM 2435 C C . LYS A 1 307 ? -16.002 7.232 29.199 1.00 73.00 307 LYS A C 1
ATOM 2437 O O . LYS A 1 307 ? -16.582 7.103 30.271 1.00 73.00 307 LYS A O 1
ATOM 2442 N N . SER A 1 308 ? -15.605 6.190 28.473 1.00 82.19 308 SER A N 1
ATOM 2443 C CA . SER A 1 308 ? -15.752 4.792 28.888 1.00 82.19 308 SER A CA 1
ATOM 2444 C C . SER A 1 308 ? -14.718 3.922 28.174 1.00 82.19 308 SER A C 1
ATOM 2446 O O . SER A 1 308 ? -14.352 4.228 27.045 1.00 82.19 308 SER A O 1
ATOM 2448 N N . HIS A 1 309 ? -14.269 2.841 28.817 1.00 89.00 309 HIS A N 1
ATOM 2449 C CA . HIS A 1 309 ? -13.419 1.797 28.211 1.00 89.00 309 HIS A CA 1
ATOM 2450 C C . HIS A 1 309 ? -14.193 0.487 27.972 1.00 89.00 309 HIS A C 1
ATOM 2452 O O . HIS A 1 309 ? -13.596 -0.546 27.691 1.00 89.00 309 HIS A O 1
ATOM 2458 N N . MET A 1 310 ? -15.514 0.520 28.162 1.00 92.38 310 MET A N 1
ATOM 2459 C CA . MET A 1 310 ? -16.424 -0.588 27.892 1.00 92.38 310 MET A CA 1
ATOM 2460 C C . MET A 1 310 ? -17.689 -0.050 27.221 1.00 92.38 310 MET A C 1
ATOM 2462 O O . MET A 1 310 ? -18.217 1.000 27.613 1.00 92.38 310 MET A O 1
ATOM 2466 N N . ALA A 1 311 ? -18.169 -0.769 26.217 1.00 93.25 311 ALA A N 1
ATOM 2467 C CA . ALA A 1 311 ? -19.396 -0.485 25.500 1.00 93.25 311 ALA A CA 1
ATOM 2468 C C . ALA A 1 311 ? -20.326 -1.699 25.523 1.00 93.25 311 ALA A C 1
ATOM 2470 O O . ALA A 1 311 ? -19.882 -2.841 25.458 1.00 93.25 311 ALA A O 1
ATOM 2471 N N . VAL A 1 312 ? -21.625 -1.432 25.592 1.00 93.44 312 VAL A N 1
ATOM 2472 C CA . VAL A 1 312 ? -22.683 -2.409 25.345 1.00 93.44 312 VAL A CA 1
ATOM 2473 C C . VAL A 1 312 ? -23.052 -2.349 23.877 1.00 93.44 312 VAL A C 1
ATOM 2475 O O . VAL A 1 312 ? -23.306 -1.267 23.342 1.00 93.44 312 VAL A O 1
ATOM 2478 N N . ILE A 1 313 ? -23.098 -3.516 23.249 1.00 93.69 313 ILE A N 1
ATOM 2479 C CA . ILE A 1 313 ? -23.397 -3.657 21.832 1.00 93.69 313 ILE A CA 1
ATOM 2480 C C . ILE A 1 313 ? -24.850 -4.082 21.684 1.00 93.69 313 ILE A C 1
ATOM 2482 O O . ILE A 1 313 ? -25.279 -5.072 22.281 1.00 93.69 313 ILE A O 1
ATOM 2486 N N . ASN A 1 314 ? -25.599 -3.328 20.886 1.00 90.69 314 ASN A N 1
ATOM 2487 C CA . ASN A 1 314 ? -27.001 -3.585 20.578 1.00 90.69 314 ASN A CA 1
ATOM 2488 C C . ASN A 1 314 ? -27.150 -3.889 19.089 1.00 90.69 314 ASN A C 1
ATOM 2490 O O . ASN A 1 314 ? -26.439 -3.322 18.263 1.00 90.69 314 ASN A O 1
ATOM 2494 N N . LYS A 1 315 ? -28.101 -4.761 18.742 1.00 81.81 315 LYS A N 1
ATOM 2495 C CA . LYS A 1 315 ? -28.354 -5.136 17.343 1.00 81.81 315 LYS A CA 1
ATOM 2496 C C . LYS A 1 315 ? -28.897 -3.980 16.497 1.00 81.81 315 LYS A C 1
ATOM 2498 O O . LYS A 1 315 ? -28.602 -3.916 15.314 1.00 81.81 315 LYS A O 1
ATOM 2503 N N . GLU A 1 316 ? -29.682 -3.105 17.121 1.00 73.75 316 GLU A N 1
ATOM 2504 C CA . GLU A 1 316 ? -30.203 -1.868 16.541 1.00 73.75 316 GLU A CA 1
ATOM 2505 C C . GLU A 1 316 ? -30.189 -0.813 17.655 1.00 73.75 316 GLU A C 1
ATOM 2507 O O . GLU A 1 316 ? -30.883 -0.957 18.664 1.00 73.75 316 GLU A O 1
ATOM 2512 N N . ALA A 1 317 ? -29.338 0.206 17.527 1.00 59.09 317 ALA A N 1
ATOM 2513 C CA . ALA A 1 317 ? -29.252 1.306 18.493 1.00 59.09 317 ALA A CA 1
ATOM 2514 C C . ALA A 1 317 ? -30.194 2.481 18.167 1.00 59.09 317 ALA A C 1
ATOM 2516 O O . ALA A 1 317 ? -30.168 3.493 18.873 1.00 59.09 317 ALA A O 1
ATOM 2517 N N . ASP A 1 318 ? -31.008 2.369 17.111 1.00 54.53 318 ASP A N 1
ATOM 2518 C CA . ASP A 1 318 ? -31.989 3.391 16.757 1.00 54.53 318 ASP A CA 1
ATOM 2519 C C . ASP A 1 318 ? -33.029 3.465 17.881 1.00 54.53 318 ASP A C 1
ATOM 2521 O O . ASP A 1 318 ? -33.687 2.476 18.201 1.00 54.53 318 ASP A O 1
ATOM 2525 N N . GLY A 1 319 ? -33.126 4.616 18.549 1.00 52.50 319 GLY A N 1
ATOM 2526 C CA . GLY A 1 319 ? -33.822 4.815 19.831 1.00 52.50 319 GLY A CA 1
ATOM 2527 C C . GLY A 1 319 ? -35.340 4.564 19.828 1.00 52.50 319 GLY A C 1
ATOM 2528 O O . GLY A 1 319 ? -36.033 4.997 20.746 1.00 52.50 319 GLY A O 1
ATOM 2529 N N . THR A 1 320 ? -35.860 3.897 18.801 1.00 47.06 320 THR A N 1
ATOM 2530 C CA . THR A 1 320 ? -37.243 3.479 18.571 1.00 47.06 320 THR A CA 1
ATOM 2531 C C . THR A 1 320 ? -37.563 2.116 19.196 1.00 47.06 320 THR A C 1
ATOM 2533 O O . THR A 1 320 ? -38.694 1.910 19.642 1.00 47.06 320 THR A O 1
ATOM 2536 N N . HIS A 1 321 ? -36.578 1.222 19.335 1.00 48.88 321 HIS A N 1
ATOM 2537 C CA . HIS A 1 321 ? -36.719 -0.045 20.052 1.00 48.88 321 HIS A CA 1
ATOM 2538 C C . HIS A 1 321 ? -35.506 -0.272 20.961 1.00 48.88 321 HIS A C 1
ATOM 2540 O O . HIS A 1 321 ? -34.379 -0.229 20.479 1.00 48.88 321 HIS A O 1
ATOM 2546 N N . PRO A 1 322 ? -35.681 -0.542 22.270 1.00 53.88 322 PRO A N 1
ATOM 2547 C CA . PRO A 1 322 ? -34.581 -1.005 23.103 1.00 53.88 322 PRO A CA 1
ATOM 2548 C C . PRO A 1 322 ? -34.229 -2.436 22.678 1.00 53.88 322 PRO A C 1
ATOM 2550 O O . PRO A 1 322 ? -34.656 -3.410 23.298 1.00 53.88 322 PRO A O 1
ATOM 2553 N N . GLY A 1 323 ? -33.490 -2.567 21.574 1.00 60.59 323 GLY A N 1
ATOM 2554 C CA . GLY A 1 323 ? -32.840 -3.806 21.192 1.00 60.59 323 GLY A CA 1
ATOM 2555 C C . GLY A 1 323 ? -31.995 -4.264 22.372 1.00 60.59 323 GLY A C 1
ATOM 2556 O O . GLY A 1 323 ? -31.170 -3.506 22.882 1.00 60.59 323 GLY A O 1
ATOM 2557 N N . GLY A 1 324 ? -32.267 -5.471 22.866 1.00 81.56 324 GLY A N 1
ATOM 2558 C CA . GLY A 1 324 ? -31.520 -6.034 23.982 1.00 81.56 324 GLY A CA 1
ATOM 2559 C C . GLY A 1 324 ? -30.028 -6.113 23.658 1.00 81.56 324 GLY A C 1
ATOM 2560 O O . GLY A 1 324 ? -29.659 -6.362 22.508 1.00 81.56 324 GLY A O 1
ATOM 2561 N N . ALA A 1 325 ? -29.186 -5.928 24.674 1.00 89.81 325 ALA A N 1
ATOM 2562 C CA . ALA A 1 325 ? -27.745 -6.082 24.535 1.00 89.81 325 ALA A CA 1
ATOM 2563 C C . ALA A 1 325 ? -27.402 -7.476 23.988 1.00 89.81 325 ALA A C 1
ATOM 2565 O O . ALA A 1 325 ? -27.832 -8.486 24.551 1.00 89.81 325 ALA A O 1
ATOM 2566 N N . ILE A 1 326 ? -26.627 -7.519 22.905 1.00 93.31 326 ILE A N 1
ATOM 2567 C CA . ILE A 1 326 ? -26.138 -8.761 22.286 1.00 93.31 326 ILE A CA 1
ATOM 2568 C C . ILE A 1 326 ? -24.728 -9.125 22.765 1.00 93.31 326 ILE A C 1
ATOM 2570 O O . ILE A 1 326 ? -24.346 -10.296 22.740 1.00 93.31 326 ILE A O 1
ATOM 2574 N N . GLY A 1 327 ? -23.976 -8.147 23.270 1.00 94.25 327 GLY A N 1
ATOM 2575 C CA . GLY A 1 327 ? -22.634 -8.352 23.797 1.00 94.25 327 GLY A CA 1
ATOM 2576 C C . GLY A 1 327 ? -22.055 -7.102 24.442 1.00 94.25 327 GLY A C 1
ATOM 2577 O O . GLY A 1 327 ? -22.706 -6.055 24.515 1.00 94.25 327 GLY A O 1
ATOM 2578 N N . ILE A 1 328 ? -20.818 -7.224 24.910 1.00 94.69 328 ILE A N 1
ATOM 2579 C CA . ILE A 1 328 ? -20.002 -6.098 25.361 1.00 94.69 328 ILE A CA 1
ATOM 2580 C C . ILE A 1 328 ? -18.701 -6.056 24.570 1.00 94.69 328 ILE A C 1
ATOM 2582 O O . ILE A 1 328 ? -18.255 -7.072 24.043 1.00 94.69 328 ILE A O 1
ATOM 2586 N N . LEU A 1 329 ? -18.092 -4.881 24.521 1.00 95.06 329 LEU A N 1
ATOM 2587 C CA . LEU A 1 329 ? -16.770 -4.684 23.953 1.00 95.06 329 LEU A CA 1
ATOM 2588 C C . LEU A 1 329 ? -15.935 -3.824 24.893 1.00 95.06 329 LEU A C 1
ATOM 2590 O O . LEU A 1 329 ? -16.434 -2.830 25.430 1.00 95.06 329 LEU A O 1
ATOM 2594 N N . THR A 1 330 ? -14.672 -4.176 25.065 1.00 93.62 330 THR A N 1
ATOM 2595 C CA . THR A 1 330 ? -13.707 -3.414 25.854 1.00 93.62 330 THR A CA 1
ATOM 2596 C C . THR A 1 330 ? -12.646 -2.764 24.969 1.00 93.62 330 THR A C 1
ATOM 2598 O O . THR A 1 330 ? -12.517 -3.058 23.782 1.00 93.62 330 THR A O 1
ATOM 2601 N N . LEU A 1 331 ? -11.887 -1.829 25.541 1.00 92.00 331 LEU A N 1
ATOM 2602 C CA . LEU A 1 331 ? -10.716 -1.269 24.867 1.00 92.00 331 LEU A CA 1
ATOM 2603 C C . LEU A 1 331 ? -9.611 -2.323 24.662 1.00 92.00 331 LEU A C 1
ATOM 2605 O O . LEU A 1 331 ? -8.864 -2.212 23.695 1.00 92.00 331 LEU A O 1
ATOM 2609 N N . GLU A 1 332 ? -9.523 -3.323 25.542 1.00 90.69 332 GLU A N 1
ATOM 2610 C CA . GLU A 1 332 ? -8.569 -4.434 25.436 1.00 90.69 332 GLU A CA 1
ATOM 2611 C C . GLU A 1 332 ? -8.854 -5.254 24.173 1.00 90.69 332 GLU A C 1
ATOM 2613 O O . GLU A 1 332 ? -7.964 -5.350 23.335 1.00 90.69 332 GLU A O 1
ATOM 2618 N N . ASP A 1 333 ? -10.109 -5.656 23.934 1.00 92.75 333 ASP A N 1
ATOM 2619 C CA . ASP A 1 333 ? -10.530 -6.392 22.723 1.00 92.75 333 ASP A CA 1
ATOM 2620 C C . ASP A 1 333 ? -10.132 -5.658 21.422 1.00 92.75 333 ASP A C 1
ATOM 2622 O O . ASP A 1 333 ? -9.747 -6.249 20.413 1.00 92.75 333 ASP A O 1
ATOM 2626 N N . VAL A 1 334 ? -10.212 -4.322 21.429 1.00 93.44 334 VAL A N 1
ATOM 2627 C CA . VAL A 1 334 ? -9.828 -3.492 20.277 1.00 93.44 334 VAL A CA 1
ATOM 2628 C C . VAL A 1 334 ? -8.309 -3.475 20.075 1.00 93.44 334 VAL A C 1
ATOM 2630 O O . VAL A 1 334 ? -7.844 -3.437 18.934 1.00 93.44 334 VAL A O 1
ATOM 2633 N N . PHE A 1 335 ? -7.528 -3.486 21.158 1.00 91.50 335 PHE A N 1
ATOM 2634 C CA . PHE A 1 335 ? -6.070 -3.583 21.085 1.00 91.50 335 PHE A CA 1
ATOM 2635 C C . PHE A 1 335 ? -5.604 -4.982 20.690 1.00 91.50 335 PHE A C 1
ATOM 2637 O O . PHE A 1 335 ? -4.664 -5.078 19.904 1.00 91.50 335 PHE A O 1
ATOM 2644 N N . GLU A 1 336 ? -6.275 -6.034 21.151 1.00 91.06 336 GLU A N 1
ATOM 2645 C CA . GLU A 1 336 ? -6.044 -7.405 20.688 1.00 91.06 336 GLU A CA 1
ATOM 2646 C C . GLU A 1 336 ? -6.253 -7.507 19.180 1.00 91.06 336 GLU A C 1
ATOM 2648 O O . GLU A 1 336 ? -5.423 -8.062 18.469 1.00 91.06 336 GLU A O 1
ATOM 2653 N N . GLU A 1 337 ? -7.296 -6.869 18.646 1.00 92.19 337 GLU A N 1
ATOM 2654 C CA . GLU A 1 337 ? -7.524 -6.814 17.203 1.00 92.19 337 GLU A CA 1
ATOM 2655 C C . GLU A 1 337 ? -6.496 -5.931 16.463 1.00 92.19 337 GLU A C 1
ATOM 2657 O O . GLU A 1 337 ? -6.188 -6.163 15.296 1.00 92.19 337 GLU A O 1
ATOM 2662 N N . LEU A 1 338 ? -5.914 -4.916 17.100 1.00 91.25 338 LEU A N 1
ATOM 2663 C CA . LEU A 1 338 ? -4.847 -4.121 16.483 1.00 91.25 338 LEU A CA 1
ATOM 2664 C C . LEU A 1 338 ? -3.518 -4.890 16.436 1.00 91.25 338 LEU A C 1
ATOM 2666 O O . LEU A 1 338 ? -2.824 -4.848 15.423 1.00 91.25 338 LEU A O 1
ATOM 2670 N N . ILE A 1 339 ? -3.161 -5.551 17.537 1.00 90.38 339 ILE A N 1
ATOM 2671 C CA . ILE A 1 339 ? -1.878 -6.242 17.726 1.00 90.38 339 ILE A CA 1
ATOM 2672 C C . ILE A 1 339 ? -1.937 -7.674 17.177 1.00 90.38 339 ILE A C 1
ATOM 2674 O O . ILE A 1 339 ? -0.902 -8.235 16.840 1.00 90.38 339 ILE A O 1
ATOM 2678 N N . GLN A 1 340 ? -3.143 -8.222 17.001 1.00 86.56 340 GLN A N 1
ATOM 2679 C CA . GLN A 1 340 ? -3.440 -9.600 16.596 1.00 86.56 340 GLN A CA 1
ATOM 2680 C C . GLN A 1 340 ? -2.943 -10.661 17.604 1.00 86.56 340 GLN A C 1
ATOM 2682 O O . GLN A 1 340 ? -2.774 -11.826 17.247 1.00 86.56 340 GLN A O 1
ATOM 2687 N N . GLU A 1 341 ? -2.722 -10.272 18.860 1.00 85.31 341 GLU A N 1
ATOM 2688 C CA . GLU A 1 341 ? -2.347 -11.153 19.972 1.00 85.31 341 GLU A CA 1
ATOM 2689 C C . GLU A 1 341 ? -3.341 -10.977 21.126 1.00 85.31 341 GLU A C 1
ATOM 2691 O O . GLU A 1 341 ? -3.805 -9.863 21.365 1.00 85.31 341 GLU A O 1
ATOM 2696 N N . GLU A 1 342 ? -3.646 -12.061 21.846 1.00 81.31 342 GLU A N 1
ATOM 2697 C CA . GLU A 1 342 ? -4.447 -11.997 23.077 1.00 81.31 342 GLU A CA 1
ATOM 2698 C C . GLU A 1 342 ? -3.654 -11.296 24.187 1.00 81.31 342 GLU A C 1
ATOM 2700 O O . GLU A 1 342 ? -2.472 -11.588 24.416 1.00 81.31 342 GLU A O 1
ATOM 2705 N N . ILE A 1 343 ? -4.310 -10.386 24.902 1.00 78.06 343 ILE A N 1
ATOM 2706 C CA . ILE A 1 343 ? -3.738 -9.701 26.052 1.00 78.06 343 ILE A CA 1
ATOM 2707 C C . ILE A 1 343 ? -4.137 -10.502 27.288 1.00 78.06 343 ILE A C 1
ATOM 2709 O O . ILE A 1 343 ? -5.265 -10.442 27.756 1.00 78.06 343 ILE A O 1
ATOM 2713 N N . THR A 1 344 ? -3.187 -11.260 27.834 1.00 73.75 344 THR A N 1
ATOM 2714 C CA . THR A 1 344 ? -3.419 -12.029 29.063 1.00 73.75 344 THR A CA 1
ATOM 2715 C C . THR A 1 344 ? -3.561 -11.101 30.266 1.00 73.75 344 THR A C 1
ATOM 2717 O O . THR A 1 344 ? -2.623 -10.348 30.557 1.00 73.75 344 THR A O 1
ATOM 2720 N N . ASP A 1 345 ? -4.674 -11.204 30.990 1.00 67.12 345 ASP A N 1
ATOM 2721 C CA . ASP A 1 345 ? -4.888 -10.482 32.244 1.00 67.12 345 ASP A CA 1
ATOM 2722 C C . ASP A 1 345 ? -4.138 -11.163 33.406 1.00 67.12 345 ASP A C 1
ATOM 2724 O O . ASP A 1 345 ? -3.778 -12.343 33.361 1.00 67.12 345 ASP A O 1
ATOM 2728 N N . GLU A 1 346 ? -3.905 -10.435 34.497 1.00 66.56 346 GLU A N 1
ATOM 2729 C CA . GLU A 1 346 ? -3.189 -10.944 35.669 1.00 66.56 346 GLU A CA 1
ATOM 2730 C C . GLU A 1 346 ? -3.917 -12.103 36.366 1.00 66.56 346 GLU A C 1
ATOM 2732 O O . GLU A 1 346 ? -3.294 -12.879 37.098 1.00 66.56 346 GLU A O 1
ATOM 2737 N N . THR A 1 347 ? -5.233 -12.206 36.160 1.00 60.66 347 THR A N 1
ATOM 2738 C CA . THR A 1 347 ? -6.086 -13.253 36.741 1.00 60.66 347 THR A CA 1
ATOM 2739 C C . THR A 1 347 ? -6.350 -14.431 35.803 1.00 60.66 347 THR A C 1
ATOM 2741 O O . THR A 1 347 ? -6.887 -15.448 36.254 1.00 60.66 347 THR A O 1
ATOM 2744 N N . ASP A 1 348 ? -5.909 -14.354 34.544 1.00 65.62 348 ASP A N 1
ATOM 2745 C CA . ASP A 1 348 ? -6.076 -15.444 33.592 1.00 65.62 348 ASP A CA 1
ATOM 2746 C C . ASP A 1 348 ? -5.160 -16.616 33.948 1.00 65.62 348 ASP A C 1
ATOM 2748 O O . ASP A 1 348 ? -3.933 -16.516 34.058 1.00 65.62 348 ASP A O 1
ATOM 2752 N N . LEU A 1 349 ? -5.765 -17.790 34.118 1.00 57.81 349 LEU A N 1
ATOM 2753 C CA . LEU A 1 349 ? -5.007 -19.021 34.262 1.00 57.81 349 LEU A CA 1
ATOM 2754 C C . LEU A 1 349 ? -4.348 -19.331 32.917 1.00 57.81 349 LEU A C 1
ATOM 2756 O O . LEU A 1 349 ? -5.023 -19.756 31.980 1.00 57.81 349 LEU A O 1
ATOM 2760 N N . ILE A 1 350 ? -3.022 -19.181 32.838 1.00 49.12 350 ILE A N 1
ATOM 2761 C CA . ILE A 1 350 ? -2.224 -19.629 31.690 1.00 49.12 350 ILE A CA 1
ATOM 2762 C C . ILE A 1 350 ? -2.362 -21.155 31.573 1.00 49.12 350 ILE A C 1
ATOM 2764 O O . ILE A 1 350 ? -1.584 -21.924 32.146 1.00 49.12 350 ILE A O 1
ATOM 2768 N N . MET A 1 351 ? -3.368 -21.625 30.839 1.00 43.34 351 MET A N 1
ATOM 2769 C CA . MET A 1 351 ? -3.435 -23.012 30.403 1.00 43.34 351 MET A CA 1
ATOM 2770 C C . MET A 1 351 ? -2.596 -23.148 29.140 1.00 43.34 351 MET A C 1
ATOM 2772 O O . MET A 1 351 ? -3.047 -22.906 28.027 1.00 43.34 351 MET A O 1
ATOM 2776 N N . ASP A 1 352 ? -1.348 -23.561 29.331 1.00 41.56 352 ASP A N 1
ATOM 2777 C CA . ASP A 1 352 ? -0.440 -23.926 28.252 1.00 41.56 352 ASP A CA 1
ATOM 2778 C C . ASP A 1 352 ? -0.939 -25.216 27.562 1.00 41.56 352 ASP A C 1
ATOM 2780 O O . ASP A 1 352 ? -0.619 -26.342 27.958 1.00 41.56 352 ASP A O 1
ATOM 2784 N N . VAL A 1 353 ? -1.790 -25.066 26.540 1.00 45.88 353 VAL A N 1
ATOM 2785 C CA . VAL A 1 353 ? -2.341 -26.178 25.735 1.00 45.88 353 VAL A CA 1
ATOM 2786 C C . VAL A 1 353 ? -1.256 -26.820 24.839 1.00 45.88 353 VAL A C 1
ATOM 2788 O O . VAL A 1 353 ? -1.450 -27.907 24.290 1.00 45.88 353 VAL A O 1
ATOM 2791 N N . GLN A 1 354 ? -0.052 -26.242 24.741 1.00 37.41 354 GLN A N 1
ATOM 2792 C CA . GLN A 1 354 ? 1.017 -26.694 23.841 1.00 37.41 354 GLN A CA 1
ATOM 2793 C C . GLN A 1 354 ? 1.990 -27.737 24.429 1.00 37.41 354 GLN A C 1
ATOM 2795 O O . GLN A 1 354 ? 3.184 -27.747 24.130 1.00 37.41 354 GLN A O 1
ATOM 2800 N N . LYS A 1 355 ? 1.489 -28.750 25.145 1.00 36.34 355 LYS A N 1
ATOM 2801 C CA . LYS A 1 355 ? 2.235 -30.016 25.340 1.00 36.34 355 LYS A CA 1
ATOM 2802 C C . LYS A 1 355 ? 1.772 -31.134 24.412 1.00 36.34 355 LYS A C 1
ATOM 2804 O O . LYS A 1 355 ? 1.637 -32.273 24.847 1.00 36.34 355 LYS A O 1
ATOM 2809 N N . ARG A 1 356 ? 1.581 -30.849 23.118 1.00 31.22 356 ARG A N 1
ATOM 2810 C CA . ARG A 1 356 ? 1.485 -31.888 22.068 1.00 31.22 356 ARG A CA 1
ATOM 2811 C C . ARG A 1 356 ? 2.051 -31.491 20.697 1.00 31.22 356 ARG A C 1
ATOM 2813 O O . ARG A 1 356 ? 1.522 -31.936 19.694 1.00 31.22 356 ARG A O 1
ATOM 2820 N N . LEU A 1 357 ? 3.177 -30.777 20.619 1.00 30.02 357 LEU A N 1
ATOM 2821 C CA . LEU A 1 357 ? 4.053 -30.848 19.436 1.00 30.02 357 LEU A CA 1
ATOM 2822 C C . LEU A 1 357 ? 5.527 -30.802 19.866 1.00 30.02 357 LEU A C 1
ATOM 2824 O O . LEU A 1 357 ? 6.041 -29.787 20.320 1.00 30.02 357 LEU A O 1
ATOM 2828 N N . LYS A 1 358 ? 6.227 -31.935 19.725 1.00 34.09 358 LYS A N 1
ATOM 2829 C CA . LYS A 1 358 ? 7.693 -31.955 19.641 1.00 34.09 358 LYS A CA 1
ATOM 2830 C C . LYS A 1 358 ? 8.064 -31.353 18.285 1.00 34.09 358 LYS A C 1
ATOM 2832 O O . LYS A 1 358 ? 7.849 -32.054 17.309 1.00 34.09 358 LYS A O 1
ATOM 2837 N N . VAL A 1 359 ? 8.633 -30.145 18.242 1.00 33.06 359 VAL A N 1
ATOM 2838 C CA . VAL A 1 359 ? 9.849 -29.772 17.478 1.00 33.06 359 VAL A CA 1
ATOM 2839 C C . VAL A 1 359 ? 10.365 -28.412 17.994 1.00 33.06 359 VAL A C 1
ATOM 2841 O O . VAL A 1 359 ? 9.643 -27.427 18.010 1.00 33.06 359 VAL A O 1
ATOM 2844 N N . SER A 1 360 ? 11.643 -28.418 18.394 1.00 28.61 360 SER A N 1
ATOM 2845 C CA . SER A 1 360 ? 12.593 -27.311 18.614 1.00 28.61 360 SER A CA 1
ATOM 2846 C C . SER A 1 360 ? 12.223 -26.163 19.567 1.00 28.61 360 SER A C 1
ATOM 2848 O O . SER A 1 360 ? 11.921 -25.046 19.163 1.00 28.61 360 SER A O 1
ATOM 2850 N N . GLY A 1 361 ? 12.407 -26.414 20.867 1.00 36.50 361 GLY A N 1
ATOM 2851 C CA . GLY A 1 361 ? 12.596 -25.364 21.866 1.00 36.50 361 GLY A CA 1
ATOM 2852 C C . GLY A 1 361 ? 13.972 -24.709 21.725 1.00 36.50 361 GLY A C 1
ATOM 2853 O O . GLY A 1 361 ? 14.956 -25.181 22.288 1.00 36.50 361 GLY A O 1
ATOM 2854 N N . MET A 1 362 ? 14.029 -23.608 20.989 1.00 36.47 362 MET A N 1
ATOM 2855 C CA . MET A 1 362 ? 15.102 -22.615 21.025 1.00 36.47 362 MET A CA 1
ATOM 2856 C C . MET A 1 362 ? 14.444 -21.287 20.622 1.00 36.47 362 MET A C 1
ATOM 2858 O O . MET A 1 362 ? 13.643 -21.307 19.703 1.00 36.47 362 MET A O 1
ATOM 2862 N N . PHE A 1 363 ? 14.735 -20.176 21.309 1.00 39.16 363 PHE A N 1
ATOM 2863 C CA . PHE A 1 363 ? 14.076 -18.849 21.193 1.00 39.16 363 PHE A CA 1
ATOM 2864 C C . PHE A 1 363 ? 12.831 -18.596 22.069 1.00 39.16 363 PHE A C 1
ATOM 2866 O O . PHE A 1 363 ? 11.739 -18.376 21.572 1.00 39.16 363 PHE A O 1
ATOM 2873 N N . ARG A 1 364 ? 13.018 -18.528 23.398 1.00 37.56 364 ARG A N 1
ATOM 2874 C CA . ARG A 1 364 ? 12.327 -17.508 24.241 1.00 37.56 364 ARG A CA 1
ATOM 2875 C C . ARG A 1 364 ? 12.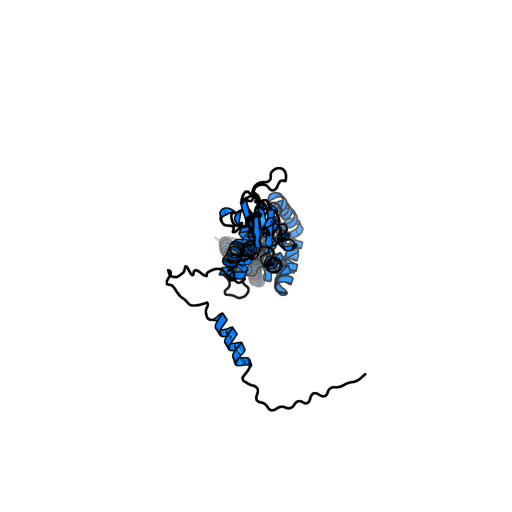882 -17.348 25.666 1.00 37.56 364 ARG A C 1
ATOM 2877 O O . ARG A 1 364 ? 12.450 -16.464 26.390 1.00 37.56 364 ARG A O 1
ATOM 2884 N N . LYS A 1 365 ? 13.884 -18.141 26.079 1.00 34.44 365 LYS A N 1
ATOM 2885 C CA . LYS A 1 365 ? 14.560 -17.992 27.391 1.00 34.44 365 LYS A CA 1
ATOM 2886 C C . LYS A 1 365 ? 15.804 -17.086 27.403 1.00 34.44 365 LYS A C 1
ATOM 2888 O O . LYS A 1 365 ? 16.336 -16.819 28.480 1.00 34.44 365 LYS A O 1
ATOM 2893 N N . ALA A 1 366 ? 16.271 -16.614 26.245 1.00 36.81 366 ALA A N 1
ATOM 2894 C CA . ALA A 1 366 ? 17.492 -15.806 26.158 1.00 36.81 366 ALA A CA 1
ATOM 2895 C C . ALA A 1 366 ? 17.270 -14.347 26.607 1.00 36.81 366 ALA A C 1
ATOM 2897 O O . ALA A 1 366 ? 18.022 -13.837 27.432 1.00 36.81 366 ALA A O 1
ATOM 2898 N N . SER A 1 367 ? 16.164 -13.723 26.199 1.00 40.38 367 SER A N 1
ATOM 2899 C CA . SER A 1 367 ? 15.974 -12.272 26.328 1.00 40.38 367 SER A CA 1
ATOM 2900 C C . SER A 1 367 ? 15.759 -11.784 27.768 1.00 40.38 367 SER A C 1
ATOM 2902 O O . SER A 1 367 ? 16.191 -10.695 28.131 1.00 40.38 367 SER A O 1
ATOM 2904 N N . PHE A 1 368 ? 15.128 -12.591 28.629 1.00 39.66 368 PHE A N 1
ATOM 2905 C CA . PHE A 1 368 ? 14.839 -12.181 30.013 1.00 39.66 368 PHE A CA 1
ATOM 2906 C C . PHE A 1 368 ? 16.016 -12.422 30.974 1.00 39.66 368 PHE A C 1
ATOM 2908 O O . PHE A 1 368 ? 16.158 -11.732 31.983 1.00 39.66 368 PHE A O 1
ATOM 2915 N N . THR A 1 369 ? 16.890 -13.381 30.650 1.00 44.12 369 THR A N 1
ATOM 2916 C CA . THR A 1 369 ? 18.048 -13.727 31.490 1.00 44.12 369 THR A CA 1
ATOM 2917 C C . THR A 1 369 ? 19.216 -12.759 31.270 1.00 44.12 369 THR A C 1
ATOM 2919 O O . THR A 1 369 ? 19.953 -12.454 32.209 1.00 44.12 369 THR A O 1
ATOM 2922 N N . GLU A 1 370 ? 19.365 -12.221 30.056 1.00 44.06 370 GLU A N 1
ATOM 2923 C CA . GLU A 1 370 ? 20.397 -11.225 29.728 1.00 44.06 370 GLU A CA 1
ATOM 2924 C C . GLU A 1 370 ? 20.105 -9.861 30.376 1.00 44.06 370 GLU A C 1
ATOM 2926 O O . GLU A 1 370 ? 20.995 -9.272 30.989 1.00 44.06 370 GLU A O 1
ATOM 2931 N N . LEU A 1 371 ? 18.836 -9.436 30.420 1.00 43.31 371 LEU A N 1
ATOM 2932 C CA . LEU A 1 371 ? 18.419 -8.186 31.076 1.00 43.31 371 LEU A CA 1
ATOM 2933 C C . LEU A 1 371 ? 18.609 -8.171 32.606 1.00 43.31 371 LEU A C 1
ATOM 2935 O O . LEU A 1 371 ? 18.677 -7.096 33.213 1.00 43.31 371 LEU A O 1
ATOM 2939 N N . GLN A 1 372 ? 18.698 -9.338 33.256 1.00 46.47 372 GLN A N 1
ATOM 2940 C CA . GLN A 1 372 ? 19.018 -9.421 34.687 1.00 46.47 372 GLN A CA 1
ATOM 2941 C C . GLN A 1 372 ? 20.521 -9.548 34.967 1.00 46.47 372 GLN A C 1
ATOM 2943 O O . GLN A 1 372 ? 20.975 -9.089 36.019 1.00 46.47 372 GLN A O 1
ATOM 2948 N N . ARG A 1 373 ? 21.318 -10.090 34.035 1.00 42.59 373 ARG A N 1
ATOM 2949 C CA . ARG A 1 373 ? 22.784 -10.126 34.181 1.00 42.59 373 ARG A CA 1
ATOM 2950 C C . ARG A 1 373 ? 23.410 -8.736 34.091 1.00 42.59 373 ARG A C 1
ATOM 2952 O O . ARG A 1 373 ? 24.268 -8.426 34.921 1.00 42.59 373 ARG A O 1
ATOM 2959 N N . ASP A 1 374 ? 22.908 -7.873 33.211 1.00 44.06 374 ASP A N 1
ATOM 2960 C CA . ASP A 1 374 ? 23.423 -6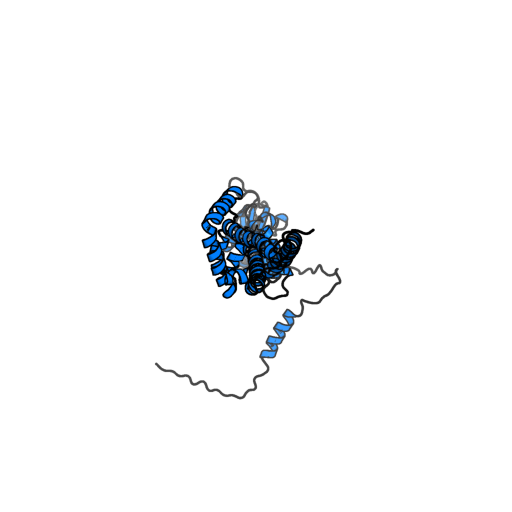.502 33.079 1.00 44.06 374 ASP A CA 1
ATOM 2961 C C . ASP A 1 374 ? 23.125 -5.627 34.305 1.00 44.06 374 ASP A C 1
ATOM 2963 O O . ASP A 1 374 ? 23.940 -4.787 34.695 1.00 44.06 374 ASP A O 1
ATOM 2967 N N . ARG A 1 375 ? 22.011 -5.874 35.008 1.00 43.88 375 ARG A N 1
ATOM 2968 C CA . ARG A 1 375 ? 21.697 -5.151 36.253 1.00 43.88 375 ARG A CA 1
ATOM 2969 C C . ARG A 1 375 ? 22.570 -5.555 37.442 1.00 43.88 375 ARG A C 1
ATOM 2971 O O . ARG A 1 375 ? 22.782 -4.730 38.331 1.00 43.88 375 ARG A O 1
ATOM 2978 N N . HIS A 1 376 ? 23.098 -6.779 37.465 1.00 43.00 376 HIS A N 1
ATOM 2979 C CA . HIS A 1 376 ? 23.955 -7.249 38.558 1.00 43.00 376 HIS A CA 1
ATOM 2980 C C . HIS A 1 376 ? 25.455 -7.022 38.313 1.00 43.00 376 HIS A C 1
ATOM 2982 O O . HIS A 1 376 ? 26.190 -6.837 39.283 1.00 43.00 376 HIS A O 1
ATOM 2988 N N . GLN A 1 377 ? 25.921 -6.944 37.060 1.00 41.19 377 GLN A N 1
ATOM 2989 C CA . GLN A 1 377 ? 27.332 -6.645 36.766 1.00 41.19 377 GLN A CA 1
ATOM 2990 C C . GLN A 1 377 ? 27.683 -5.147 36.837 1.00 41.19 377 GLN A C 1
ATOM 2992 O O . GLN A 1 377 ? 28.822 -4.808 37.153 1.00 41.19 377 GLN A O 1
ATOM 2997 N N . GLY A 1 378 ? 26.714 -4.238 36.677 1.00 38.72 378 GLY A N 1
ATOM 2998 C CA . GLY A 1 378 ? 26.940 -2.786 36.768 1.00 38.72 378 GLY A CA 1
ATOM 2999 C C . GLY A 1 378 ? 27.209 -2.219 38.174 1.00 38.72 378 GLY A C 1
ATOM 3000 O O . GLY A 1 378 ? 27.418 -1.015 38.310 1.00 38.72 378 GLY A O 1
ATOM 3001 N N . ARG A 1 379 ? 27.197 -3.043 39.235 1.00 39.97 379 ARG A N 1
ATOM 3002 C CA . ARG A 1 379 ? 27.307 -2.573 40.634 1.00 39.97 379 ARG A CA 1
ATOM 3003 C C . ARG A 1 379 ? 28.521 -3.077 41.420 1.00 39.97 379 ARG A C 1
ATOM 3005 O O . ARG A 1 379 ? 28.662 -2.690 42.574 1.00 39.97 379 ARG A O 1
ATOM 3012 N N . SER A 1 380 ? 29.412 -3.874 40.824 1.00 41.25 380 SER A N 1
ATOM 3013 C CA . SER A 1 380 ? 30.516 -4.522 41.558 1.00 41.25 380 SER A CA 1
ATOM 3014 C C . SER A 1 380 ? 31.930 -4.134 41.102 1.00 41.25 380 SER A C 1
ATOM 3016 O O . SER A 1 380 ? 32.858 -4.920 41.283 1.00 41.25 380 SER A O 1
ATOM 3018 N N . ASN A 1 381 ? 32.139 -2.943 40.530 1.00 38.69 381 ASN A N 1
ATOM 3019 C CA . ASN A 1 381 ? 33.509 -2.483 40.273 1.00 38.69 381 ASN A CA 1
ATOM 3020 C C . ASN A 1 381 ? 33.669 -0.955 40.343 1.00 38.69 381 ASN A C 1
ATOM 3022 O O . ASN A 1 381 ? 33.762 -0.278 39.323 1.00 38.69 381 ASN A O 1
ATOM 3026 N N . LYS A 1 382 ? 33.710 -0.404 41.561 1.00 33.62 382 LYS A N 1
ATOM 3027 C CA . LYS A 1 382 ? 34.396 0.866 41.847 1.00 33.62 382 LYS A CA 1
ATOM 3028 C C . LYS A 1 382 ? 35.109 0.741 43.191 1.00 33.62 382 LYS A C 1
ATOM 3030 O O . LYS A 1 382 ? 34.468 0.653 44.234 1.00 33.62 382 LYS A O 1
ATOM 3035 N N . ASN A 1 383 ? 36.436 0.685 43.126 1.00 32.25 383 ASN A N 1
ATOM 3036 C CA . ASN A 1 383 ? 37.331 0.733 44.277 1.00 32.25 383 ASN A CA 1
ATOM 3037 C C . ASN A 1 383 ? 37.217 2.112 44.970 1.00 32.25 383 ASN A C 1
ATOM 3039 O O . ASN A 1 383 ? 37.032 3.113 44.272 1.00 32.25 383 ASN A O 1
ATOM 3043 N N . PRO A 1 384 ? 37.326 2.200 46.308 1.00 37.66 384 PRO A N 1
ATOM 3044 C CA . PRO A 1 384 ? 37.158 3.442 47.051 1.00 37.66 384 PRO A CA 1
ATOM 3045 C C . PRO A 1 384 ? 38.499 4.170 47.187 1.00 37.66 384 PRO A C 1
ATOM 3047 O O . PRO A 1 384 ? 39.203 4.024 48.180 1.00 37.66 384 PRO A O 1
ATOM 3050 N N . SER A 1 385 ? 38.858 4.970 46.191 1.00 40.09 385 SER A N 1
ATOM 3051 C CA . SER A 1 385 ? 39.904 5.985 46.334 1.00 40.09 385 SER A CA 1
ATOM 3052 C C . SER A 1 385 ? 39.777 6.974 45.188 1.00 40.09 385 SER A C 1
ATOM 3054 O O . SER A 1 385 ? 40.335 6.741 44.127 1.00 40.09 385 SER A O 1
ATOM 3056 N N . ASP A 1 386 ? 38.972 8.013 45.392 1.00 30.92 386 ASP A N 1
ATOM 3057 C CA . ASP A 1 386 ? 39.207 9.346 44.837 1.00 30.92 386 ASP A CA 1
ATOM 3058 C C . ASP A 1 386 ? 38.238 10.318 45.514 1.00 30.92 386 ASP A C 1
ATOM 3060 O O . ASP A 1 386 ? 37.045 10.397 45.217 1.00 30.92 386 ASP A O 1
ATOM 3064 N N . HIS A 1 387 ? 38.772 11.034 46.502 1.00 35.97 387 HIS A N 1
ATOM 3065 C CA . HIS A 1 387 ? 38.154 12.233 47.041 1.00 35.97 387 HIS A CA 1
ATOM 3066 C C . HIS A 1 387 ? 38.123 13.296 45.939 1.00 35.97 387 HIS A C 1
ATOM 3068 O O . HIS A 1 387 ? 39.163 13.834 45.571 1.00 35.97 387 HIS A O 1
ATOM 3074 N N . VAL A 1 388 ? 36.929 13.652 45.463 1.00 32.84 388 VAL A N 1
ATOM 3075 C CA . VAL A 1 388 ? 36.713 14.918 44.755 1.00 32.84 388 VAL A CA 1
ATOM 3076 C C . VAL A 1 388 ? 35.768 15.767 45.592 1.00 32.84 388 VAL A C 1
ATOM 3078 O O . VAL A 1 388 ? 34.568 15.527 45.692 1.00 32.84 388 VAL A O 1
ATOM 3081 N N . THR A 1 389 ? 36.372 16.745 46.250 1.00 31.84 389 THR A N 1
ATOM 3082 C CA . THR A 1 389 ? 35.762 17.809 47.038 1.00 31.84 389 THR A CA 1
ATOM 3083 C C . THR A 1 389 ? 34.883 18.677 46.135 1.00 31.84 389 THR A C 1
ATOM 3085 O O . THR A 1 389 ? 35.387 19.378 45.258 1.00 31.84 389 THR A O 1
ATOM 3088 N N . LEU A 1 390 ? 33.566 18.665 46.354 1.00 29.27 390 LEU A N 1
ATOM 3089 C CA . LEU A 1 390 ? 32.650 19.623 45.736 1.00 29.27 390 LEU A CA 1
ATOM 3090 C C . LEU A 1 390 ? 32.759 20.963 46.473 1.00 29.27 390 LEU A C 1
ATOM 3092 O O . LEU A 1 390 ? 32.289 21.108 47.600 1.00 29.27 390 LEU A O 1
ATOM 3096 N N . LYS A 1 391 ? 33.395 21.946 45.827 1.00 31.17 391 LYS A N 1
ATOM 3097 C CA . LYS A 1 391 ? 33.258 23.360 46.188 1.00 31.17 391 LYS A CA 1
ATOM 3098 C C . LYS A 1 391 ? 31.873 23.835 45.748 1.00 31.17 391 LYS A C 1
ATOM 3100 O O . LYS A 1 391 ? 31.597 23.898 44.554 1.00 31.17 391 LYS A O 1
ATOM 3105 N N . ILE A 1 392 ? 31.032 24.170 46.721 1.00 32.88 392 ILE A N 1
ATOM 3106 C CA . ILE A 1 392 ? 29.814 24.957 46.519 1.00 32.88 392 ILE A CA 1
ATOM 3107 C C . ILE A 1 392 ? 30.267 26.396 46.267 1.00 32.88 392 ILE A C 1
ATOM 3109 O O . ILE A 1 392 ? 31.002 26.962 47.075 1.00 32.88 392 ILE A O 1
ATOM 3113 N N . ASN A 1 393 ? 29.890 26.944 45.116 1.00 30.16 393 ASN A N 1
ATOM 3114 C CA . ASN A 1 393 ? 30.107 28.342 44.778 1.00 30.16 393 ASN A CA 1
ATOM 3115 C C . ASN A 1 393 ? 28.757 29.051 44.926 1.00 30.16 393 ASN A C 1
ATOM 3117 O O . ASN A 1 393 ? 27.932 29.005 44.016 1.00 30.16 393 ASN A O 1
ATOM 3121 N N . ASP A 1 394 ? 28.534 29.639 46.099 1.00 36.66 394 ASP A N 1
ATOM 3122 C CA . ASP A 1 394 ? 27.500 30.648 46.311 1.00 36.66 394 ASP A CA 1
ATOM 3123 C C . ASP A 1 394 ? 27.993 31.975 45.729 1.00 36.66 394 ASP A C 1
ATOM 3125 O O . ASP A 1 394 ? 29.123 32.397 45.993 1.00 36.66 394 ASP A O 1
ATOM 3129 N N . GLY A 1 395 ? 27.151 32.647 44.948 1.00 39.38 395 GLY A N 1
ATOM 3130 C CA . GLY A 1 395 ? 27.489 33.953 44.400 1.00 39.38 395 GLY A CA 1
ATOM 3131 C C . GLY A 1 395 ? 26.354 34.619 43.634 1.00 39.38 395 GLY A C 1
ATOM 3132 O O . GLY A 1 395 ? 26.296 34.461 42.420 1.00 39.38 395 GLY A O 1
ATOM 3133 N N . LEU A 1 396 ? 25.570 35.395 44.397 1.00 37.44 396 LEU A N 1
ATOM 3134 C CA . LEU A 1 396 ? 24.852 36.644 44.066 1.00 37.44 396 LEU A CA 1
ATOM 3135 C C . LEU A 1 396 ? 23.755 36.642 42.992 1.00 37.44 396 LEU A C 1
ATOM 3137 O O . LEU A 1 396 ? 24.065 36.520 41.789 1.00 37.44 396 LEU A O 1
#

Mean predicted aligned error: 15.26 Å

Foldseek 3Di:
DDDDDPPPPQPPD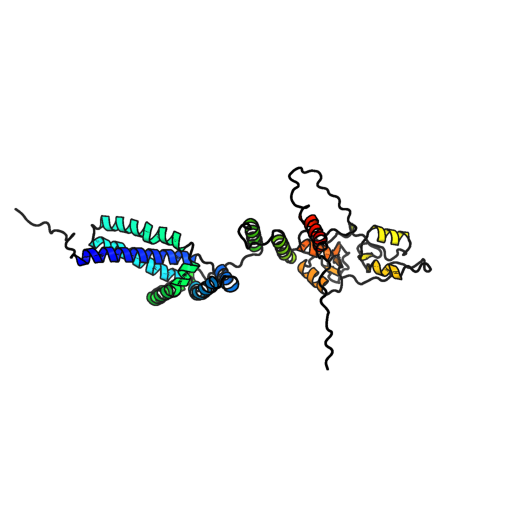DPVLVVPLVVVLVVLLQQLLLLQQLLLLLLVDFPVNLVCCCPPNDPLSVLLSVLSNVVVQLVLLLNLLSVVSNVVSLVVNLVSQVNHDPSVVSVVVSVVSCPPRSHDVSNVVSNVVSSVSCSVCSVVSVVSSVVCVVPSVVSSVVVCVPVNRPDGDDDDLVNVLVVLVVLCVVVPPDDGDDPLRSLLVNLVSCQQVDFQLVQFDFLVPAAAEEQQDWPDPVVLVVVVLVPDQKHFYAYPDSLRTPAIDGNVQVVVVPPVVDRGDGNNNGDGAHAAEDERRHGLVVVLVVVVVVRDQKYFYFPDPPVPDSRGGGGMDGVQSSVCSSSVHHDDDPSDDPPPPPPPDDDDDDPDPPPVVVVVVVVVVVPPDDDPDDDDDDDDDDDD

Nearest PDB structures (foldseek):
  4iy2-assembly1_A  TM=8.554E-01  e=2.732E-12  Homo sapiens
  7m1t-assembly1_B  TM=4.526E-01  e=4.240E-17  Methanoculleus thermophilus
  6wus-assembly1_A-2  TM=8.827E-01  e=1.002E-11  Mus musculus
  8f6d-assembly1_A  TM=8.113E-01  e=4.363E-12  Homo sapiens
  6mn6-assembly1_B  TM=7.638E-01  e=1.040E-10  Homo sapiens

pLDDT: mean 78.64, std 19.6, range [28.61, 96.0]